Protein AF-A0A4Z1CRR5-F1 (afdb_monomer_lite)

Organism: NCBI:txid2560053

Radius of gyration: 26.97 Å; chains: 1; bounding box: 68×48×84 Å

pLDDT: mean 90.33, std 14.97, range [33.88, 98.75]

Foldseek 3Di:
DPPDLLVVLVVCVVVVVLVVSQVSLVPPVCLPDLDLSSLCSNLVSCVSVPNLVSNLSSLVSSLVNDDDPVNLVSLLSNLVSCVVVLVLVVNQVSLVVQCVVCVLDLSSLQSSLSSCVSNLVLVSSLVSLVSNCVNCPLPDDLVSLLSNLVSCVSVVNLVVSLVSLVVSCVSVVPDPSSVVSNLLSVLQVQWDKDWLDDDPWKTKMKTAGPVGGDLAEEEWEDDLAFGRPDDTDCRSLCSVVRHIYIYIGGHHLQLCQPPDLVNVCNSCVVPLPSHQYEYEYAASRLQVSFQNCQSSLHAYEYELYFRCQDPQQDDVVNVPHDRNRDALLPGGHRPHAYEYEYAPPQPRTSVSCCVVGPCNNRVQHHYDHQHPCHRPRLVVCVVLVNNSVQVVCVVVVHNRCPPSVSSVVVVVVVDVVVDDPDPPVVVVVVVVVVVVPSNDDDD

Sequence (443 aa):
MTTNLADLIRKARLAGQTSKAYNLASESNALESSDGRLLLECAEAAAGVSDLTGKIQYLTAALPLISGKPRRTALLKLLEAQRVTGNSGAAYQHAIRAERLYPDYVPVLREVAKAYGASKHYLKSVKAWEAVVLHLGSSTHEKDFAQLAQAYDDACLIKETIRVLRHGLLFHSSSSLLKMRLGEAQAKSKVKMEILAEGKNYNITSYQQKNGPSKVLFITFGSISSGLKSVPFGFKFLIDAGFDLVYVAQEKHTLYQELSIDAFFQAVQPLIEQRQIFTYGSSLGGYAALYFGGCIDAKTLVAGPVNYVDPAIRVPRWSRVAMQHIPPAQAMKSKYSPVIFYDPLDDTRDEIYLKERILPSYPDALVFPLPGAGHQCFRALLEHGILKHTVQSFVQGNIPNPTLQAFVRDRNKQSDALGSNAISWIQIFSKCFNYLFIGRKRV

Secondary structure (DSSP, 8-state):
----HHHHHHHHHHTT-HHHHHHHHHTTTGGG-S-HHHHHHHHHHHHHTT-HHHHHHHHHHHTTT--HHHHHHHHHHHHHHHHHTT-HHHHHHHHHHHHHH-TT-HHHHHHHHHHHHHTT-HHHHHHHHHHHHHHHGGG--HHHHHHHHHHHHHTT-HHHHHHHHHHHHHH-TT-HHHHHHHHHHHHHHTEEEEEEEE-SSEEEEEEEETTS--SEEEEEE--TT--TTSPPTTHHHHHHTT-EEEEEEE-TT-TTTT--HHHHHHHHHHHHTTSEEEEEEETHHHHHHHHHHGGGT-EEEEES---TTSTTT--GGGTTS---SPPGGGS---SSPPEEEE-TT-TTTHHHHIIIIIHHH-TT-EEEE-TT-TT-HHHHHHHTT-HHHHHHHHHTTPPP---HHHHHHHHHHHHTTT------HHHHHHHHHHHHHTT----

Structure (mmCIF, N/CA/C/O backbone):
data_AF-A0A4Z1CRR5-F1
#
_entry.id   AF-A0A4Z1CRR5-F1
#
loop_
_atom_site.group_PDB
_atom_site.id
_atom_site.type_symbol
_atom_site.label_atom_id
_atom_site.label_alt_id
_atom_site.label_comp_id
_atom_site.label_asym_id
_atom_site.label_entity_id
_atom_site.label_seq_id
_atom_site.pdbx_PDB_ins_code
_atom_site.Cartn_x
_atom_site.Cartn_y
_atom_site.Cartn_z
_atom_site.occupancy
_atom_site.B_iso_or_equiv
_atom_site.auth_seq_id
_atom_site.auth_comp_id
_atom_site.auth_asym_id
_atom_site.auth_atom_id
_atom_site.pdbx_PDB_model_num
ATOM 1 N N . MET A 1 1 ? 16.539 -16.042 -51.534 1.00 47.94 1 MET A N 1
ATOM 2 C CA . MET A 1 1 ? 16.479 -14.971 -50.515 1.00 47.94 1 MET A CA 1
ATOM 3 C C . MET A 1 1 ? 16.276 -15.630 -49.163 1.00 47.94 1 MET A C 1
ATOM 5 O O . MET A 1 1 ? 15.202 -16.163 -48.923 1.00 47.94 1 MET A O 1
ATOM 9 N N . THR A 1 2 ? 17.297 -15.682 -48.313 1.00 51.16 2 THR A N 1
ATOM 10 C CA . THR A 1 2 ? 17.147 -16.163 -46.933 1.00 51.16 2 THR A CA 1
ATOM 11 C C . THR A 1 2 ? 16.342 -15.122 -46.164 1.00 51.16 2 THR A C 1
ATOM 13 O O . THR A 1 2 ? 16.824 -14.009 -45.951 1.00 51.16 2 THR A O 1
ATOM 16 N N . THR A 1 3 ? 15.087 -15.420 -45.825 1.00 72.69 3 THR A N 1
ATOM 17 C CA . THR A 1 3 ? 14.286 -14.497 -45.017 1.00 72.69 3 THR A CA 1
ATOM 18 C C . THR A 1 3 ? 14.979 -14.316 -43.672 1.00 72.69 3 THR A C 1
ATOM 20 O O . THR A 1 3 ? 15.237 -15.297 -42.979 1.00 72.69 3 THR A O 1
ATOM 23 N N . ASN A 1 4 ? 15.318 -13.073 -43.324 1.00 91.94 4 ASN A N 1
ATOM 24 C CA . ASN A 1 4 ? 15.932 -12.767 -42.039 1.00 91.94 4 ASN A CA 1
ATOM 25 C C . ASN A 1 4 ? 14.976 -13.218 -40.921 1.00 91.94 4 ASN A C 1
ATOM 27 O O . ASN A 1 4 ? 13.807 -12.827 -40.891 1.00 91.94 4 ASN A O 1
ATOM 31 N N . LEU A 1 5 ? 15.470 -14.055 -40.013 1.00 94.50 5 LEU A N 1
ATOM 32 C CA . LEU A 1 5 ? 14.690 -14.614 -38.915 1.00 94.50 5 LEU A CA 1
ATOM 33 C C . LEU A 1 5 ? 14.055 -13.536 -38.023 1.00 94.50 5 LEU A C 1
ATOM 35 O O . LEU A 1 5 ? 12.911 -13.690 -37.597 1.00 94.50 5 LEU A O 1
ATOM 39 N N . ALA A 1 6 ? 14.739 -12.406 -37.814 1.00 94.19 6 ALA A N 1
ATOM 40 C CA . ALA A 1 6 ? 14.189 -11.274 -37.073 1.00 94.19 6 ALA A CA 1
ATOM 41 C C . ALA A 1 6 ? 12.909 -10.731 -37.735 1.00 94.19 6 ALA A C 1
ATOM 43 O O . ALA A 1 6 ? 11.945 -10.383 -37.051 1.00 94.19 6 ALA A O 1
ATOM 44 N N . ASP A 1 7 ? 12.859 -10.708 -39.071 1.00 95.88 7 ASP A N 1
ATOM 45 C CA . ASP A 1 7 ? 11.682 -10.258 -39.816 1.00 95.88 7 ASP A CA 1
ATOM 46 C C . ASP A 1 7 ? 10.535 -11.273 -39.750 1.00 95.88 7 ASP A C 1
ATOM 48 O O . ASP A 1 7 ? 9.371 -10.871 -39.689 1.00 95.88 7 ASP A O 1
ATOM 52 N N . LEU A 1 8 ? 10.839 -12.576 -39.692 1.00 96.25 8 LEU A N 1
ATOM 53 C CA . LEU A 1 8 ? 9.834 -13.624 -39.482 1.00 96.25 8 LEU A CA 1
ATOM 54 C C . LEU A 1 8 ? 9.170 -13.502 -38.107 1.00 96.25 8 LEU A C 1
ATOM 56 O O . LEU A 1 8 ? 7.937 -13.493 -38.025 1.00 96.25 8 LEU A O 1
ATOM 60 N N . ILE A 1 9 ? 9.970 -13.346 -37.046 1.00 95.75 9 ILE A N 1
ATOM 61 C CA . ILE A 1 9 ? 9.475 -13.156 -35.673 1.00 95.75 9 ILE A CA 1
ATOM 62 C C . ILE A 1 9 ? 8.623 -11.886 -35.599 1.00 95.75 9 ILE A C 1
ATOM 64 O O . ILE A 1 9 ? 7.480 -11.921 -35.133 1.00 95.75 9 ILE A O 1
ATOM 68 N N . ARG A 1 10 ? 9.131 -10.769 -36.138 1.00 96.56 10 ARG A N 1
ATOM 69 C CA . ARG A 1 10 ? 8.402 -9.498 -36.173 1.00 96.56 10 ARG A CA 1
ATOM 70 C C . ARG A 1 10 ? 7.073 -9.617 -36.918 1.00 96.56 10 ARG A C 1
ATOM 72 O O . ARG A 1 10 ? 6.057 -9.128 -36.424 1.00 96.56 10 ARG A O 1
ATOM 79 N N . LYS A 1 11 ? 7.056 -10.258 -38.093 1.00 97.12 11 LYS A N 1
ATOM 80 C CA . LYS A 1 11 ? 5.839 -10.448 -38.898 1.00 97.12 11 LYS A CA 1
ATOM 81 C C . LYS A 1 11 ? 4.801 -11.283 -38.148 1.00 97.12 11 LYS A C 1
ATOM 83 O O . LYS A 1 11 ? 3.635 -10.897 -38.122 1.00 97.12 11 LYS A O 1
ATOM 88 N N . ALA A 1 12 ? 5.215 -12.374 -37.501 1.00 96.75 12 ALA A N 1
ATOM 89 C CA . ALA A 1 12 ? 4.327 -13.191 -36.676 1.00 96.75 12 ALA A CA 1
ATOM 90 C C . ALA A 1 12 ? 3.732 -12.381 -35.508 1.00 96.75 12 ALA A C 1
ATOM 92 O O . ALA A 1 12 ? 2.518 -12.396 -35.304 1.00 96.75 12 ALA A O 1
ATOM 93 N N . ARG A 1 13 ? 4.557 -11.596 -34.799 1.00 96.75 13 ARG A N 1
ATOM 94 C CA . ARG A 1 13 ? 4.110 -10.735 -33.691 1.00 96.75 13 ARG A CA 1
ATOM 95 C C . ARG A 1 13 ? 3.099 -9.680 -34.140 1.00 96.75 13 ARG A C 1
ATOM 97 O O . ARG A 1 13 ? 2.070 -9.510 -33.494 1.00 96.75 13 ARG A O 1
ATOM 104 N N . LEU A 1 14 ? 3.374 -8.977 -35.240 1.00 96.31 14 LEU A N 1
ATOM 105 C CA . LEU A 1 14 ? 2.467 -7.954 -35.777 1.00 96.31 14 LEU A CA 1
ATOM 106 C C . LEU A 1 14 ? 1.146 -8.545 -36.294 1.00 96.31 14 LEU A C 1
ATOM 108 O O . LEU A 1 14 ? 0.140 -7.847 -36.298 1.00 96.31 14 LEU A O 1
ATOM 112 N N . ALA A 1 15 ? 1.133 -9.826 -36.667 1.00 97.19 15 ALA A N 1
ATOM 113 C CA . ALA A 1 15 ? -0.075 -10.565 -37.030 1.00 97.19 15 ALA A CA 1
ATOM 114 C C . ALA A 1 15 ? -0.844 -11.137 -35.818 1.00 97.19 15 ALA A C 1
ATOM 116 O O . ALA A 1 15 ? -1.779 -11.911 -36.006 1.00 97.19 15 ALA A O 1
ATOM 117 N N . GLY A 1 16 ? -0.440 -10.825 -34.578 1.00 96.06 16 GLY A N 1
ATOM 118 C CA . GLY A 1 16 ? -1.059 -11.367 -33.361 1.00 96.06 16 GLY A CA 1
ATOM 119 C C . GLY A 1 16 ? -0.735 -12.842 -33.087 1.00 96.06 16 GLY A C 1
ATOM 120 O O . GLY A 1 16 ? -1.304 -13.436 -32.176 1.00 96.06 16 GLY A O 1
ATOM 121 N N . GLN A 1 17 ? 0.194 -13.447 -33.837 1.00 97.38 17 GLN A N 1
ATOM 122 C CA . GLN A 1 17 ? 0.596 -14.850 -33.690 1.00 97.38 17 GLN A CA 1
ATOM 123 C C . GLN A 1 17 ? 1.673 -14.990 -32.599 1.00 97.38 17 GLN A C 1
ATOM 125 O O . GLN A 1 17 ? 2.811 -15.369 -32.883 1.00 97.38 17 GLN A O 1
ATOM 130 N N . THR A 1 18 ? 1.336 -14.650 -31.350 1.00 96.19 18 THR A N 1
ATOM 131 C CA . THR A 1 18 ? 2.294 -14.562 -30.228 1.00 96.19 18 THR A CA 1
ATOM 132 C C . THR A 1 18 ? 3.018 -15.880 -29.953 1.00 96.19 18 THR A C 1
ATOM 134 O O . THR A 1 18 ? 4.245 -15.882 -29.892 1.00 96.19 18 THR A O 1
ATOM 137 N N . SER A 1 19 ? 2.303 -17.009 -29.892 1.00 96.81 19 SER A N 1
ATOM 138 C CA . SER A 1 19 ? 2.913 -18.336 -29.698 1.00 96.81 19 SER A CA 1
ATOM 139 C C . SER A 1 19 ? 3.863 -18.714 -30.834 1.00 96.81 19 SER A C 1
ATOM 141 O O . SER A 1 19 ? 4.941 -19.240 -30.593 1.00 96.81 19 SER A O 1
ATOM 143 N N . LYS A 1 20 ? 3.507 -18.392 -32.084 1.00 97.25 20 LYS A N 1
ATOM 144 C CA . LYS A 1 20 ? 4.372 -18.663 -33.240 1.00 97.25 20 LYS A CA 1
ATOM 145 C C . LYS A 1 20 ? 5.650 -17.829 -33.190 1.00 97.25 20 LYS A C 1
ATOM 147 O O . LYS A 1 20 ? 6.726 -18.353 -33.447 1.00 97.25 20 LYS A O 1
ATOM 152 N N . ALA A 1 21 ? 5.532 -16.538 -32.876 1.00 96.44 21 ALA A N 1
ATOM 153 C CA . ALA A 1 21 ? 6.687 -15.658 -32.724 1.00 96.44 21 ALA A CA 1
ATOM 154 C C . ALA A 1 21 ? 7.619 -16.152 -31.607 1.00 96.44 21 ALA A C 1
ATOM 156 O O . ALA A 1 21 ? 8.834 -16.119 -31.776 1.00 96.44 21 ALA A O 1
ATOM 157 N N . TYR A 1 22 ? 7.048 -16.633 -30.498 1.00 96.88 22 TYR A N 1
ATOM 158 C CA . TYR A 1 22 ? 7.806 -17.199 -29.387 1.00 96.88 22 TYR A CA 1
ATOM 159 C C . TYR A 1 22 ? 8.547 -18.479 -29.782 1.00 96.88 22 TYR A C 1
ATOM 161 O O . TYR A 1 22 ? 9.754 -18.546 -29.582 1.00 96.88 22 TYR A O 1
ATOM 169 N N . ASN A 1 23 ? 7.870 -19.435 -30.426 1.00 96.31 23 ASN A N 1
ATOM 170 C CA . ASN A 1 23 ? 8.500 -20.687 -30.859 1.00 96.31 23 ASN A CA 1
ATOM 171 C C . ASN A 1 23 ? 9.665 -20.431 -31.831 1.00 96.31 23 ASN A C 1
ATOM 173 O O . ASN A 1 23 ? 10.751 -20.977 -31.663 1.00 96.31 23 ASN A O 1
ATOM 177 N N . LEU A 1 24 ? 9.475 -19.516 -32.792 1.00 95.69 24 LEU A N 1
ATOM 178 C CA . LEU A 1 24 ? 10.543 -19.094 -33.706 1.00 95.69 24 LEU A CA 1
ATOM 179 C C . LEU A 1 24 ? 11.752 -18.498 -32.967 1.00 95.69 24 LEU A C 1
ATOM 181 O O . LEU A 1 24 ? 12.880 -18.691 -33.407 1.00 95.69 24 LEU A O 1
ATOM 185 N N . ALA A 1 25 ? 11.529 -17.767 -31.872 1.00 93.31 25 ALA A N 1
ATOM 186 C CA . ALA A 1 25 ? 12.594 -17.184 -31.058 1.00 93.31 25 ALA A CA 1
ATOM 187 C C . ALA A 1 25 ? 13.313 -18.225 -30.181 1.00 93.31 25 ALA A C 1
ATOM 189 O O . ALA A 1 25 ? 14.526 -18.128 -29.979 1.00 93.31 25 ALA A O 1
ATOM 190 N N . SER A 1 26 ? 12.579 -19.208 -29.649 1.00 92.25 26 SER A N 1
ATOM 191 C CA . SER A 1 26 ? 13.133 -20.259 -28.790 1.00 92.25 26 SER A CA 1
ATOM 192 C C . SER A 1 26 ? 13.937 -21.299 -29.573 1.00 92.25 26 SER A C 1
ATOM 194 O O . SER A 1 26 ? 14.935 -21.798 -29.068 1.00 92.25 26 SER A O 1
ATOM 196 N N . GLU A 1 27 ? 13.539 -21.601 -30.811 1.00 92.62 27 GLU A N 1
ATOM 197 C CA . GLU A 1 27 ? 14.194 -22.609 -31.661 1.00 92.62 27 GLU A CA 1
ATOM 198 C C . GLU A 1 27 ? 15.464 -22.089 -32.354 1.00 92.62 27 GLU A C 1
ATOM 200 O O . GLU A 1 27 ? 16.248 -22.865 -32.894 1.00 92.62 27 GLU A O 1
ATOM 205 N N . SER A 1 28 ? 15.695 -20.775 -32.358 1.00 87.81 28 SER A N 1
ATOM 206 C CA . SER A 1 28 ? 16.714 -20.161 -33.210 1.00 87.81 28 SER A CA 1
ATOM 207 C C . SER A 1 28 ? 18.123 -20.063 -32.625 1.00 87.81 28 SER A C 1
ATOM 209 O O . SER A 1 28 ? 18.956 -19.376 -33.217 1.00 87.81 28 SER A O 1
ATOM 211 N N . ASN A 1 29 ? 18.384 -20.620 -31.436 1.00 90.69 29 ASN A N 1
ATOM 212 C CA . ASN A 1 29 ? 19.604 -20.351 -30.654 1.00 90.69 29 ASN A CA 1
ATOM 213 C C . ASN A 1 29 ? 19.939 -18.843 -30.572 1.00 90.69 29 ASN A C 1
ATOM 215 O O . ASN A 1 29 ? 21.101 -18.444 -30.549 1.00 90.69 29 ASN A O 1
ATOM 219 N N . ALA A 1 30 ? 18.917 -17.970 -30.540 1.00 90.12 30 ALA A N 1
ATOM 220 C CA . ALA A 1 30 ? 19.111 -16.524 -30.710 1.00 90.12 30 ALA A CA 1
ATOM 221 C C . ALA A 1 30 ? 20.041 -15.898 -29.662 1.00 90.12 30 ALA A C 1
ATOM 223 O O . ALA A 1 30 ? 20.665 -14.886 -29.959 1.00 90.12 30 ALA A O 1
ATOM 224 N N . LEU A 1 31 ? 20.157 -16.485 -28.465 1.00 93.94 31 LEU A N 1
ATOM 225 C CA . LEU A 1 31 ? 21.053 -16.002 -27.408 1.00 93.94 31 LEU A CA 1
ATOM 226 C C . LEU A 1 31 ? 22.541 -16.051 -27.792 1.00 93.94 31 LEU A C 1
ATOM 228 O O . LEU A 1 31 ? 23.319 -15.280 -27.239 1.00 93.94 31 LEU A O 1
ATOM 232 N N . GLU A 1 32 ? 22.923 -16.903 -28.744 1.00 93.44 32 GLU A N 1
ATOM 233 C CA . GLU A 1 32 ? 24.288 -16.986 -29.284 1.00 93.44 32 GLU A CA 1
ATOM 234 C C . GLU A 1 32 ? 24.501 -16.048 -30.485 1.00 93.44 32 GLU A C 1
ATOM 236 O O . GLU A 1 32 ? 25.613 -15.911 -30.996 1.00 93.44 32 GLU A O 1
ATOM 241 N N . SER A 1 33 ? 23.440 -15.386 -30.954 1.00 93.06 33 SER A N 1
ATOM 242 C CA . SER A 1 33 ? 23.506 -14.499 -32.109 1.00 93.06 33 SER A CA 1
ATOM 243 C C . SER A 1 33 ? 24.238 -13.196 -31.787 1.00 93.06 33 SER A C 1
ATOM 245 O O . SER A 1 33 ? 24.000 -12.555 -30.764 1.00 93.06 33 SER A O 1
ATOM 247 N N . SER A 1 34 ? 25.066 -12.739 -32.726 1.00 94.50 34 SER A N 1
ATOM 248 C CA . SER A 1 34 ? 25.636 -11.388 -32.730 1.00 94.50 34 SER A CA 1
ATOM 249 C C . SER A 1 34 ? 24.684 -10.333 -33.317 1.00 94.50 34 SER A C 1
ATOM 251 O O . SER A 1 34 ? 25.014 -9.144 -33.327 1.00 94.50 34 SER A O 1
ATOM 253 N N . ASP A 1 35 ? 23.491 -10.730 -33.781 1.00 95.31 35 ASP A N 1
ATOM 254 C CA . ASP A 1 35 ? 22.473 -9.813 -34.292 1.00 95.31 35 ASP A CA 1
ATOM 255 C C . ASP A 1 35 ? 21.614 -9.245 -33.148 1.00 95.31 35 ASP A C 1
ATOM 257 O O . ASP A 1 35 ? 20.627 -9.831 -32.693 1.00 95.31 35 ASP A O 1
ATOM 261 N N . GLY A 1 36 ? 21.961 -8.032 -32.713 1.00 95.00 36 GLY A N 1
ATOM 262 C CA . GLY A 1 36 ? 21.202 -7.303 -31.699 1.00 95.00 36 GLY A CA 1
ATOM 263 C C . GLY A 1 36 ? 19.733 -7.052 -32.072 1.00 95.00 36 GLY A C 1
ATOM 264 O O . GLY A 1 36 ? 18.894 -6.971 -31.176 1.00 95.00 36 GLY A O 1
ATOM 265 N N . ARG A 1 37 ? 19.379 -6.949 -33.363 1.00 95.31 37 ARG A N 1
ATOM 266 C CA . ARG A 1 37 ? 17.982 -6.765 -33.800 1.00 95.31 37 ARG A CA 1
ATOM 267 C C . ARG A 1 37 ? 17.176 -8.045 -33.610 1.00 95.31 37 ARG A C 1
ATOM 269 O O . ARG A 1 37 ? 16.036 -7.955 -33.155 1.00 95.31 37 ARG A O 1
ATOM 276 N N . LEU A 1 38 ? 17.758 -9.203 -33.924 1.00 95.38 38 LEU A N 1
ATOM 277 C CA . LEU A 1 38 ? 17.129 -10.502 -33.681 1.00 95.38 38 LEU A CA 1
ATOM 278 C C . LEU A 1 38 ? 16.787 -10.661 -32.197 1.00 95.38 38 LEU A C 1
ATOM 280 O O . LEU A 1 38 ? 15.634 -10.921 -31.860 1.00 95.38 38 LEU A O 1
ATOM 284 N N . LEU A 1 39 ? 17.752 -10.397 -31.312 1.00 97.44 39 LEU A N 1
ATOM 285 C CA . LEU A 1 39 ? 17.555 -10.477 -29.862 1.00 97.44 39 LEU A CA 1
ATOM 286 C C . LEU A 1 39 ? 16.429 -9.557 -29.361 1.00 97.44 39 LEU A C 1
ATOM 288 O O . LEU A 1 39 ? 15.661 -9.944 -28.480 1.00 97.44 39 LEU A O 1
ATOM 292 N N . LEU A 1 40 ? 16.282 -8.355 -29.930 1.00 96.94 40 LEU A N 1
ATOM 293 C CA . LEU A 1 40 ? 15.175 -7.462 -29.577 1.00 96.94 40 LEU A CA 1
ATOM 294 C C . LEU A 1 40 ? 13.809 -8.022 -29.992 1.00 96.94 40 LEU A C 1
ATOM 296 O O . LEU A 1 40 ? 12.865 -7.922 -29.211 1.00 96.94 40 LEU A O 1
ATOM 300 N N . GLU A 1 41 ? 13.680 -8.621 -31.177 1.00 97.06 41 GLU A N 1
ATOM 301 C CA . GLU A 1 41 ? 12.408 -9.236 -31.588 1.00 97.06 41 GLU A CA 1
ATOM 302 C C . GLU A 1 41 ? 12.098 -10.496 -30.764 1.00 97.06 41 GLU A C 1
ATOM 304 O O . GLU A 1 41 ? 10.943 -10.693 -30.383 1.00 97.06 41 GLU A O 1
ATOM 309 N N . CYS A 1 42 ? 13.112 -11.287 -30.389 1.00 97.00 42 CYS A N 1
ATOM 310 C CA . CYS A 1 42 ? 12.950 -12.411 -29.460 1.00 97.00 42 CYS A CA 1
ATOM 311 C C . CYS A 1 42 ? 12.447 -11.951 -28.081 1.00 97.00 42 CYS A C 1
ATOM 313 O O . CYS A 1 42 ? 11.534 -12.556 -27.518 1.00 97.00 42 CYS A O 1
ATOM 315 N N . ALA A 1 43 ? 12.972 -10.838 -27.557 1.00 97.44 43 ALA A N 1
ATOM 316 C CA . ALA A 1 43 ? 12.501 -10.264 -26.296 1.00 97.44 43 ALA A CA 1
ATOM 317 C C . ALA A 1 43 ? 11.020 -9.842 -26.348 1.00 97.44 43 ALA A C 1
ATOM 319 O O . ALA A 1 43 ? 10.279 -10.051 -25.385 1.00 97.44 43 ALA A O 1
ATOM 320 N N . GLU A 1 44 ? 10.570 -9.255 -27.461 1.00 97.50 44 GLU A N 1
ATOM 321 C CA . GLU A 1 44 ? 9.158 -8.893 -27.645 1.00 97.50 44 GLU A CA 1
ATOM 322 C C . GLU A 1 44 ? 8.261 -10.122 -27.823 1.00 97.50 44 GLU A C 1
ATOM 324 O O . GLU A 1 44 ? 7.128 -10.124 -27.340 1.00 97.50 44 GLU A O 1
ATOM 329 N N . ALA A 1 45 ? 8.754 -11.171 -28.485 1.00 96.69 45 ALA A N 1
ATOM 330 C CA . ALA A 1 45 ? 8.039 -12.435 -28.615 1.00 96.69 45 ALA A CA 1
ATOM 331 C C . ALA A 1 45 ? 7.829 -13.109 -27.248 1.00 96.69 45 ALA A C 1
ATOM 333 O O . ALA A 1 45 ? 6.701 -13.480 -26.925 1.00 96.69 45 ALA A O 1
ATOM 334 N N . ALA A 1 46 ? 8.872 -13.167 -26.410 1.00 96.94 46 ALA A N 1
ATOM 335 C CA . ALA A 1 46 ? 8.787 -13.659 -25.031 1.00 96.94 46 ALA A CA 1
ATOM 336 C C . ALA A 1 46 ? 7.779 -12.856 -24.191 1.00 96.94 46 ALA A C 1
ATOM 338 O O . ALA A 1 46 ? 6.925 -13.425 -23.507 1.00 96.94 46 ALA A O 1
ATOM 339 N N . ALA A 1 47 ? 7.787 -11.525 -24.320 1.00 95.62 47 ALA A N 1
ATOM 340 C CA . ALA A 1 47 ? 6.803 -10.670 -23.657 1.00 95.62 47 ALA A CA 1
ATOM 341 C C . ALA A 1 47 ? 5.352 -11.000 -24.065 1.00 95.62 47 ALA A C 1
ATOM 343 O O . ALA A 1 47 ? 4.457 -10.952 -23.222 1.00 95.62 47 ALA A O 1
ATOM 344 N N . GLY A 1 48 ? 5.117 -11.354 -25.335 1.00 95.31 48 GLY A N 1
ATOM 345 C CA . GLY A 1 48 ? 3.792 -11.675 -25.877 1.00 95.31 48 GLY A CA 1
ATOM 346 C C . GLY A 1 48 ? 3.140 -12.933 -25.291 1.00 95.31 48 GLY A C 1
ATOM 347 O O . GLY A 1 48 ? 1.922 -13.070 -25.372 1.00 95.31 48 GLY A O 1
ATOM 348 N N . VAL A 1 49 ? 3.926 -13.820 -24.674 1.00 96.31 49 VAL A N 1
ATOM 349 C CA . VAL A 1 49 ? 3.449 -15.020 -23.961 1.00 96.31 49 VAL A CA 1
ATOM 350 C C . VAL A 1 49 ? 3.664 -14.923 -22.445 1.00 96.31 49 VAL A C 1
ATOM 352 O O . VAL A 1 49 ? 3.556 -15.914 -21.733 1.00 96.31 49 VAL A O 1
ATOM 355 N N . SER A 1 50 ? 3.931 -13.716 -21.933 1.00 96.06 50 SER A N 1
ATOM 356 C CA . SER A 1 50 ? 4.230 -13.446 -20.516 1.00 96.06 50 SER A CA 1
ATOM 357 C C . SER A 1 50 ? 5.491 -14.137 -19.970 1.00 96.06 50 SER A C 1
ATOM 359 O O . SER A 1 50 ? 5.653 -14.237 -18.753 1.00 96.06 50 SER A O 1
ATOM 361 N N . ASP A 1 51 ? 6.420 -14.553 -20.835 1.00 96.44 51 ASP A N 1
ATOM 362 C CA . ASP A 1 51 ? 7.728 -15.079 -20.431 1.00 96.44 51 ASP A CA 1
ATOM 363 C C . ASP A 1 51 ? 8.696 -13.925 -20.117 1.00 96.44 51 ASP A C 1
ATOM 365 O O . ASP A 1 51 ? 9.479 -13.453 -20.949 1.00 96.44 51 ASP A O 1
ATOM 369 N N . LEU A 1 52 ? 8.616 -13.424 -18.882 1.00 96.62 52 LEU A N 1
ATOM 370 C CA . LEU A 1 52 ? 9.486 -12.344 -18.416 1.00 96.62 52 LEU A CA 1
ATOM 371 C C . LEU A 1 52 ? 10.944 -12.790 -18.246 1.00 96.62 52 LEU A C 1
ATOM 373 O O . LEU A 1 52 ? 11.842 -11.962 -18.406 1.00 96.62 52 LEU A O 1
ATOM 377 N N . THR A 1 53 ? 11.194 -14.069 -17.959 1.00 96.62 53 THR A N 1
ATOM 378 C CA . THR A 1 53 ? 12.552 -14.603 -17.796 1.00 96.62 53 THR A CA 1
ATOM 379 C C . THR A 1 53 ? 13.281 -14.609 -19.135 1.00 96.62 53 THR A C 1
ATOM 381 O O . THR A 1 53 ? 14.362 -14.021 -19.235 1.00 96.62 53 THR A O 1
ATOM 384 N N . GLY A 1 54 ? 12.660 -15.162 -20.182 1.00 96.50 54 GLY A N 1
ATOM 385 C CA . GLY A 1 54 ? 13.197 -15.131 -21.543 1.00 96.50 54 GLY A CA 1
ATOM 386 C C . GLY A 1 54 ? 13.384 -13.699 -22.045 1.00 96.50 54 GLY A C 1
ATOM 387 O O . GLY A 1 54 ? 14.447 -13.344 -22.560 1.00 96.50 54 GLY A O 1
ATOM 388 N N . LYS A 1 55 ? 12.411 -12.810 -21.789 1.00 97.31 55 LYS A N 1
ATOM 389 C CA . LYS A 1 55 ? 12.536 -11.377 -22.107 1.00 97.31 55 LYS A CA 1
ATOM 390 C C . LYS A 1 55 ? 13.786 -10.749 -21.477 1.00 97.31 55 LYS A C 1
ATOM 392 O O . LYS A 1 55 ? 14.511 -10.024 -22.158 1.00 97.31 55 LYS A O 1
ATOM 397 N N . ILE A 1 56 ? 14.045 -11.006 -20.192 1.00 97.50 56 ILE A N 1
ATOM 398 C CA . ILE A 1 56 ? 15.227 -10.486 -19.484 1.00 97.50 56 ILE A CA 1
ATOM 399 C C . ILE A 1 56 ? 16.519 -11.023 -20.112 1.00 97.50 56 ILE A C 1
ATOM 401 O O . ILE A 1 56 ? 17.451 -10.242 -20.320 1.00 97.50 56 ILE A O 1
ATOM 405 N N . GLN A 1 57 ? 16.575 -12.317 -20.439 1.00 97.12 57 GLN A N 1
ATOM 406 C CA . GLN A 1 57 ? 17.744 -12.945 -21.063 1.00 97.12 57 GLN A CA 1
ATOM 407 C C . GLN A 1 57 ? 18.072 -12.305 -22.419 1.00 97.12 57 GLN A C 1
ATOM 409 O O . GLN A 1 57 ? 19.183 -11.803 -22.604 1.00 97.12 57 GLN A O 1
ATOM 414 N N . TYR A 1 58 ? 17.093 -12.217 -23.327 1.00 98.06 58 TYR A N 1
ATOM 415 C CA . TYR A 1 58 ? 17.293 -11.627 -24.654 1.00 98.06 58 TYR A CA 1
ATOM 416 C C . TYR A 1 58 ? 17.676 -10.143 -24.598 1.00 98.06 58 TYR A C 1
ATOM 418 O O . TYR A 1 58 ? 18.589 -9.713 -25.302 1.00 98.06 58 TYR A O 1
ATOM 426 N N . LEU A 1 59 ? 17.034 -9.344 -23.735 1.00 97.81 59 LEU A N 1
ATOM 427 C CA . LEU A 1 59 ? 17.386 -7.927 -23.577 1.00 97.81 59 LEU A CA 1
ATOM 428 C C . LEU A 1 59 ? 18.807 -7.746 -23.036 1.00 97.81 59 LEU A C 1
ATOM 430 O O . LEU A 1 59 ? 19.530 -6.868 -23.504 1.00 97.81 59 LEU A O 1
ATOM 434 N N . THR A 1 60 ? 19.217 -8.577 -22.076 1.00 97.06 60 THR A N 1
ATOM 435 C CA . THR A 1 60 ? 20.571 -8.533 -21.506 1.00 97.06 60 THR A CA 1
ATOM 436 C C . THR A 1 60 ? 21.623 -8.842 -22.574 1.00 97.06 60 THR A C 1
ATOM 438 O O . THR A 1 60 ? 22.603 -8.102 -22.686 1.00 97.06 60 THR A O 1
ATOM 441 N N . ALA A 1 61 ? 21.382 -9.864 -23.403 1.00 96.81 61 ALA A N 1
ATOM 442 C CA . ALA A 1 61 ? 22.244 -10.225 -24.529 1.00 96.81 61 ALA A CA 1
ATOM 443 C C . ALA A 1 61 ? 22.276 -9.143 -25.626 1.00 96.81 61 ALA A C 1
ATOM 445 O O . ALA A 1 61 ? 23.326 -8.878 -26.205 1.00 96.81 61 ALA A O 1
ATOM 446 N N . ALA A 1 62 ? 21.153 -8.459 -25.879 1.00 97.00 62 ALA A N 1
ATOM 447 C CA . ALA A 1 62 ? 21.069 -7.417 -26.903 1.00 97.00 62 ALA A CA 1
ATOM 448 C C . ALA A 1 62 ? 21.852 -6.148 -26.533 1.00 97.00 62 ALA A C 1
ATOM 450 O O . ALA A 1 62 ? 22.438 -5.506 -27.403 1.00 97.00 62 ALA A O 1
ATOM 451 N N . LEU A 1 63 ? 21.864 -5.756 -25.252 1.00 96.50 63 LEU A N 1
ATOM 452 C CA . LEU A 1 63 ? 22.427 -4.482 -24.780 1.00 96.50 63 LEU A CA 1
ATOM 453 C C . LEU A 1 63 ? 23.866 -4.148 -25.227 1.00 96.50 63 LEU A C 1
ATOM 455 O O . LEU A 1 63 ? 24.117 -2.961 -25.464 1.00 96.50 63 LEU A O 1
ATOM 459 N N . PRO A 1 64 ? 24.834 -5.086 -25.276 1.00 96.69 64 PRO A N 1
ATOM 460 C CA . PRO A 1 64 ? 26.167 -4.808 -25.815 1.00 96.69 64 PRO A CA 1
ATOM 461 C C . PRO A 1 64 ? 26.213 -4.668 -27.347 1.00 96.69 64 PRO A C 1
ATOM 463 O O . PRO A 1 64 ? 27.141 -4.038 -27.842 1.00 96.69 64 PRO A O 1
ATOM 466 N N . LEU A 1 65 ? 25.231 -5.205 -28.080 1.00 96.38 65 LEU A N 1
ATOM 467 C CA . LEU A 1 65 ? 25.221 -5.288 -29.550 1.00 96.38 65 LEU A CA 1
ATOM 468 C C . LEU A 1 65 ? 24.474 -4.131 -30.231 1.00 96.38 65 LEU A C 1
ATOM 470 O O . LEU A 1 65 ? 24.562 -3.948 -31.442 1.00 96.38 65 LEU A O 1
ATOM 474 N N . ILE A 1 66 ? 23.721 -3.345 -29.462 1.00 95.81 66 ILE A N 1
ATOM 475 C CA . ILE A 1 66 ? 22.897 -2.245 -29.971 1.00 95.81 66 ILE A CA 1
ATOM 476 C C . ILE A 1 66 ? 23.368 -0.895 -29.424 1.00 95.81 66 ILE A C 1
ATOM 478 O O . ILE A 1 66 ? 23.864 -0.780 -28.303 1.00 95.81 66 ILE A O 1
ATOM 482 N N . SER A 1 67 ? 23.155 0.167 -30.197 1.00 94.75 67 SER A N 1
ATOM 483 C CA . SER A 1 67 ? 23.511 1.544 -29.835 1.00 94.75 67 SER A CA 1
ATOM 484 C C . SER A 1 67 ? 22.315 2.495 -29.993 1.00 94.75 67 SER A C 1
ATOM 486 O O . SER A 1 67 ? 21.218 2.084 -30.377 1.00 94.75 67 SER A O 1
ATOM 488 N N . GLY A 1 68 ? 22.486 3.767 -29.616 1.00 94.19 68 GLY A N 1
ATOM 489 C CA . GLY A 1 68 ? 21.488 4.821 -29.831 1.00 94.19 68 GLY A CA 1
ATOM 490 C C . GLY A 1 68 ? 20.108 4.550 -29.210 1.00 94.19 68 GLY A C 1
ATOM 491 O O . GLY A 1 68 ? 19.985 4.131 -28.055 1.00 94.19 68 GLY A O 1
ATOM 492 N N . LYS A 1 69 ? 19.048 4.828 -29.985 1.00 92.69 69 LYS A N 1
ATOM 493 C CA . LYS A 1 69 ? 17.641 4.700 -29.561 1.00 92.69 69 LYS A CA 1
ATOM 494 C C . LYS A 1 69 ? 17.238 3.253 -29.212 1.00 92.69 69 LYS A C 1
ATOM 496 O O . LYS A 1 69 ? 16.635 3.091 -28.151 1.00 92.69 69 LYS A O 1
ATOM 501 N N . PRO A 1 70 ? 17.572 2.214 -30.008 1.00 92.94 70 PRO A N 1
ATOM 502 C CA . PRO A 1 70 ? 17.296 0.821 -29.646 1.00 92.94 70 PRO A CA 1
ATOM 503 C C . PRO A 1 70 ? 17.849 0.425 -28.275 1.00 92.94 70 PRO A C 1
ATOM 505 O O . PRO A 1 70 ? 17.112 -0.124 -27.458 1.00 92.94 70 PRO A O 1
ATOM 508 N N . ARG A 1 71 ? 19.107 0.786 -27.979 1.00 95.12 71 ARG A N 1
ATOM 509 C CA . ARG A 1 71 ? 19.742 0.495 -26.682 1.00 95.12 71 ARG A CA 1
ATOM 510 C C . ARG A 1 71 ? 18.980 1.103 -25.513 1.00 95.12 71 ARG A C 1
ATOM 512 O O . ARG A 1 71 ? 18.736 0.436 -24.511 1.00 95.12 71 ARG A O 1
ATOM 519 N N . ARG A 1 72 ? 18.562 2.357 -25.665 1.00 95.25 72 ARG A N 1
ATOM 520 C CA . ARG A 1 72 ? 17.788 3.086 -24.659 1.00 95.25 72 ARG A CA 1
ATOM 521 C C . ARG A 1 72 ? 16.436 2.423 -24.389 1.00 95.25 72 ARG A C 1
ATOM 523 O O . ARG A 1 72 ? 16.064 2.239 -23.236 1.00 95.25 72 ARG A O 1
ATOM 530 N N . THR A 1 73 ? 15.716 2.030 -25.442 1.00 95.19 73 THR A N 1
ATOM 531 C CA . THR A 1 73 ? 14.433 1.320 -25.321 1.00 95.19 73 THR A CA 1
ATOM 532 C C . THR A 1 73 ? 14.599 -0.066 -24.696 1.00 95.19 73 THR A C 1
ATOM 534 O O . THR A 1 73 ? 13.793 -0.445 -23.849 1.00 95.19 73 THR A O 1
ATOM 537 N N . ALA A 1 74 ? 15.645 -0.805 -25.066 1.00 95.88 74 ALA A N 1
ATOM 538 C CA . ALA A 1 74 ? 15.942 -2.112 -24.487 1.00 95.88 74 ALA A CA 1
ATOM 539 C C . ALA A 1 74 ? 16.230 -2.015 -22.982 1.00 95.88 74 ALA A C 1
ATOM 541 O O . ALA A 1 74 ? 15.702 -2.798 -22.197 1.00 95.88 74 ALA A O 1
ATOM 542 N N . LEU A 1 75 ? 17.007 -1.008 -22.573 1.00 96.06 75 LEU A N 1
ATOM 543 C CA . LEU A 1 75 ? 17.369 -0.794 -21.175 1.00 96.06 75 LEU A CA 1
ATOM 544 C C . LEU A 1 75 ? 16.158 -0.455 -20.297 1.00 96.06 75 LEU A C 1
ATOM 546 O O . LEU A 1 75 ? 16.038 -0.991 -19.200 1.00 96.06 75 LEU A O 1
ATOM 550 N N . LEU A 1 76 ? 15.231 0.365 -20.802 1.00 95.88 76 LEU A N 1
ATOM 551 C CA . LEU A 1 76 ? 13.947 0.628 -20.140 1.00 95.88 76 LEU A CA 1
ATOM 552 C C . LEU A 1 76 ? 13.160 -0.658 -19.886 1.00 95.88 76 LEU A C 1
ATOM 554 O O . LEU A 1 76 ? 12.766 -0.938 -18.756 1.00 95.88 76 LEU A O 1
ATOM 558 N N . LYS A 1 77 ? 12.964 -1.451 -20.944 1.00 96.69 77 LYS A N 1
ATOM 559 C CA . LYS A 1 77 ? 12.204 -2.704 -20.878 1.00 96.69 77 LYS A CA 1
ATOM 560 C C . LYS A 1 77 ? 12.869 -3.728 -19.960 1.00 96.69 77 LYS A C 1
ATOM 562 O O . LYS A 1 77 ? 12.163 -4.511 -19.327 1.00 96.69 77 LYS A O 1
ATOM 567 N N . LEU A 1 78 ? 14.202 -3.724 -19.890 1.00 97.31 78 LEU A N 1
ATOM 568 C CA . LEU A 1 78 ? 14.969 -4.615 -19.025 1.00 97.31 78 LEU A CA 1
ATOM 569 C C . LEU A 1 78 ? 14.780 -4.259 -17.549 1.00 97.31 78 LEU A C 1
ATOM 571 O O . LEU A 1 78 ? 14.455 -5.143 -16.760 1.00 97.31 78 LEU A O 1
ATOM 575 N N . LEU A 1 79 ? 14.932 -2.979 -17.190 1.00 96.44 79 LEU A N 1
ATOM 576 C CA . LEU A 1 79 ? 14.728 -2.499 -15.819 1.00 96.44 79 LEU A CA 1
ATOM 577 C C . LEU A 1 79 ? 13.308 -2.787 -15.328 1.00 96.44 79 LEU A C 1
ATOM 579 O O . LEU A 1 79 ? 13.120 -3.292 -14.221 1.00 96.44 79 LEU A O 1
ATOM 583 N N . GLU A 1 80 ? 12.312 -2.515 -16.173 1.00 95.75 80 GLU A N 1
ATOM 584 C CA . GLU A 1 80 ? 10.917 -2.808 -15.867 1.00 95.75 80 GLU A CA 1
ATOM 585 C C . GLU A 1 80 ? 10.703 -4.308 -15.622 1.00 95.75 80 GLU A C 1
ATOM 587 O O . GLU A 1 80 ? 10.142 -4.682 -14.590 1.00 95.75 80 GLU A O 1
ATOM 592 N N . ALA A 1 81 ? 11.176 -5.167 -16.533 1.00 95.88 81 ALA A N 1
ATOM 593 C CA . ALA A 1 81 ? 11.011 -6.614 -16.420 1.00 95.88 81 ALA A CA 1
ATOM 594 C C . ALA A 1 81 ? 11.688 -7.167 -15.157 1.00 95.88 81 ALA A C 1
ATOM 596 O O . ALA A 1 81 ? 11.040 -7.873 -14.389 1.00 95.88 81 ALA A O 1
ATOM 597 N N . GLN A 1 82 ? 12.941 -6.783 -14.888 1.00 96.12 82 GLN A N 1
ATOM 598 C CA . GLN A 1 82 ? 13.681 -7.222 -13.697 1.00 96.12 82 GLN A CA 1
ATOM 599 C C . GLN A 1 82 ? 12.995 -6.790 -12.396 1.00 96.12 82 GLN A C 1
ATOM 601 O O . GLN A 1 82 ? 12.950 -7.558 -11.435 1.00 96.12 82 GLN A O 1
ATOM 606 N N . ARG A 1 83 ? 12.419 -5.583 -12.361 1.00 94.19 83 ARG A N 1
ATOM 607 C CA . ARG A 1 83 ? 11.647 -5.106 -11.208 1.00 94.19 83 ARG A CA 1
ATOM 608 C C . ARG A 1 83 ? 10.363 -5.913 -11.013 1.00 94.19 83 ARG A C 1
ATOM 610 O O . ARG A 1 83 ? 10.028 -6.241 -9.879 1.00 94.19 83 ARG A O 1
ATOM 617 N N . VAL A 1 84 ? 9.639 -6.220 -12.091 1.00 92.50 84 VAL A N 1
ATOM 618 C CA . VAL A 1 84 ? 8.393 -7.007 -12.030 1.00 92.50 84 VAL A CA 1
ATOM 619 C C . VAL A 1 84 ? 8.661 -8.440 -11.567 1.00 92.50 84 VAL A C 1
ATOM 621 O O . VAL A 1 84 ? 7.877 -8.970 -10.787 1.00 92.50 84 VAL A O 1
ATOM 624 N N . THR A 1 85 ? 9.782 -9.043 -11.968 1.00 93.81 85 THR A N 1
ATOM 625 C CA . THR A 1 85 ? 10.173 -10.393 -11.527 1.00 93.81 85 THR A CA 1
ATOM 626 C C . THR A 1 85 ? 10.844 -10.424 -10.149 1.00 93.81 85 THR A C 1
ATOM 628 O O . THR A 1 85 ? 11.294 -11.482 -9.724 1.00 93.81 85 THR A O 1
ATOM 631 N N . GLY A 1 86 ? 10.978 -9.285 -9.458 1.00 92.38 86 GLY A N 1
ATOM 632 C CA . GLY A 1 86 ? 11.638 -9.208 -8.148 1.00 92.38 86 GLY A CA 1
ATOM 633 C C . GLY A 1 86 ? 13.162 -9.393 -8.181 1.00 92.38 86 GLY A C 1
ATOM 634 O O . GLY A 1 86 ? 13.779 -9.574 -7.134 1.00 92.38 86 GLY A O 1
ATOM 635 N N . ASN A 1 87 ? 13.799 -9.318 -9.355 1.00 94.00 87 ASN A N 1
ATOM 636 C CA . ASN A 1 87 ? 15.254 -9.408 -9.494 1.00 94.00 87 ASN A CA 1
ATOM 637 C C . ASN A 1 87 ? 15.914 -8.045 -9.209 1.00 94.00 87 ASN A C 1
ATOM 639 O O . ASN A 1 87 ? 16.517 -7.417 -10.086 1.00 94.00 87 ASN A O 1
ATOM 643 N N . SER A 1 88 ? 15.768 -7.566 -7.969 1.00 92.75 88 SER A N 1
ATOM 644 C CA . SER A 1 88 ? 16.243 -6.243 -7.545 1.00 92.75 88 SER A CA 1
ATOM 645 C C . SER A 1 88 ? 17.757 -6.081 -7.721 1.00 92.75 88 SER A C 1
ATOM 647 O O . SER A 1 88 ? 18.212 -5.034 -8.171 1.00 92.75 88 SER A O 1
ATOM 649 N N . GLY A 1 89 ? 18.547 -7.131 -7.466 1.00 94.81 89 GLY A N 1
ATOM 650 C CA . GLY A 1 89 ? 20.004 -7.094 -7.638 1.00 94.81 89 GLY A CA 1
ATOM 651 C C . GLY A 1 89 ? 20.432 -6.808 -9.081 1.00 94.81 89 GLY A C 1
ATOM 652 O O . GLY A 1 89 ? 21.241 -5.910 -9.320 1.00 94.81 89 GLY A O 1
ATOM 653 N N . ALA A 1 90 ? 19.853 -7.511 -10.062 1.00 95.25 90 ALA A N 1
ATOM 654 C CA . ALA A 1 90 ? 20.154 -7.255 -11.470 1.00 95.25 90 ALA A CA 1
ATOM 655 C C . ALA A 1 90 ? 19.597 -5.904 -11.945 1.00 95.25 90 ALA A C 1
ATOM 657 O O . ALA A 1 90 ? 20.284 -5.198 -12.689 1.00 95.25 90 ALA A O 1
ATOM 658 N N . ALA A 1 91 ? 18.397 -5.523 -11.485 1.00 95.38 91 ALA A N 1
ATOM 659 C CA . ALA A 1 91 ? 17.805 -4.216 -11.777 1.00 95.38 91 ALA A CA 1
ATOM 660 C C . ALA A 1 91 ? 18.710 -3.073 -11.300 1.00 95.38 91 ALA A C 1
ATOM 662 O O . ALA A 1 91 ? 18.938 -2.117 -12.036 1.00 95.38 91 ALA A O 1
ATOM 663 N N . TYR A 1 92 ? 19.290 -3.196 -10.104 1.00 96.88 92 TYR A N 1
ATOM 664 C CA . TYR A 1 92 ? 20.234 -2.227 -9.555 1.00 96.88 92 TYR A CA 1
ATOM 665 C C . TYR A 1 92 ? 21.476 -2.042 -10.437 1.00 96.88 92 TYR A C 1
ATOM 667 O O . TYR A 1 92 ? 21.831 -0.913 -10.776 1.00 96.88 92 TYR A O 1
ATOM 675 N N . GLN A 1 93 ? 22.116 -3.137 -10.858 1.00 97.25 93 GLN A N 1
ATOM 676 C CA . GLN A 1 93 ? 23.319 -3.065 -11.697 1.00 97.25 93 GLN A CA 1
ATOM 677 C C . GLN A 1 93 ? 23.030 -2.424 -13.060 1.00 97.25 93 GLN A C 1
ATOM 679 O O . GLN A 1 93 ? 23.783 -1.568 -13.536 1.00 97.25 93 GLN A O 1
ATOM 684 N N . HIS A 1 94 ? 21.899 -2.779 -13.675 1.00 96.62 94 HIS A N 1
ATOM 685 C CA . HIS A 1 94 ? 21.471 -2.155 -14.925 1.00 96.62 94 HIS A CA 1
ATOM 686 C C . HIS A 1 94 ? 21.079 -0.687 -14.735 1.00 96.62 94 HIS A C 1
ATOM 688 O O . HIS A 1 94 ? 21.327 0.110 -15.639 1.00 96.62 94 HIS A O 1
ATOM 694 N N . ALA A 1 95 ? 20.545 -0.304 -13.571 1.00 97.12 95 ALA A N 1
ATOM 695 C CA . ALA A 1 95 ? 20.188 1.077 -13.264 1.00 97.12 95 ALA A CA 1
ATOM 696 C C . ALA A 1 95 ? 21.428 1.978 -13.190 1.00 97.12 95 ALA A C 1
ATOM 698 O O . ALA A 1 95 ? 21.435 3.033 -13.818 1.00 97.12 95 ALA A O 1
ATOM 699 N N . ILE A 1 96 ? 22.514 1.524 -12.549 1.00 97.50 96 ILE A N 1
ATOM 700 C CA . ILE A 1 96 ? 23.800 2.250 -12.521 1.00 97.50 96 ILE A CA 1
ATOM 701 C C . ILE A 1 96 ? 24.316 2.488 -13.945 1.00 97.50 96 ILE A C 1
ATOM 703 O O . ILE A 1 96 ? 24.738 3.589 -14.308 1.00 97.50 96 ILE A O 1
ATOM 707 N N . ARG A 1 97 ? 24.266 1.448 -14.789 1.00 95.88 97 ARG A N 1
ATOM 708 C CA . ARG A 1 97 ? 24.677 1.560 -16.194 1.00 95.88 97 ARG A CA 1
ATOM 709 C C . ARG A 1 97 ? 23.780 2.532 -16.965 1.00 95.88 97 ARG A C 1
ATOM 711 O O . ARG A 1 97 ? 24.292 3.281 -17.793 1.00 95.88 97 ARG A O 1
ATOM 718 N N . ALA A 1 98 ? 22.474 2.502 -16.716 1.00 96.06 98 ALA A N 1
ATOM 719 C CA . ALA A 1 98 ? 21.485 3.340 -17.382 1.00 96.06 98 ALA A CA 1
ATOM 720 C C . ALA A 1 98 ? 21.627 4.819 -17.026 1.00 96.06 98 ALA A C 1
ATOM 722 O O . ALA A 1 98 ? 21.645 5.648 -17.931 1.00 96.06 98 ALA A O 1
ATOM 723 N N . GLU A 1 99 ? 21.797 5.125 -15.741 1.00 96.44 99 GLU A N 1
ATOM 724 C CA . GLU A 1 99 ? 22.036 6.474 -15.228 1.00 96.44 99 GLU A CA 1
ATOM 725 C C . GLU A 1 99 ? 23.277 7.101 -15.872 1.00 96.44 99 GLU A C 1
ATOM 727 O O . GLU A 1 99 ? 23.216 8.221 -16.367 1.00 96.44 99 GLU A O 1
ATOM 732 N N . ARG A 1 100 ? 24.380 6.345 -15.978 1.00 96.31 100 ARG A N 1
ATOM 733 C CA . ARG A 1 100 ? 25.612 6.821 -16.629 1.00 96.31 100 ARG A CA 1
ATOM 734 C C . ARG A 1 100 ? 25.446 7.072 -18.130 1.00 96.31 100 ARG A C 1
ATOM 736 O O . ARG A 1 100 ? 26.060 7.985 -18.667 1.00 96.31 100 ARG A O 1
ATOM 743 N N . LEU A 1 101 ? 24.695 6.218 -18.826 1.00 95.06 101 LEU A N 1
ATOM 744 C CA . LEU A 1 101 ? 24.534 6.312 -20.283 1.00 95.06 101 LEU A CA 1
ATOM 745 C C . LEU A 1 101 ? 23.502 7.363 -20.703 1.00 95.06 101 LEU A C 1
ATOM 747 O O . LEU A 1 101 ? 23.601 7.897 -21.805 1.00 95.06 101 LEU A O 1
ATOM 751 N N . TYR A 1 102 ? 22.497 7.614 -19.865 1.00 96.31 102 TYR A N 1
ATOM 752 C CA . TYR A 1 102 ? 21.352 8.457 -20.195 1.00 96.31 102 TYR A CA 1
ATOM 753 C C . TYR A 1 102 ? 20.943 9.355 -19.011 1.00 96.31 102 TYR A C 1
ATOM 755 O O . TYR A 1 102 ? 19.790 9.278 -18.575 1.00 96.31 102 TYR A O 1
ATOM 763 N N . PRO A 1 103 ? 21.851 10.213 -18.503 1.00 96.44 103 PRO A N 1
ATOM 764 C CA . PRO A 1 103 ? 21.616 11.011 -17.294 1.00 96.44 103 PRO A CA 1
ATOM 765 C C . PRO A 1 103 ? 20.474 12.027 -17.432 1.00 96.44 103 PRO A C 1
ATOM 767 O O . PRO A 1 103 ? 19.920 12.450 -16.424 1.00 96.44 103 PRO A O 1
ATOM 770 N N . ASP A 1 104 ? 20.076 12.363 -18.665 1.00 95.81 104 ASP A N 1
ATOM 771 C CA . ASP A 1 104 ? 19.057 13.387 -18.942 1.00 95.81 104 ASP A CA 1
ATOM 772 C C . ASP A 1 104 ? 17.786 12.826 -19.594 1.00 95.81 104 ASP A C 1
ATOM 774 O O . ASP A 1 104 ? 16.862 13.555 -19.957 1.00 95.81 104 ASP A O 1
ATOM 778 N N . TYR A 1 105 ? 17.701 11.503 -19.771 1.00 96.62 105 TYR A N 1
ATOM 779 C CA . TYR A 1 105 ? 16.533 10.895 -20.400 1.00 96.62 105 TYR A CA 1
ATOM 780 C C . TYR A 1 105 ? 15.503 10.468 -19.355 1.00 96.62 105 TYR A C 1
ATOM 782 O O . TYR A 1 105 ? 15.551 9.358 -18.824 1.00 96.62 105 TYR A O 1
ATOM 790 N N . VAL A 1 106 ? 14.523 11.342 -19.114 1.00 96.94 106 VAL A N 1
ATOM 791 C CA . VAL A 1 106 ? 13.485 11.194 -18.078 1.00 96.94 106 VAL A CA 1
ATOM 792 C C . VAL A 1 106 ? 12.854 9.794 -17.989 1.00 96.94 106 VAL A C 1
ATOM 794 O O . VAL A 1 106 ? 12.764 9.272 -16.877 1.00 96.94 106 VAL A O 1
ATOM 797 N N . PRO A 1 107 ? 12.434 9.124 -19.085 1.00 96.88 107 PRO A N 1
ATOM 798 C CA . PRO A 1 107 ? 11.891 7.770 -18.975 1.00 96.88 107 PRO A CA 1
ATOM 799 C C . PRO A 1 107 ? 12.868 6.775 -18.337 1.00 96.88 107 PRO A C 1
ATOM 801 O O . PRO A 1 107 ? 12.439 5.934 -17.550 1.00 96.88 107 PRO A O 1
ATOM 804 N N . VAL A 1 108 ? 14.168 6.873 -18.649 1.00 95.69 108 VAL A N 1
ATOM 805 C CA . VAL A 1 108 ? 15.199 6.007 -18.051 1.00 95.69 108 VAL A CA 1
ATOM 806 C C . VAL A 1 108 ? 15.398 6.366 -16.591 1.00 95.69 108 VAL A C 1
ATOM 808 O O . VAL A 1 108 ? 15.388 5.463 -15.762 1.00 95.69 108 VAL A O 1
ATOM 811 N N . LEU A 1 109 ? 15.483 7.654 -16.257 1.00 97.88 109 LEU A N 1
ATOM 812 C CA . LEU A 1 109 ? 15.617 8.096 -14.868 1.00 97.88 109 LEU A CA 1
ATOM 813 C C . LEU A 1 109 ? 14.465 7.604 -13.979 1.00 97.88 109 LEU A C 1
ATOM 815 O O . LEU A 1 109 ? 14.709 7.157 -12.862 1.00 97.88 109 LEU A O 1
ATOM 819 N N . ARG A 1 110 ? 13.221 7.595 -14.482 1.00 97.81 110 ARG A N 1
ATOM 820 C CA . ARG A 1 110 ? 12.069 7.030 -13.755 1.00 97.81 110 ARG A CA 1
ATOM 821 C C . ARG A 1 110 ? 12.262 5.547 -13.426 1.00 97.81 110 ARG A C 1
ATOM 823 O O . ARG A 1 110 ? 11.976 5.133 -12.305 1.00 97.81 110 ARG A O 1
ATOM 830 N N . GLU A 1 111 ? 12.730 4.737 -14.377 1.00 97.00 111 GLU A N 1
ATOM 831 C CA . GLU A 1 111 ? 12.974 3.306 -14.131 1.00 97.00 111 GLU A CA 1
ATOM 832 C C . GLU A 1 111 ? 14.216 3.063 -13.263 1.00 97.00 111 GLU A C 1
ATOM 834 O O . GLU A 1 111 ? 14.186 2.194 -12.392 1.00 97.00 111 GLU A O 1
ATOM 839 N N . VAL A 1 112 ? 15.267 3.873 -13.421 1.00 97.44 112 VAL A N 1
ATOM 840 C CA . VAL A 1 112 ? 16.448 3.884 -12.541 1.00 97.44 112 VAL A CA 1
ATOM 841 C C . VAL A 1 112 ? 16.030 4.146 -11.095 1.00 97.44 112 VAL A C 1
ATOM 843 O O . VAL A 1 112 ? 16.375 3.371 -10.204 1.00 97.44 112 VAL A O 1
ATOM 846 N N . ALA A 1 113 ? 15.224 5.183 -10.858 1.00 97.94 113 ALA A N 1
ATOM 847 C CA . ALA A 1 113 ? 14.756 5.537 -9.526 1.00 97.94 113 ALA A CA 1
ATOM 848 C C . ALA A 1 113 ? 13.928 4.406 -8.891 1.00 97.94 113 ALA A C 1
ATOM 850 O O . ALA A 1 113 ? 14.167 4.008 -7.748 1.00 97.94 113 ALA A O 1
ATOM 851 N N . LYS A 1 114 ? 13.008 3.799 -9.655 1.00 97.12 114 LYS A N 1
ATOM 852 C CA . LYS A 1 114 ? 12.229 2.633 -9.200 1.00 97.12 114 LYS A CA 1
ATOM 853 C C . LYS A 1 114 ? 13.116 1.430 -8.871 1.00 97.12 114 LYS A C 1
ATOM 855 O O . LYS A 1 114 ? 12.871 0.767 -7.864 1.00 97.12 114 LYS A O 1
ATOM 860 N N . ALA A 1 115 ? 14.133 1.142 -9.684 1.00 96.19 115 ALA A N 1
ATOM 861 C CA . ALA A 1 115 ? 15.078 0.054 -9.437 1.00 96.19 115 ALA A CA 1
ATOM 862 C C . ALA A 1 115 ? 15.918 0.300 -8.170 1.00 96.19 115 ALA A C 1
ATOM 864 O O . ALA A 1 115 ? 16.096 -0.616 -7.361 1.00 96.19 115 ALA A O 1
ATOM 865 N N . TYR A 1 116 ? 16.363 1.542 -7.944 1.00 97.50 116 TYR A N 1
ATOM 866 C CA . TYR A 1 116 ? 17.027 1.947 -6.703 1.00 97.50 116 TYR A CA 1
ATOM 867 C C . TYR A 1 116 ? 16.126 1.767 -5.478 1.00 97.50 116 TYR A C 1
ATOM 869 O O . TYR A 1 116 ? 16.566 1.176 -4.491 1.00 97.50 116 TYR A O 1
ATOM 877 N N . GLY A 1 117 ? 14.858 2.183 -5.552 1.00 95.81 117 GLY A N 1
ATOM 878 C CA . GLY A 1 117 ? 13.886 1.978 -4.474 1.00 95.81 117 GLY A CA 1
ATOM 879 C C . GLY A 1 117 ? 13.614 0.498 -4.178 1.00 95.81 117 GLY A C 1
ATOM 880 O O . GLY A 1 117 ? 13.667 0.076 -3.024 1.00 95.81 117 GLY A O 1
ATOM 881 N N . ALA A 1 118 ? 13.402 -0.321 -5.215 1.00 93.12 118 ALA A N 1
ATOM 882 C CA . ALA A 1 118 ? 13.172 -1.766 -5.079 1.00 93.12 118 ALA A CA 1
ATOM 883 C C . ALA A 1 118 ? 14.368 -2.519 -4.465 1.00 93.12 118 ALA A C 1
ATOM 885 O O . ALA A 1 118 ? 14.193 -3.562 -3.837 1.00 93.12 118 ALA A O 1
ATOM 886 N N . SER A 1 119 ? 15.572 -1.965 -4.616 1.00 94.81 119 SER A N 1
ATOM 887 C CA . SER A 1 119 ? 16.826 -2.508 -4.080 1.00 94.81 119 SER A CA 1
ATOM 888 C C . SER A 1 119 ? 17.240 -1.865 -2.752 1.00 94.81 119 SER A C 1
ATOM 890 O O . SER A 1 119 ? 18.367 -2.049 -2.309 1.00 94.81 119 SER A O 1
ATOM 892 N N . LYS A 1 120 ? 16.346 -1.089 -2.120 1.00 95.19 120 LYS A N 1
ATOM 893 C CA . LYS A 1 120 ? 16.573 -0.382 -0.847 1.00 95.19 120 LYS A CA 1
ATOM 894 C C . LYS A 1 120 ? 17.722 0.646 -0.874 1.00 95.19 120 LYS A C 1
ATOM 896 O O . LYS A 1 120 ? 18.203 1.070 0.172 1.00 95.19 120 LYS A O 1
ATOM 901 N N . HIS A 1 121 ? 18.129 1.122 -2.053 1.00 96.94 121 HIS A N 1
ATOM 902 C CA . HIS A 1 121 ? 19.084 2.226 -2.208 1.00 96.94 121 HIS A CA 1
ATOM 903 C C . HIS A 1 121 ? 18.351 3.578 -2.229 1.00 96.94 121 HIS A C 1
ATOM 905 O O . HIS A 1 121 ? 18.396 4.317 -3.216 1.00 96.94 121 HIS A O 1
ATOM 911 N N . TYR A 1 122 ? 17.648 3.901 -1.140 1.00 97.19 122 TYR A N 1
ATOM 912 C CA . TYR A 1 122 ? 16.668 4.995 -1.107 1.00 97.19 122 TYR A CA 1
ATOM 913 C C . TYR A 1 122 ? 17.253 6.371 -1.445 1.00 97.19 122 TYR A C 1
ATOM 915 O O . TYR A 1 122 ? 16.666 7.096 -2.239 1.00 97.19 122 TYR A O 1
ATOM 923 N N . LEU A 1 123 ? 18.456 6.706 -0.966 1.00 97.81 123 LEU A N 1
ATOM 924 C CA . LEU A 1 123 ? 19.097 7.984 -1.312 1.00 97.81 123 LEU A CA 1
ATOM 925 C C . LEU A 1 123 ? 19.446 8.100 -2.805 1.00 97.81 123 LEU A C 1
ATOM 927 O O . LEU A 1 123 ? 19.398 9.193 -3.362 1.00 97.81 123 LEU A O 1
ATOM 931 N N . LYS A 1 124 ? 19.770 6.988 -3.479 1.00 97.94 124 LYS A N 1
ATOM 932 C CA . LYS A 1 124 ? 19.965 6.992 -4.938 1.00 97.94 124 LYS A CA 1
ATOM 933 C C . LYS A 1 124 ? 18.634 7.144 -5.675 1.00 97.94 124 LYS A C 1
ATOM 935 O O . LYS A 1 124 ? 18.567 7.869 -6.660 1.00 97.94 124 LYS A O 1
ATOM 940 N N . SER A 1 125 ? 17.574 6.508 -5.169 1.00 98.19 125 SER A N 1
ATOM 941 C CA . SER A 1 125 ? 16.208 6.689 -5.681 1.00 98.19 125 SER A CA 1
ATOM 942 C C . SER A 1 125 ? 15.773 8.155 -5.605 1.00 98.19 125 SER A C 1
ATOM 944 O O . SER A 1 125 ? 15.291 8.694 -6.598 1.00 98.19 125 SER A O 1
ATOM 946 N N . VAL A 1 126 ? 16.019 8.818 -4.467 1.00 98.38 126 VAL A N 1
ATOM 947 C CA . VAL A 1 126 ? 15.763 10.256 -4.279 1.00 98.38 126 VAL A CA 1
ATOM 948 C C . VAL A 1 126 ? 16.479 11.076 -5.348 1.00 98.38 126 VAL A C 1
ATOM 950 O O . VAL A 1 126 ? 15.809 11.786 -6.088 1.00 98.38 126 VAL A O 1
ATOM 953 N N . LYS A 1 127 ? 17.801 10.917 -5.505 1.00 98.12 127 LYS A N 1
ATOM 954 C CA . LYS A 1 127 ? 18.584 11.670 -6.504 1.00 98.12 127 LYS A CA 1
ATOM 955 C C . LYS A 1 127 ? 18.069 11.485 -7.933 1.00 98.12 127 LYS A C 1
ATOM 957 O O . LYS A 1 127 ? 17.957 12.449 -8.685 1.00 98.12 127 LYS A O 1
ATOM 962 N N . ALA A 1 128 ? 17.719 10.255 -8.309 1.00 98.06 128 ALA A N 1
ATOM 963 C CA . ALA A 1 128 ? 17.180 9.972 -9.635 1.00 98.06 128 ALA A CA 1
ATOM 964 C C . ALA A 1 128 ? 15.792 10.615 -9.847 1.00 98.06 128 ALA A C 1
ATOM 966 O O . ALA A 1 128 ? 15.526 11.161 -10.918 1.00 98.06 128 ALA A O 1
ATOM 967 N N . TRP A 1 129 ? 14.917 10.612 -8.834 1.00 98.44 129 TRP A N 1
ATOM 968 C CA . TRP A 1 129 ? 13.630 11.314 -8.895 1.00 98.44 129 TRP A CA 1
ATOM 969 C C . TRP A 1 129 ? 13.773 12.843 -8.869 1.00 98.44 129 TRP A C 1
ATOM 971 O O . TRP A 1 129 ? 13.018 13.526 -9.559 1.00 98.44 129 TRP A O 1
ATOM 981 N N . GLU A 1 130 ? 14.743 13.393 -8.135 1.00 98.31 130 GLU A N 1
ATOM 982 C CA . GLU A 1 130 ? 15.088 14.821 -8.184 1.00 98.31 130 GLU A CA 1
ATOM 983 C C . GLU A 1 130 ? 15.502 15.223 -9.604 1.00 98.31 130 GLU A C 1
ATOM 985 O O . GLU A 1 130 ? 15.000 16.219 -10.119 1.00 98.31 130 GLU A O 1
ATOM 990 N N . ALA A 1 131 ? 16.330 14.411 -10.274 1.00 97.75 131 ALA A N 1
ATOM 991 C CA . ALA A 1 131 ? 16.706 14.632 -11.670 1.00 97.75 131 ALA A CA 1
ATOM 992 C C . ALA A 1 131 ? 15.493 14.583 -12.619 1.00 97.75 131 ALA A C 1
ATOM 994 O O . ALA A 1 131 ? 15.390 15.415 -13.516 1.00 97.75 131 ALA A O 1
ATOM 995 N N . VAL A 1 132 ? 14.534 13.667 -12.405 1.00 98.06 132 VAL A N 1
ATOM 996 C CA . VAL A 1 132 ? 13.271 13.635 -13.173 1.00 98.06 132 VAL A CA 1
ATOM 997 C C . VAL A 1 132 ? 12.504 14.953 -13.041 1.00 98.06 132 VAL A C 1
ATOM 999 O O . VAL A 1 132 ? 12.100 15.521 -14.055 1.00 98.06 132 VAL A O 1
ATOM 1002 N N . VAL A 1 133 ? 12.299 15.435 -11.812 1.00 97.94 133 VAL A N 1
ATOM 1003 C CA . VAL A 1 133 ? 11.562 16.684 -11.552 1.00 97.94 133 VAL A CA 1
ATOM 1004 C C . VAL A 1 133 ? 12.320 17.895 -12.102 1.00 97.94 133 VAL A C 1
ATOM 1006 O O . VAL A 1 133 ? 11.709 18.786 -12.688 1.00 97.94 133 VAL A O 1
ATOM 1009 N N . LEU A 1 134 ? 13.650 17.914 -11.974 1.00 97.25 134 LEU A N 1
ATOM 1010 C CA . LEU A 1 134 ? 14.498 18.981 -12.502 1.00 97.25 134 LEU A CA 1
ATOM 1011 C C . LEU A 1 134 ? 14.411 19.076 -14.032 1.00 97.25 134 LEU A C 1
ATOM 1013 O O . LEU A 1 134 ? 14.171 20.160 -14.557 1.00 97.25 134 LEU A O 1
ATOM 1017 N N . HIS A 1 135 ? 14.552 17.950 -14.739 1.00 97.50 135 HIS A N 1
ATOM 1018 C CA . HIS A 1 135 ? 14.516 17.904 -16.208 1.00 97.50 135 HIS A CA 1
ATOM 1019 C C . HIS A 1 135 ? 13.143 18.245 -16.793 1.00 97.50 135 HIS A C 1
ATOM 1021 O O . HIS A 1 135 ? 13.059 18.784 -17.894 1.00 97.50 135 HIS A O 1
ATOM 1027 N N . LEU A 1 136 ? 12.058 17.933 -16.080 1.00 96.88 136 LEU A N 1
ATOM 1028 C CA . LEU A 1 136 ? 10.701 18.270 -16.518 1.00 96.88 136 LEU A CA 1
ATOM 1029 C C . LEU A 1 136 ? 10.301 19.710 -16.167 1.00 96.88 136 LEU A C 1
ATOM 1031 O O . LEU A 1 136 ? 9.460 20.287 -16.860 1.00 96.88 136 LEU A O 1
ATOM 1035 N N . GLY A 1 137 ? 10.857 20.293 -15.100 1.00 96.31 137 GLY A N 1
ATOM 1036 C CA . GLY A 1 137 ? 10.533 21.647 -14.652 1.00 96.31 137 GLY A CA 1
ATOM 1037 C C . GLY A 1 137 ? 9.026 21.835 -14.440 1.00 96.31 137 GLY A C 1
ATOM 1038 O O . GLY A 1 137 ? 8.381 21.054 -13.736 1.00 96.31 137 GLY A O 1
ATOM 1039 N N . SER A 1 138 ? 8.439 22.838 -15.098 1.00 95.81 138 SER A N 1
ATOM 1040 C CA . SER A 1 138 ? 6.992 23.110 -15.059 1.00 95.81 138 SER A CA 1
ATOM 1041 C C . SER A 1 138 ? 6.128 22.020 -15.709 1.00 95.81 138 SER A C 1
ATOM 1043 O O . SER A 1 138 ? 4.930 21.965 -15.448 1.00 95.81 138 SER A O 1
ATOM 1045 N N . SER A 1 139 ? 6.717 21.127 -16.512 1.00 97.25 139 SER A N 1
ATOM 1046 C CA . SER A 1 139 ? 6.025 19.986 -17.135 1.00 97.25 139 SER A CA 1
ATOM 1047 C C . SER A 1 139 ? 5.995 18.736 -16.243 1.00 97.25 139 SER A C 1
ATOM 1049 O O . SER A 1 139 ? 5.567 17.667 -16.683 1.00 97.25 139 SER A O 1
ATOM 1051 N N . THR A 1 140 ? 6.469 18.831 -14.996 1.00 97.94 140 THR A N 1
ATOM 1052 C CA . THR A 1 140 ? 6.467 17.712 -14.043 1.00 97.94 140 THR A CA 1
ATOM 1053 C C . THR A 1 140 ? 5.037 17.294 -13.719 1.00 97.94 140 THR A C 1
ATOM 1055 O O . THR A 1 140 ? 4.238 18.110 -13.264 1.00 97.94 140 THR A O 1
ATOM 1058 N N . HIS A 1 141 ? 4.704 16.013 -13.895 1.00 98.00 141 HIS A N 1
ATOM 1059 C CA . HIS A 1 141 ? 3.372 15.496 -13.575 1.00 98.00 141 HIS A CA 1
ATOM 1060 C C . HIS A 1 141 ? 3.211 15.325 -12.053 1.00 98.00 141 HIS A C 1
ATOM 1062 O O . HIS A 1 141 ? 4.158 14.950 -11.363 1.00 98.00 141 HIS A O 1
ATOM 1068 N N . GLU A 1 142 ? 2.000 15.482 -11.505 1.00 97.94 142 GLU A N 1
ATOM 1069 C CA . GLU A 1 142 ? 1.713 15.249 -10.070 1.00 97.94 142 GLU A CA 1
ATOM 1070 C C . GLU A 1 142 ? 2.197 13.874 -9.557 1.00 97.94 142 GLU A C 1
ATOM 1072 O O . GLU A 1 142 ? 2.606 13.718 -8.409 1.00 97.94 142 GLU A O 1
ATOM 1077 N N . LYS A 1 143 ? 2.209 12.869 -10.440 1.00 97.88 143 LYS A N 1
ATOM 1078 C CA . LYS A 1 143 ? 2.690 11.510 -10.154 1.00 97.88 143 LYS A CA 1
ATOM 1079 C C . LYS A 1 143 ? 4.198 11.477 -9.923 1.00 97.88 143 LYS A C 1
ATOM 1081 O O . LYS A 1 143 ? 4.633 10.705 -9.080 1.00 97.88 143 LYS A O 1
ATOM 1086 N N . ASP A 1 144 ? 4.980 12.299 -10.620 1.00 98.31 144 ASP A N 1
ATOM 1087 C CA . ASP A 1 144 ? 6.429 12.379 -10.405 1.00 98.31 144 ASP A CA 1
ATOM 1088 C C . ASP A 1 144 ? 6.733 13.012 -9.039 1.00 98.31 144 ASP A C 1
ATOM 1090 O O . ASP A 1 144 ? 7.534 12.472 -8.280 1.00 98.31 144 ASP A O 1
ATOM 1094 N N . PHE A 1 145 ? 6.007 14.075 -8.659 1.00 98.44 145 PHE A N 1
ATOM 1095 C CA . PHE A 1 145 ? 6.089 14.648 -7.308 1.00 98.44 145 PHE A CA 1
ATOM 1096 C C . PHE A 1 145 ? 5.706 13.634 -6.225 1.00 98.44 145 PHE A C 1
ATOM 1098 O O . PHE A 1 145 ? 6.393 13.528 -5.211 1.00 98.44 145 PHE A O 1
ATOM 1105 N N . ALA A 1 146 ? 4.636 12.862 -6.436 1.00 98.06 146 ALA A N 1
ATOM 1106 C CA . ALA A 1 146 ? 4.218 11.826 -5.495 1.00 98.06 146 ALA A CA 1
ATOM 1107 C C . ALA A 1 146 ? 5.261 10.700 -5.357 1.00 98.06 146 ALA A C 1
ATOM 1109 O O . ALA A 1 146 ? 5.464 10.192 -4.256 1.00 98.06 146 ALA A O 1
ATOM 1110 N N . GLN A 1 147 ? 5.935 10.318 -6.446 1.00 98.06 147 GLN A N 1
ATOM 1111 C CA . GLN A 1 147 ? 6.999 9.310 -6.411 1.00 98.06 147 GLN A CA 1
ATOM 1112 C C . GLN A 1 147 ? 8.275 9.836 -5.742 1.00 98.06 147 GLN A C 1
ATOM 1114 O O . GLN A 1 147 ? 8.856 9.126 -4.925 1.00 98.06 147 GLN A O 1
ATOM 1119 N N . LEU A 1 148 ? 8.670 11.088 -5.999 1.00 98.50 148 LEU A N 1
ATOM 1120 C CA . LEU A 1 148 ? 9.779 11.727 -5.284 1.00 98.50 148 LEU A CA 1
ATOM 1121 C C . LEU A 1 148 ? 9.475 11.848 -3.781 1.00 98.50 148 LEU A C 1
ATOM 1123 O O . LEU A 1 148 ? 10.320 11.532 -2.946 1.00 98.50 148 LEU A O 1
ATOM 1127 N N . ALA A 1 149 ? 8.247 12.227 -3.420 1.00 98.25 149 ALA A N 1
ATOM 1128 C CA . ALA A 1 149 ? 7.795 12.260 -2.031 1.00 98.25 149 ALA A CA 1
ATOM 1129 C C . ALA A 1 149 ? 7.885 10.883 -1.357 1.00 98.25 149 ALA A C 1
ATOM 1131 O O . ALA A 1 149 ? 8.363 10.793 -0.226 1.00 98.25 149 ALA A O 1
ATOM 1132 N N . GLN A 1 150 ? 7.467 9.821 -2.057 1.00 97.19 150 GLN A N 1
ATOM 1133 C CA . GLN A 1 150 ? 7.602 8.444 -1.578 1.00 97.19 150 GLN A CA 1
ATOM 1134 C C . GLN A 1 150 ? 9.074 8.048 -1.412 1.00 97.19 150 GLN A C 1
ATOM 1136 O O . GLN A 1 150 ? 9.413 7.422 -0.417 1.00 97.19 150 GLN A O 1
ATOM 1141 N N . ALA A 1 151 ? 9.959 8.444 -2.332 1.00 97.56 151 ALA A N 1
ATOM 1142 C CA . ALA A 1 151 ? 11.389 8.163 -2.218 1.00 97.56 151 ALA A CA 1
ATOM 1143 C C . ALA A 1 151 ? 12.026 8.849 -0.995 1.00 97.56 151 ALA A C 1
ATOM 1145 O O . ALA A 1 151 ? 12.816 8.218 -0.293 1.00 97.56 151 ALA A O 1
ATOM 1146 N N . TYR A 1 152 ? 11.658 10.103 -0.701 1.00 98.31 152 TYR A N 1
ATOM 1147 C CA . TYR A 1 152 ? 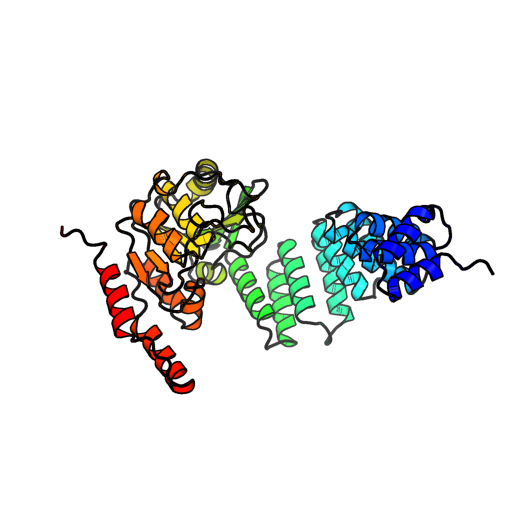12.064 10.762 0.546 1.00 98.31 152 TYR A CA 1
ATOM 1148 C C . TYR A 1 152 ? 11.481 10.064 1.780 1.00 98.31 152 TYR A C 1
ATOM 1150 O O . TYR A 1 152 ? 12.189 9.901 2.771 1.00 98.31 152 TYR A O 1
ATOM 1158 N N . ASP A 1 153 ? 10.221 9.621 1.722 1.00 95.81 153 ASP A N 1
ATOM 1159 C CA . ASP A 1 153 ? 9.577 8.938 2.848 1.00 95.81 153 ASP A CA 1
ATOM 1160 C C . ASP A 1 153 ? 10.244 7.588 3.155 1.00 95.81 153 ASP A C 1
ATOM 1162 O O . ASP A 1 153 ? 10.525 7.286 4.315 1.00 95.81 153 ASP A O 1
ATOM 1166 N N . ASP A 1 154 ? 10.579 6.818 2.115 1.00 94.88 154 ASP A N 1
ATOM 1167 C CA . ASP A 1 154 ? 11.333 5.564 2.213 1.00 94.88 154 ASP A CA 1
ATOM 1168 C C . ASP A 1 154 ? 12.755 5.792 2.765 1.00 94.88 154 ASP A C 1
ATOM 1170 O O . ASP A 1 154 ? 13.304 4.932 3.451 1.00 94.88 154 ASP A O 1
ATOM 1174 N N . ALA A 1 155 ? 13.345 6.964 2.500 1.00 96.06 155 ALA A N 1
ATOM 1175 C CA . ALA A 1 155 ? 14.622 7.402 3.066 1.00 96.06 155 ALA A CA 1
ATOM 1176 C C . ALA A 1 155 ? 14.496 8.013 4.480 1.00 96.06 155 ALA A C 1
ATOM 1178 O O . ALA A 1 155 ? 15.482 8.526 5.007 1.00 96.06 155 ALA A O 1
ATOM 1179 N N . CYS A 1 156 ? 13.306 7.980 5.092 1.00 94.88 156 CYS A N 1
ATOM 1180 C CA . CYS A 1 156 ? 13.000 8.587 6.393 1.00 94.88 156 CYS A CA 1
ATOM 1181 C C . CYS A 1 156 ? 13.198 10.121 6.451 1.00 94.88 156 CYS A C 1
ATOM 1183 O O . CYS A 1 156 ? 13.363 10.691 7.531 1.00 94.88 156 CYS A O 1
ATOM 1185 N N . LEU A 1 157 ? 13.128 10.812 5.309 1.00 96.75 157 LEU A N 1
ATOM 1186 C CA . LEU A 1 157 ? 13.307 12.263 5.162 1.00 96.75 157 LEU A CA 1
ATOM 1187 C C . LEU A 1 157 ? 11.953 12.993 5.126 1.00 96.75 157 LEU A C 1
ATOM 1189 O O . LEU A 1 157 ? 11.538 13.573 4.123 1.00 96.75 157 LEU A O 1
ATOM 1193 N N . ILE A 1 158 ? 11.219 12.944 6.244 1.00 97.06 158 ILE A N 1
ATOM 1194 C CA . ILE A 1 158 ? 9.813 13.387 6.282 1.00 97.06 158 ILE A CA 1
ATOM 1195 C C . ILE A 1 158 ? 9.622 14.891 6.019 1.00 97.06 158 ILE A C 1
ATOM 1197 O O . ILE A 1 158 ? 8.585 15.310 5.498 1.00 97.06 158 ILE A O 1
ATOM 1201 N N . LYS A 1 159 ? 10.605 15.730 6.376 1.00 97.38 159 LYS A N 1
ATOM 1202 C CA . LYS A 1 159 ? 10.530 17.183 6.147 1.00 97.38 159 LYS A CA 1
ATOM 1203 C C . LYS A 1 159 ? 10.601 17.485 4.650 1.00 97.38 159 LYS A C 1
ATOM 1205 O O . LYS A 1 159 ? 9.853 18.322 4.145 1.00 97.38 159 LYS A O 1
ATOM 1210 N N . GLU A 1 160 ? 11.455 16.760 3.946 1.00 98.44 160 GLU A N 1
ATOM 1211 C CA . GLU A 1 160 ? 11.692 16.827 2.513 1.00 98.44 160 GLU A CA 1
ATOM 1212 C C . GLU A 1 160 ? 10.478 16.284 1.753 1.00 98.44 160 GLU A C 1
ATOM 1214 O O . GLU A 1 160 ? 10.004 16.952 0.834 1.00 98.44 160 GLU A O 1
ATOM 1219 N N . THR A 1 161 ? 9.875 15.179 2.217 1.00 98.31 161 THR A N 1
ATOM 1220 C CA 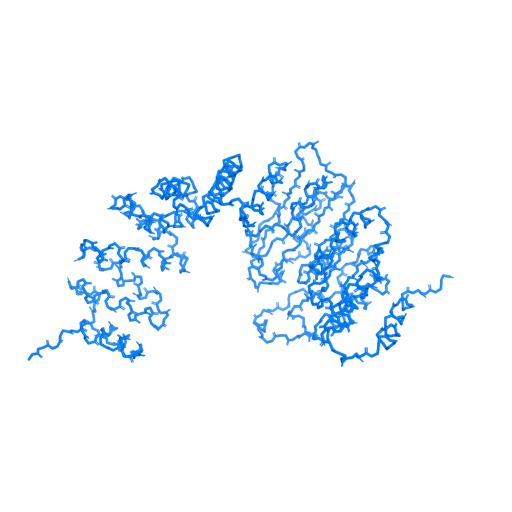. THR A 1 161 ? 8.572 14.683 1.734 1.00 98.31 161 THR A CA 1
ATOM 1221 C C . THR A 1 161 ? 7.502 15.782 1.776 1.00 98.31 161 THR A C 1
ATOM 1223 O O . THR A 1 161 ? 6.832 16.048 0.779 1.00 98.31 161 THR A O 1
ATOM 1226 N N . ILE A 1 162 ? 7.350 16.480 2.907 1.00 98.50 162 ILE A N 1
ATOM 1227 C CA . ILE A 1 162 ? 6.375 17.577 3.044 1.00 98.50 162 ILE A CA 1
ATOM 1228 C C . ILE A 1 162 ? 6.712 18.739 2.099 1.00 98.50 162 ILE A C 1
ATOM 1230 O O . ILE A 1 162 ? 5.815 19.294 1.457 1.00 98.50 162 ILE A O 1
ATOM 1234 N N . ARG A 1 163 ? 7.994 19.117 2.004 1.00 98.44 163 ARG A N 1
ATOM 1235 C CA . ARG A 1 163 ? 8.459 20.210 1.138 1.00 98.44 163 ARG A CA 1
ATOM 1236 C C . ARG A 1 163 ? 8.154 19.924 -0.331 1.00 98.44 163 ARG A C 1
ATOM 1238 O O . ARG A 1 163 ? 7.603 20.795 -1.001 1.00 98.44 163 ARG A O 1
ATOM 1245 N N . VAL A 1 164 ? 8.468 18.724 -0.822 1.00 98.50 164 VAL A N 1
ATOM 1246 C CA . VAL A 1 164 ? 8.248 18.371 -2.230 1.00 98.50 164 VAL A CA 1
ATOM 1247 C C . VAL A 1 164 ? 6.762 18.280 -2.575 1.00 98.50 164 VAL A C 1
ATOM 1249 O O . VAL A 1 164 ? 6.358 18.733 -3.642 1.00 98.50 164 VAL A O 1
ATOM 1252 N N . LEU A 1 165 ? 5.922 17.791 -1.658 1.00 98.50 165 LEU A N 1
ATOM 1253 C CA . LEU A 1 165 ? 4.471 17.740 -1.866 1.00 98.50 165 LEU A CA 1
ATOM 1254 C C . LEU A 1 165 ? 3.854 19.143 -1.918 1.00 98.50 165 LEU A C 1
ATOM 1256 O O . LEU A 1 165 ? 3.024 19.416 -2.782 1.00 98.50 165 LEU A O 1
ATOM 1260 N N . ARG A 1 166 ? 4.294 20.057 -1.041 1.00 98.44 166 ARG A N 1
ATOM 1261 C CA . ARG A 1 166 ? 3.901 21.476 -1.105 1.00 98.44 166 ARG A CA 1
ATOM 1262 C C . ARG A 1 166 ? 4.337 22.122 -2.414 1.00 98.44 166 ARG A C 1
ATOM 1264 O O . ARG A 1 166 ? 3.541 22.829 -3.018 1.00 98.44 166 ARG A O 1
ATOM 1271 N N . HIS A 1 167 ? 5.563 21.852 -2.860 1.00 98.06 167 HIS A N 1
ATOM 1272 C CA . HIS A 1 167 ? 6.065 22.355 -4.135 1.00 98.06 167 HIS A CA 1
ATOM 1273 C C . HIS A 1 167 ? 5.228 21.835 -5.312 1.00 98.06 167 HIS A C 1
ATOM 1275 O O . HIS A 1 167 ? 4.784 22.625 -6.137 1.00 98.06 167 HIS A O 1
ATOM 1281 N N . GLY A 1 168 ? 4.920 20.535 -5.343 1.00 98.00 168 GLY A N 1
ATOM 1282 C CA . GLY A 1 168 ? 4.051 19.951 -6.365 1.00 98.00 168 GLY A CA 1
ATOM 1283 C C . GLY A 1 168 ? 2.656 20.581 -6.402 1.00 98.00 168 GLY A C 1
ATOM 1284 O O . GLY A 1 168 ? 2.119 20.805 -7.482 1.00 98.00 168 GLY A O 1
ATOM 1285 N N . LEU A 1 169 ? 2.091 20.946 -5.246 1.00 98.19 169 LEU A N 1
ATOM 1286 C CA . LEU A 1 169 ? 0.800 21.641 -5.160 1.00 98.19 169 LEU A CA 1
ATOM 1287 C C . LEU A 1 169 ? 0.826 23.085 -5.685 1.00 98.19 169 LEU A C 1
ATOM 1289 O O . LEU A 1 169 ? -0.241 23.611 -5.991 1.00 98.19 169 LEU A O 1
ATOM 1293 N N . LEU A 1 170 ? 1.998 23.716 -5.831 1.00 97.62 170 LEU A N 1
ATOM 1294 C CA . LEU A 1 170 ? 2.102 25.005 -6.528 1.00 97.62 170 LEU A CA 1
ATOM 1295 C C . LEU A 1 170 ? 1.825 24.851 -8.031 1.00 97.62 170 LEU A C 1
ATOM 1297 O O . LEU A 1 170 ? 1.234 25.742 -8.630 1.00 97.62 170 LEU A O 1
ATOM 1301 N N . PHE A 1 171 ? 2.194 23.708 -8.622 1.00 97.25 171 PHE A N 1
ATOM 1302 C CA . PHE A 1 171 ? 1.914 23.385 -10.028 1.00 97.25 171 PHE A CA 1
ATOM 1303 C C . PHE A 1 171 ? 0.567 22.676 -10.222 1.00 97.25 171 PHE A C 1
ATOM 1305 O O . PHE A 1 171 ? -0.069 22.831 -11.258 1.00 97.25 171 PHE A O 1
ATOM 1312 N N . HIS A 1 172 ? 0.123 21.905 -9.223 1.00 97.38 172 HIS A N 1
ATOM 1313 C CA . HIS A 1 172 ? -1.046 21.020 -9.297 1.00 97.38 172 HIS A CA 1
ATOM 1314 C C . HIS A 1 172 ? -2.007 21.255 -8.124 1.00 97.38 172 HIS A C 1
ATOM 1316 O O . HIS A 1 172 ? -2.309 20.344 -7.351 1.00 97.38 172 HIS A O 1
ATOM 1322 N N . SER A 1 173 ? -2.489 22.487 -7.958 1.00 97.38 173 SER A N 1
ATOM 1323 C CA . SER A 1 173 ? -3.266 22.922 -6.780 1.00 97.38 173 SER A CA 1
ATOM 1324 C C . SER A 1 173 ? -4.572 22.146 -6.544 1.00 97.38 173 SER A C 1
ATOM 1326 O O . SER A 1 173 ? -5.048 22.041 -5.408 1.00 97.38 173 SER A O 1
ATOM 1328 N N . SER A 1 174 ? -5.155 21.559 -7.591 1.00 97.56 174 SER A N 1
ATOM 1329 C CA . SER A 1 174 ? -6.360 20.726 -7.522 1.00 97.56 174 SER A CA 1
ATOM 1330 C C . SER A 1 174 ? -6.076 19.244 -7.246 1.00 97.56 174 SER A C 1
ATOM 1332 O O . SER A 1 174 ? -7.017 18.511 -6.948 1.00 97.56 174 SER A O 1
ATOM 1334 N N . SER A 1 175 ? -4.810 18.808 -7.259 1.00 97.81 175 SER A N 1
ATOM 1335 C CA . SER A 1 175 ? -4.430 17.400 -7.099 1.00 97.81 175 SER A CA 1
ATOM 1336 C C . SER A 1 175 ? -4.894 16.820 -5.762 1.00 97.81 175 SER A C 1
ATOM 1338 O O . SER A 1 175 ? -4.392 17.173 -4.689 1.00 97.81 175 SER A O 1
ATOM 1340 N N . SER A 1 176 ? -5.841 15.883 -5.817 1.00 96.75 176 SER A N 1
ATOM 1341 C CA . SER A 1 176 ? -6.292 15.125 -4.646 1.00 96.75 176 SER A CA 1
ATOM 1342 C C . SER A 1 176 ? -5.199 14.185 -4.131 1.00 96.75 176 SER A C 1
ATOM 1344 O O . SER A 1 176 ? -5.025 14.061 -2.918 1.00 96.75 176 SER A O 1
ATOM 1346 N N . LEU A 1 177 ? -4.411 13.591 -5.036 1.00 96.38 177 LEU A N 1
ATOM 1347 C CA . LEU A 1 177 ? -3.290 12.712 -4.708 1.00 96.38 177 LEU A CA 1
ATOM 1348 C C . LEU A 1 177 ? -2.242 13.434 -3.853 1.00 96.38 177 LEU A C 1
ATOM 1350 O O . LEU A 1 177 ? -1.875 12.938 -2.788 1.00 96.38 177 LEU A O 1
ATOM 1354 N N . LEU A 1 178 ? -1.776 14.610 -4.289 1.00 97.88 178 LEU A N 1
ATOM 1355 C CA . LEU A 1 178 ? -0.754 15.360 -3.556 1.00 97.88 178 LEU A CA 1
ATOM 1356 C C . LEU A 1 178 ? -1.277 15.881 -2.212 1.00 97.88 178 LEU A C 1
ATOM 1358 O O . LEU A 1 178 ? -0.558 15.805 -1.216 1.00 97.88 178 LEU A O 1
ATOM 1362 N N . LYS A 1 179 ? -2.535 16.344 -2.146 1.00 97.75 179 LYS A N 1
ATOM 1363 C CA . LYS A 1 179 ? -3.179 16.760 -0.883 1.00 97.75 179 LYS A CA 1
ATOM 1364 C C . LYS A 1 179 ? -3.269 15.612 0.118 1.00 97.75 179 LYS A C 1
ATOM 1366 O O . LYS A 1 179 ? -2.936 15.794 1.289 1.00 97.75 179 LYS A O 1
ATOM 1371 N N . MET A 1 180 ? -3.690 14.435 -0.344 1.00 95.44 180 MET A N 1
ATOM 1372 C CA . MET A 1 180 ? -3.777 13.229 0.477 1.00 95.44 180 MET A CA 1
ATOM 1373 C C . MET A 1 180 ? -2.399 12.851 1.034 1.00 95.44 180 MET A C 1
ATOM 1375 O O . MET A 1 180 ? -2.239 12.768 2.251 1.00 95.44 180 MET A O 1
ATOM 1379 N N . ARG A 1 181 ? -1.384 12.730 0.165 1.00 96.81 181 ARG A N 1
ATOM 1380 C CA . ARG A 1 181 ? -0.006 12.409 0.574 1.00 96.81 181 ARG A CA 1
ATOM 1381 C C . ARG A 1 181 ? 0.591 13.457 1.514 1.00 96.81 181 ARG A C 1
ATOM 1383 O O . ARG A 1 181 ? 1.298 13.101 2.452 1.00 96.81 181 ARG A O 1
ATOM 1390 N N . LEU A 1 182 ? 0.295 14.743 1.304 1.00 97.94 182 LEU A N 1
ATOM 1391 C CA . LEU A 1 182 ? 0.758 15.815 2.189 1.00 97.94 182 LEU A CA 1
ATOM 1392 C C . LEU A 1 182 ? 0.162 15.653 3.587 1.00 97.94 182 LEU A C 1
ATOM 1394 O O . LEU A 1 182 ? 0.888 15.749 4.574 1.00 97.94 182 LEU A O 1
ATOM 1398 N N . GLY A 1 183 ? -1.138 15.364 3.669 1.00 97.00 183 GLY A N 1
ATOM 1399 C CA . GLY A 1 183 ? -1.812 15.097 4.934 1.00 97.00 183 GLY A CA 1
ATOM 1400 C C . GLY A 1 183 ? -1.233 13.887 5.675 1.00 97.00 183 GLY A C 1
ATOM 1401 O O . GLY A 1 183 ? -1.039 13.958 6.887 1.00 97.00 183 GLY A O 1
ATOM 1402 N N . GLU A 1 184 ? -0.916 12.805 4.960 1.00 96.38 184 GLU A N 1
ATOM 1403 C CA . GLU A 1 184 ? -0.249 11.619 5.519 1.00 96.38 184 GLU A CA 1
ATOM 1404 C C . GLU A 1 184 ? 1.146 11.949 6.061 1.00 96.38 184 GLU A C 1
ATOM 1406 O O . GLU A 1 184 ? 1.456 11.620 7.207 1.00 96.38 184 GLU A O 1
ATOM 1411 N N . ALA A 1 185 ? 1.975 12.645 5.278 1.00 97.44 185 ALA A N 1
ATOM 1412 C CA . ALA A 1 185 ? 3.326 13.020 5.688 1.00 97.44 185 ALA A CA 1
ATOM 1413 C C . ALA A 1 185 ? 3.317 13.981 6.889 1.00 97.44 185 ALA A C 1
ATOM 1415 O O . ALA A 1 185 ? 4.116 13.843 7.818 1.00 97.44 185 ALA A O 1
ATOM 1416 N N . GLN A 1 186 ? 2.369 14.923 6.916 1.00 98.06 186 GLN A N 1
ATOM 1417 C CA . GLN A 1 186 ? 2.161 15.817 8.053 1.00 98.06 186 GLN A CA 1
ATOM 1418 C C . GLN A 1 186 ? 1.777 15.042 9.315 1.00 98.06 186 GLN A C 1
ATOM 1420 O O . GLN A 1 186 ? 2.366 15.288 10.367 1.00 98.06 186 GLN A O 1
ATOM 1425 N N . ALA A 1 187 ? 0.856 14.080 9.221 1.00 97.31 187 ALA A N 1
ATOM 1426 C CA . ALA A 1 187 ? 0.514 13.207 10.341 1.00 97.31 187 ALA A CA 1
ATOM 1427 C C . ALA A 1 187 ? 1.736 12.400 10.807 1.00 97.31 187 ALA A C 1
ATOM 1429 O O . ALA A 1 187 ? 2.089 12.441 11.984 1.00 97.31 187 ALA A O 1
ATOM 1430 N N . LYS A 1 188 ? 2.466 11.767 9.881 1.00 97.06 188 LYS A N 1
ATOM 1431 C CA . LYS A 1 188 ? 3.683 10.997 10.186 1.00 97.06 188 LYS A CA 1
ATOM 1432 C C . LYS A 1 188 ? 4.750 11.844 10.886 1.00 97.06 188 LYS A C 1
ATOM 1434 O O . LYS A 1 188 ? 5.428 11.363 11.786 1.00 97.06 188 LYS A O 1
ATOM 1439 N N . SER A 1 189 ? 4.866 13.132 10.554 1.00 97.44 189 SER A N 1
ATOM 1440 C CA . SER A 1 189 ? 5.830 14.023 11.212 1.00 97.44 189 SER A CA 1
ATOM 1441 C C . SER A 1 189 ? 5.531 14.297 12.697 1.00 97.44 189 SER A C 1
ATOM 1443 O O . SER A 1 189 ? 6.450 14.686 13.425 1.00 97.44 189 SER A O 1
ATOM 1445 N N . LYS A 1 190 ? 4.295 14.049 13.160 1.00 97.88 190 LYS A N 1
ATOM 1446 C CA . LYS A 1 190 ? 3.850 14.215 14.557 1.00 97.88 190 LYS A CA 1
ATOM 1447 C C . LYS A 1 190 ? 4.125 12.998 15.440 1.00 97.88 190 LYS A C 1
ATOM 1449 O O . LYS A 1 190 ? 4.003 13.105 16.656 1.00 97.88 190 LYS A O 1
ATOM 1454 N N . VAL A 1 191 ? 4.518 11.867 14.856 1.00 98.00 191 VAL A N 1
ATOM 1455 C CA . VAL A 1 191 ? 4.659 10.594 15.574 1.00 98.00 191 VAL A CA 1
ATOM 1456 C C . VAL A 1 191 ? 6.073 10.027 15.503 1.00 98.00 191 VAL A C 1
ATOM 1458 O O . VAL A 1 191 ? 6.846 10.335 14.594 1.00 98.00 191 VAL A O 1
ATOM 1461 N N . LYS A 1 192 ? 6.421 9.208 16.493 1.00 97.12 192 LYS A N 1
ATOM 1462 C CA . LYS A 1 192 ? 7.547 8.274 16.456 1.00 97.12 192 LYS A CA 1
ATOM 1463 C C . LYS A 1 192 ? 7.020 6.931 15.964 1.00 97.12 192 LYS A C 1
ATOM 1465 O O . LYS A 1 192 ? 5.948 6.517 16.392 1.00 97.12 192 LYS A O 1
ATOM 1470 N N . MET A 1 193 ? 7.751 6.302 15.052 1.00 96.44 193 MET A N 1
ATOM 1471 C CA . MET A 1 193 ? 7.395 5.006 14.483 1.00 96.44 193 MET A CA 1
ATOM 1472 C C . MET A 1 193 ? 8.360 3.944 14.999 1.00 96.44 193 MET A C 1
ATOM 1474 O O . MET A 1 193 ? 9.567 4.183 15.012 1.00 96.44 193 MET A O 1
ATOM 1478 N N . GLU A 1 194 ? 7.823 2.798 15.401 1.00 97.00 194 GLU A N 1
ATOM 1479 C CA . GLU A 1 194 ? 8.590 1.641 15.856 1.00 97.00 194 GLU A CA 1
ATOM 1480 C C . GLU A 1 194 ? 7.959 0.360 15.312 1.00 97.00 194 GLU A C 1
ATOM 1482 O O . GLU A 1 194 ? 6.738 0.206 15.296 1.00 97.00 194 GLU A O 1
ATOM 1487 N N . ILE A 1 195 ? 8.791 -0.567 14.852 1.00 97.44 195 ILE A N 1
ATOM 1488 C CA . ILE A 1 195 ? 8.337 -1.875 14.390 1.00 97.44 195 ILE A CA 1
ATOM 1489 C C . ILE A 1 195 ? 8.347 -2.817 15.594 1.00 97.44 195 ILE A C 1
ATOM 1491 O O . ILE A 1 195 ? 9.405 -3.087 16.150 1.00 97.44 195 ILE A O 1
ATOM 1495 N N . LEU A 1 196 ? 7.167 -3.288 15.996 1.00 98.25 196 LEU A N 1
ATOM 1496 C CA . LEU A 1 196 ? 6.983 -4.154 17.166 1.00 98.25 196 LEU A CA 1
ATOM 1497 C C . LEU A 1 196 ? 7.231 -5.626 16.831 1.00 98.25 196 LEU A C 1
ATOM 1499 O O . LEU A 1 196 ? 7.746 -6.374 17.654 1.00 98.25 196 LEU A O 1
ATOM 1503 N N . ALA A 1 197 ? 6.841 -6.045 15.625 1.00 98.00 197 ALA A N 1
ATOM 1504 C CA . ALA A 1 197 ? 7.066 -7.394 15.123 1.00 98.00 197 ALA A CA 1
ATOM 1505 C C . ALA A 1 197 ? 7.057 -7.414 13.590 1.00 98.00 197 ALA A C 1
ATOM 1507 O O . ALA A 1 197 ? 6.245 -6.733 12.958 1.00 98.00 197 ALA A O 1
ATOM 1508 N N . GLU A 1 198 ? 7.914 -8.249 13.004 1.00 96.94 198 GLU A N 1
ATOM 1509 C CA . GLU A 1 198 ? 7.919 -8.567 11.574 1.00 96.94 198 GLU A CA 1
ATOM 1510 C C . GLU A 1 198 ? 7.825 -10.080 11.398 1.00 96.94 198 GLU A C 1
ATOM 1512 O O . GLU A 1 198 ? 8.611 -10.841 11.961 1.00 96.94 198 GLU A O 1
ATOM 1517 N N . GLY A 1 199 ? 6.844 -10.512 10.615 1.00 95.50 199 GLY A N 1
ATOM 1518 C CA . GLY A 1 199 ? 6.739 -11.870 10.112 1.00 95.50 199 GLY A CA 1
ATOM 1519 C C . GLY A 1 199 ? 6.989 -11.899 8.609 1.00 95.50 199 GLY A C 1
ATOM 1520 O O . GLY A 1 199 ? 7.154 -10.870 7.956 1.00 95.50 199 GLY A O 1
ATOM 1521 N N . LYS A 1 200 ? 6.951 -13.095 8.018 1.00 93.94 200 LYS A N 1
ATOM 1522 C CA . LYS A 1 200 ? 7.068 -13.249 6.559 1.00 93.94 200 LYS A CA 1
ATOM 1523 C C . LYS A 1 200 ? 6.001 -12.445 5.806 1.00 93.94 200 LYS A C 1
ATOM 1525 O O . LYS A 1 200 ? 6.292 -11.862 4.768 1.00 93.94 200 LYS A O 1
ATOM 1530 N N . ASN A 1 201 ? 4.777 -12.446 6.335 1.00 96.12 201 ASN A N 1
ATOM 1531 C CA . ASN A 1 201 ? 3.584 -11.932 5.668 1.00 96.12 201 ASN A CA 1
ATOM 1532 C C . ASN A 1 201 ? 2.774 -10.956 6.531 1.00 96.12 201 ASN A C 1
ATOM 1534 O O . ASN A 1 201 ? 1.603 -10.709 6.240 1.00 96.12 201 ASN A O 1
ATOM 1538 N N . TYR A 1 202 ? 3.369 -10.395 7.582 1.00 97.12 202 TYR A N 1
ATOM 1539 C CA . TYR A 1 202 ? 2.745 -9.350 8.388 1.00 97.12 202 TYR A CA 1
ATOM 1540 C C . TYR A 1 202 ? 3.797 -8.443 9.020 1.00 97.12 202 TYR A C 1
ATOM 1542 O O . TYR A 1 202 ? 4.896 -8.896 9.319 1.00 97.12 202 TYR A O 1
ATOM 1550 N N . ASN A 1 203 ? 3.415 -7.195 9.289 1.00 97.62 203 ASN A N 1
ATOM 1551 C CA . ASN A 1 203 ? 4.192 -6.248 10.088 1.00 97.62 203 ASN A CA 1
ATOM 1552 C C . ASN A 1 203 ? 3.275 -5.605 11.131 1.00 97.62 203 ASN A C 1
ATOM 1554 O O . ASN A 1 203 ? 2.149 -5.217 10.809 1.00 97.62 203 ASN A O 1
ATOM 1558 N N . ILE A 1 204 ? 3.766 -5.455 12.359 1.00 98.56 204 ILE A N 1
ATOM 1559 C CA . ILE A 1 204 ? 3.087 -4.724 13.430 1.00 98.56 204 ILE A CA 1
ATOM 1560 C C . ILE A 1 204 ? 3.921 -3.487 13.744 1.00 98.56 204 ILE A C 1
ATOM 1562 O O . ILE A 1 204 ? 5.080 -3.590 14.141 1.00 98.56 204 ILE A O 1
ATOM 1566 N N . THR A 1 205 ? 3.343 -2.307 13.549 1.00 98.44 205 THR A N 1
ATOM 1567 C CA . THR A 1 205 ? 4.052 -1.028 13.680 1.00 98.44 205 THR A CA 1
ATOM 1568 C C . THR A 1 205 ? 3.306 -0.103 14.628 1.00 98.44 205 THR A C 1
ATOM 1570 O O . THR A 1 205 ? 2.110 0.122 14.451 1.00 98.44 205 THR A O 1
ATOM 1573 N N . SER A 1 206 ? 4.004 0.452 15.615 1.00 98.38 206 SER A N 1
ATOM 1574 C CA . SER A 1 206 ? 3.488 1.484 16.508 1.00 98.38 206 SER A CA 1
ATOM 1575 C C . SER A 1 206 ? 3.778 2.883 15.957 1.00 98.38 206 SER A C 1
ATOM 1577 O O . SER A 1 206 ? 4.798 3.135 15.313 1.00 98.38 206 SER A O 1
ATOM 1579 N N . TYR A 1 207 ? 2.853 3.800 16.214 1.00 98.19 207 TYR A N 1
ATOM 1580 C CA . TYR A 1 207 ? 2.933 5.222 15.925 1.00 98.19 207 TYR A CA 1
ATOM 1581 C C . TYR A 1 207 ? 2.504 5.971 17.184 1.00 98.19 207 TYR A C 1
ATOM 1583 O O . TYR A 1 207 ? 1.312 6.087 17.477 1.00 98.19 207 TYR A O 1
ATOM 1591 N N . GLN A 1 208 ? 3.483 6.461 17.936 1.00 98.00 208 GLN A N 1
ATOM 1592 C CA . GLN A 1 208 ? 3.256 7.178 19.189 1.00 98.00 208 GLN A CA 1
ATOM 1593 C C . GLN A 1 208 ? 3.394 8.680 18.984 1.00 98.00 208 GLN A C 1
ATOM 1595 O O . GLN A 1 208 ? 4.313 9.134 18.298 1.00 98.00 208 GLN A O 1
ATOM 1600 N N . GLN A 1 209 ? 2.520 9.472 19.596 1.00 97.75 209 GLN A N 1
ATOM 1601 C CA . GLN A 1 209 ? 2.606 10.930 19.548 1.00 97.75 209 GLN A CA 1
ATOM 1602 C C . GLN A 1 209 ? 3.963 11.417 20.093 1.00 97.75 209 GLN A C 1
ATOM 1604 O O . GLN A 1 209 ? 4.423 11.010 21.160 1.00 97.75 209 GLN A O 1
ATOM 1609 N N . LYS A 1 210 ? 4.634 12.328 19.373 1.00 96.81 210 LYS A N 1
ATOM 1610 C CA . LYS A 1 210 ? 5.946 12.865 19.796 1.00 96.81 210 LYS A CA 1
ATOM 1611 C C . LYS A 1 210 ? 5.891 13.642 21.110 1.00 96.81 210 LYS A C 1
ATOM 1613 O O . LYS A 1 210 ? 6.910 13.726 21.788 1.00 96.81 210 LYS A O 1
ATOM 1618 N N . ASN A 1 211 ? 4.719 14.170 21.456 1.00 94.44 211 ASN A N 1
ATOM 1619 C CA . ASN A 1 211 ? 4.481 14.930 22.683 1.00 94.44 211 ASN A CA 1
ATOM 1620 C C . ASN A 1 211 ? 4.200 14.032 23.904 1.00 94.44 211 ASN A C 1
ATOM 1622 O O . ASN A 1 211 ? 3.819 14.541 24.953 1.00 94.44 211 ASN A O 1
ATOM 1626 N N . GLY A 1 212 ? 4.392 12.718 23.772 1.00 92.00 212 GLY A N 1
ATOM 1627 C CA . GLY A 1 212 ? 4.170 11.728 24.822 1.00 92.00 212 GLY A CA 1
ATOM 1628 C C . GLY A 1 212 ? 3.045 10.756 24.456 1.00 92.00 212 GLY A C 1
ATOM 1629 O O . GLY A 1 212 ? 2.184 11.113 23.650 1.00 92.00 212 GLY A O 1
ATOM 1630 N N . PRO A 1 213 ? 3.041 9.534 25.019 1.00 91.88 213 PRO A N 1
ATOM 1631 C CA . PRO A 1 213 ? 2.040 8.532 24.680 1.00 91.88 213 PRO A CA 1
ATOM 1632 C C . PRO A 1 213 ? 0.615 8.975 25.019 1.00 91.88 213 PRO A C 1
ATOM 1634 O O . PRO A 1 213 ? 0.352 9.545 26.081 1.00 91.88 213 PRO A O 1
ATOM 1637 N N . SER A 1 214 ? -0.318 8.674 24.122 1.00 96.25 214 SER A N 1
ATOM 1638 C CA . SER A 1 214 ? -1.737 8.953 24.329 1.00 96.25 214 SER A CA 1
ATOM 1639 C C . SER A 1 214 ? -2.366 7.944 25.291 1.00 96.25 214 SER A C 1
ATOM 1641 O O . SER A 1 214 ? -2.032 6.757 25.283 1.00 96.25 214 SER A O 1
ATOM 1643 N N . LYS A 1 215 ? -3.357 8.391 26.076 1.00 96.88 215 LYS A N 1
ATOM 1644 C CA . LYS A 1 215 ? -4.205 7.496 26.890 1.00 96.88 215 LYS A CA 1
ATOM 1645 C C . LYS A 1 215 ? -5.107 6.601 26.033 1.00 96.88 215 LYS A C 1
ATOM 1647 O O . LYS A 1 215 ? -5.653 5.625 26.541 1.00 96.88 215 LYS A O 1
ATOM 1652 N N . VAL A 1 216 ? -5.284 6.949 24.759 1.00 98.19 216 VAL A N 1
ATOM 1653 C CA . VAL A 1 216 ? -6.103 6.220 23.791 1.00 98.19 216 VAL A CA 1
ATOM 1654 C C . VAL A 1 216 ? -5.184 5.596 22.748 1.00 98.19 216 VAL A C 1
ATOM 1656 O O . VAL A 1 216 ? -4.453 6.307 22.054 1.00 98.19 216 VAL A O 1
ATOM 1659 N N . LEU A 1 217 ? -5.250 4.271 22.629 1.00 98.62 217 LEU A N 1
ATOM 1660 C CA . LEU A 1 217 ? -4.529 3.500 21.625 1.00 98.62 217 LEU A CA 1
ATOM 1661 C C . LEU A 1 217 ? -5.525 2.845 20.671 1.00 98.62 217 LEU A C 1
ATOM 1663 O O . LEU A 1 217 ? -6.349 2.026 21.078 1.00 98.62 217 LEU A O 1
ATOM 1667 N N . PHE A 1 218 ? -5.416 3.181 19.390 1.00 98.75 218 PHE A N 1
ATOM 1668 C CA . PHE A 1 218 ? -6.103 2.457 18.330 1.00 98.75 218 PHE A CA 1
ATOM 1669 C C . PHE A 1 218 ? -5.219 1.347 17.776 1.00 98.75 218 PHE A C 1
ATOM 1671 O O . PHE A 1 218 ? -4.033 1.549 17.551 1.00 98.75 218 PHE A O 1
ATOM 1678 N N . ILE A 1 219 ? -5.812 0.200 17.473 1.00 98.75 219 ILE A N 1
ATOM 1679 C CA . ILE A 1 219 ? -5.200 -0.865 16.688 1.00 98.75 219 ILE A CA 1
ATOM 1680 C C . ILE A 1 219 ? -6.035 -1.052 15.428 1.00 98.75 219 ILE A C 1
ATOM 1682 O O . ILE A 1 219 ? -7.244 -1.285 15.486 1.00 98.75 219 ILE A O 1
ATOM 1686 N N . THR A 1 220 ? -5.396 -0.908 14.273 1.00 98.62 220 THR A N 1
ATOM 1687 C CA . THR A 1 220 ? -6.076 -0.974 12.979 1.00 98.62 220 THR A CA 1
ATOM 1688 C C . THR A 1 220 ? -5.458 -2.023 12.081 1.00 98.62 220 THR A C 1
ATOM 1690 O O . THR A 1 220 ? -4.271 -2.337 12.174 1.00 98.62 220 THR A O 1
ATOM 1693 N N . PHE A 1 221 ? -6.281 -2.538 11.178 1.00 97.88 221 PHE A N 1
ATOM 1694 C CA . PHE A 1 221 ? -5.923 -3.604 10.259 1.00 97.88 221 PHE A CA 1
ATOM 1695 C C . PHE A 1 221 ? -6.149 -3.117 8.827 1.00 97.88 221 PHE A C 1
ATOM 1697 O O . PHE A 1 221 ? -7.104 -2.396 8.528 1.00 97.88 221 PHE A O 1
ATOM 1704 N N . GLY A 1 222 ? -5.227 -3.472 7.941 1.00 91.25 222 GLY A N 1
ATOM 1705 C CA . GLY A 1 222 ? -5.317 -3.231 6.511 1.00 91.25 222 GLY A CA 1
ATOM 1706 C C . GLY A 1 222 ? -6.503 -3.933 5.848 1.00 91.25 222 GLY A C 1
ATOM 1707 O O . GLY A 1 222 ? -7.075 -4.904 6.340 1.00 91.25 222 GLY A O 1
ATOM 1708 N N . SER A 1 223 ? -6.858 -3.420 4.676 1.00 91.50 223 SER A N 1
ATOM 1709 C CA . SER A 1 223 ? -7.847 -4.044 3.802 1.00 91.50 223 SER A CA 1
ATOM 1710 C C . SER A 1 223 ? -7.242 -5.229 3.039 1.00 91.50 223 SER A C 1
ATOM 1712 O O . SER A 1 223 ? -6.035 -5.468 3.067 1.00 91.50 223 SER A O 1
ATOM 1714 N N . ILE A 1 224 ? -8.069 -5.937 2.270 1.00 91.06 224 ILE A N 1
ATOM 1715 C CA . ILE A 1 224 ? -7.612 -7.043 1.415 1.00 91.06 224 ILE A CA 1
ATOM 1716 C C . ILE A 1 224 ? -6.627 -6.621 0.313 1.00 91.06 224 ILE A C 1
ATOM 1718 O O . ILE A 1 224 ? -5.860 -7.445 -0.180 1.00 91.06 224 ILE A O 1
ATOM 1722 N N . SER A 1 225 ? -6.649 -5.345 -0.085 1.00 90.12 225 SER A N 1
ATOM 1723 C CA . SER A 1 225 ? -5.738 -4.779 -1.085 1.00 90.12 225 SER A CA 1
ATOM 1724 C C . SER A 1 225 ? -4.517 -4.093 -0.466 1.00 90.12 225 SER A C 1
ATOM 1726 O O . SER A 1 225 ? -3.607 -3.692 -1.200 1.00 90.12 225 SER A O 1
ATOM 1728 N N . SER A 1 226 ? -4.487 -3.961 0.864 1.00 92.38 226 SER A N 1
ATOM 1729 C CA . SER A 1 226 ? -3.349 -3.421 1.601 1.00 92.38 226 SER A CA 1
ATOM 1730 C C . SER A 1 226 ? -2.200 -4.434 1.619 1.00 92.38 226 SER A C 1
ATOM 1732 O O . SER A 1 226 ? -2.430 -5.638 1.653 1.00 92.38 226 SER A O 1
ATOM 1734 N N . GLY A 1 227 ? -0.969 -3.930 1.561 1.00 94.38 227 GLY A N 1
ATOM 1735 C CA . GLY A 1 227 ? 0.260 -4.709 1.722 1.00 94.38 227 GLY A CA 1
ATOM 1736 C C . GLY A 1 227 ? 1.083 -4.202 2.909 1.00 94.38 227 GLY A C 1
ATOM 1737 O O . GLY A 1 227 ? 0.695 -3.236 3.568 1.00 94.38 227 GLY A O 1
ATOM 1738 N N . LEU A 1 228 ? 2.275 -4.770 3.111 1.00 94.69 228 LEU A N 1
ATOM 1739 C CA . LEU A 1 228 ? 3.164 -4.439 4.239 1.00 94.69 228 LEU A CA 1
ATOM 1740 C C . LEU A 1 228 ? 3.576 -2.958 4.319 1.00 94.69 228 LEU A C 1
ATOM 1742 O O . LEU A 1 228 ? 3.896 -2.458 5.391 1.00 94.69 228 LEU A O 1
ATOM 1746 N N . LYS A 1 229 ? 3.555 -2.243 3.187 1.00 91.25 229 LYS A N 1
ATOM 1747 C CA . LYS A 1 229 ? 3.906 -0.813 3.083 1.00 91.25 229 LYS A CA 1
ATOM 1748 C C . LYS A 1 229 ? 2.696 0.113 2.930 1.00 91.25 229 LYS A C 1
ATOM 1750 O O . LYS A 1 229 ? 2.850 1.278 2.567 1.00 91.25 229 LYS A O 1
ATOM 1755 N N . SER A 1 230 ? 1.480 -0.403 3.095 1.00 93.06 230 SER A N 1
ATOM 1756 C CA . SER A 1 230 ? 0.281 0.425 2.990 1.00 93.06 230 SER A CA 1
ATOM 1757 C C . SER A 1 230 ? 0.190 1.421 4.141 1.00 93.06 230 SER A C 1
ATOM 1759 O O . SER A 1 230 ? 0.617 1.149 5.258 1.00 93.06 230 SER A O 1
ATOM 1761 N N . VAL A 1 231 ? -0.405 2.578 3.855 1.00 93.50 231 VAL A N 1
ATOM 1762 C CA . VAL A 1 231 ? -0.749 3.559 4.886 1.00 93.50 231 VAL A CA 1
ATOM 1763 C C . VAL A 1 231 ? -1.735 2.913 5.867 1.00 93.50 231 VAL A C 1
ATOM 1765 O O . VAL A 1 231 ? -2.682 2.261 5.409 1.00 93.50 231 VAL A O 1
ATOM 1768 N N . PRO A 1 232 ? -1.550 3.094 7.189 1.00 96.69 232 PRO A N 1
ATOM 1769 C CA . PRO A 1 232 ? -2.474 2.553 8.170 1.00 96.69 232 PRO A CA 1
ATOM 1770 C C . PRO A 1 232 ? -3.917 3.004 7.948 1.00 96.69 232 PRO A C 1
ATOM 1772 O O . PRO A 1 232 ? -4.192 4.138 7.539 1.00 96.69 232 PRO A O 1
ATOM 1775 N N . PHE A 1 233 ? -4.867 2.125 8.255 1.00 95.75 233 PHE A N 1
ATOM 1776 C CA . PHE A 1 233 ? -6.280 2.456 8.128 1.00 95.75 233 PHE A CA 1
ATOM 1777 C C . PHE A 1 233 ? -6.644 3.602 9.088 1.00 95.75 233 PHE A C 1
ATOM 1779 O O . PHE A 1 233 ? -6.356 3.550 10.279 1.00 95.75 233 PHE A O 1
ATOM 1786 N N . GLY A 1 234 ? -7.240 4.677 8.565 1.00 95.50 234 GLY A N 1
ATOM 1787 C CA . GLY A 1 234 ? -7.584 5.860 9.362 1.00 95.50 234 GLY A CA 1
ATOM 1788 C C . GLY A 1 234 ? -6.393 6.701 9.849 1.00 95.50 234 GLY A C 1
ATOM 1789 O O . GLY A 1 234 ? -6.616 7.615 10.640 1.00 95.50 234 GLY A O 1
ATOM 1790 N N . PHE A 1 235 ? -5.164 6.450 9.366 1.00 97.19 235 PHE A N 1
ATOM 1791 C CA . PHE A 1 235 ? -3.915 7.031 9.887 1.00 97.19 235 PHE A CA 1
ATOM 1792 C C . PHE A 1 235 ? -4.001 8.528 10.202 1.00 97.19 235 PHE A C 1
ATOM 1794 O O . PHE A 1 235 ? -3.921 8.933 11.359 1.00 97.19 235 PHE A O 1
ATOM 1801 N N . LYS A 1 236 ? -4.214 9.360 9.174 1.00 96.44 236 LYS A N 1
ATOM 1802 C CA . LYS A 1 236 ? -4.225 10.820 9.326 1.00 96.44 236 LYS A CA 1
ATOM 1803 C C . LYS A 1 236 ? -5.253 11.278 10.361 1.00 96.44 236 LYS A C 1
ATOM 1805 O O . LYS A 1 236 ? -4.941 12.127 11.184 1.00 96.44 236 LYS A O 1
ATOM 1810 N N . PHE A 1 237 ? -6.464 10.726 10.314 1.00 96.88 237 PHE A N 1
ATOM 1811 C CA . PHE A 1 237 ? -7.537 11.099 11.234 1.00 96.88 237 PHE A CA 1
ATOM 1812 C C . PHE A 1 237 ? -7.174 10.775 12.688 1.00 96.88 237 PHE A C 1
ATOM 1814 O O . PHE A 1 237 ? -7.299 11.650 13.541 1.00 96.88 237 PHE A O 1
ATOM 1821 N N . LEU A 1 238 ? -6.702 9.554 12.957 1.00 97.94 238 LEU A N 1
ATOM 1822 C CA . LEU A 1 238 ? -6.373 9.108 14.313 1.00 97.94 238 LEU A CA 1
ATOM 1823 C C . LEU A 1 238 ? -5.195 9.897 14.892 1.00 97.94 238 LEU A C 1
ATOM 1825 O O . LEU A 1 238 ? -5.263 10.372 16.024 1.00 97.94 238 LEU A O 1
ATOM 1829 N N . ILE A 1 239 ? -4.152 10.113 14.087 1.00 98.25 239 ILE A N 1
ATOM 1830 C CA . ILE A 1 239 ? -2.984 10.882 14.517 1.00 98.25 239 ILE A CA 1
ATOM 1831 C C . ILE A 1 239 ? -3.329 12.359 14.733 1.00 98.25 239 ILE A C 1
ATOM 1833 O O . ILE A 1 239 ? -2.900 12.940 15.728 1.00 98.25 239 ILE A O 1
ATOM 1837 N N . ASP A 1 240 ? -4.126 12.973 13.853 1.00 96.81 240 ASP A N 1
ATOM 1838 C CA . ASP A 1 240 ? -4.576 14.361 14.028 1.00 96.81 240 ASP A CA 1
ATOM 1839 C C . ASP A 1 240 ? -5.515 14.535 15.230 1.00 96.81 240 ASP A C 1
ATOM 1841 O O . ASP A 1 240 ? -5.581 15.628 15.790 1.00 96.81 240 ASP A O 1
ATOM 1845 N N . ALA A 1 241 ? -6.220 13.477 15.637 1.00 96.75 241 ALA A N 1
ATOM 1846 C CA . ALA A 1 241 ? -7.035 13.456 16.848 1.00 96.75 241 ALA A CA 1
ATOM 1847 C C . ALA A 1 241 ? -6.211 13.270 18.139 1.00 96.75 241 ALA A C 1
ATOM 1849 O O . ALA A 1 241 ? -6.784 13.297 19.225 1.00 96.75 241 ALA A O 1
ATOM 1850 N N . GLY A 1 242 ? -4.885 13.110 18.041 1.00 97.31 242 GLY A N 1
ATOM 1851 C CA . GLY A 1 242 ? -3.996 12.951 19.197 1.00 97.31 242 GLY A CA 1
ATOM 1852 C C . GLY A 1 242 ? -3.982 11.538 19.788 1.00 97.31 242 GLY A C 1
ATOM 1853 O O . GLY A 1 242 ? -3.597 11.357 20.944 1.00 97.31 242 GLY A O 1
ATOM 1854 N N . PHE A 1 243 ? -4.414 10.533 19.024 1.00 98.00 243 PHE A N 1
ATOM 1855 C CA . PHE A 1 243 ? -4.376 9.136 19.452 1.00 98.00 243 PHE A CA 1
ATOM 1856 C C . PHE A 1 243 ? -3.059 8.471 19.060 1.00 98.00 243 PHE A C 1
ATOM 1858 O O . PHE A 1 243 ? -2.455 8.829 18.043 1.00 98.00 243 PHE A O 1
ATOM 1865 N N . ASP A 1 244 ? -2.635 7.494 19.858 1.00 98.44 244 ASP A N 1
ATOM 1866 C CA . ASP A 1 244 ? -1.594 6.558 19.443 1.00 98.44 244 ASP A CA 1
ATOM 1867 C C . ASP A 1 244 ? -2.218 5.477 18.555 1.00 98.44 244 ASP A C 1
ATOM 1869 O O . ASP A 1 244 ? -3.418 5.187 18.636 1.00 98.44 244 ASP A O 1
ATOM 1873 N N . LEU A 1 245 ? -1.398 4.872 17.700 1.00 98.69 245 LEU A N 1
ATOM 1874 C CA . LEU A 1 245 ? -1.850 3.880 16.737 1.0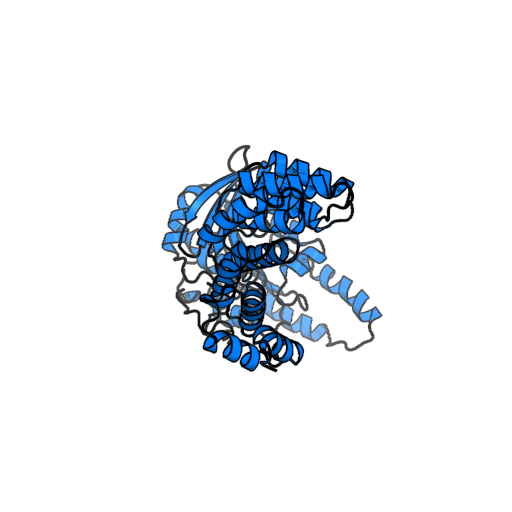0 98.69 245 LEU A CA 1
ATOM 1875 C C . LEU A 1 245 ? -0.882 2.701 16.656 1.00 98.69 245 LEU A C 1
ATOM 1877 O O . LEU A 1 245 ? 0.312 2.893 16.471 1.00 98.69 245 LEU A O 1
ATOM 1881 N N . VAL A 1 246 ? -1.408 1.483 16.681 1.00 98.75 246 VAL A N 1
ATOM 1882 C CA . VAL A 1 246 ? -0.747 0.293 16.148 1.00 98.75 246 VAL A CA 1
ATOM 1883 C C . VAL A 1 246 ? -1.409 -0.078 14.826 1.00 98.75 246 VAL A C 1
ATOM 1885 O O . VAL A 1 246 ? -2.635 -0.145 14.712 1.00 98.75 246 VAL A O 1
ATOM 1888 N N . TYR A 1 247 ? -0.598 -0.317 13.805 1.00 98.62 247 TYR A N 1
ATOM 1889 C CA . TYR A 1 247 ? -1.049 -0.840 12.526 1.00 98.62 247 TYR A CA 1
ATOM 1890 C C . TYR A 1 247 ? -0.573 -2.271 12.346 1.00 98.62 247 TYR A C 1
ATOM 1892 O O . TYR A 1 247 ? 0.619 -2.549 12.466 1.00 98.62 247 TYR A O 1
ATOM 1900 N N . VAL A 1 248 ? -1.510 -3.154 12.018 1.00 98.50 248 VAL A N 1
ATOM 1901 C CA . VAL A 1 248 ? -1.236 -4.542 11.656 1.00 98.50 248 VAL A CA 1
ATOM 1902 C C . VAL A 1 248 ? -1.397 -4.677 10.145 1.00 98.50 248 VAL A C 1
ATOM 1904 O O . VAL A 1 248 ? -2.508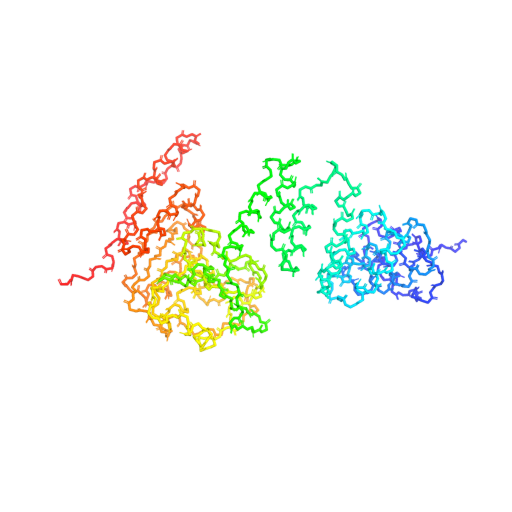 -4.774 9.602 1.00 98.50 248 VAL A O 1
ATOM 1907 N N . ALA A 1 249 ? -0.268 -4.657 9.449 1.00 97.62 249 ALA A N 1
ATOM 1908 C CA . ALA A 1 249 ? -0.196 -4.883 8.016 1.00 97.62 249 ALA A CA 1
ATOM 1909 C C . ALA A 1 249 ? -0.105 -6.382 7.716 1.00 97.62 249 ALA A C 1
ATOM 1911 O O . ALA A 1 249 ? 0.461 -7.145 8.494 1.00 97.62 249 ALA A O 1
ATOM 1912 N N . GLN A 1 250 ? -0.611 -6.784 6.556 1.00 96.31 250 GLN A N 1
ATOM 1913 C CA . GLN A 1 250 ? -0.394 -8.110 5.983 1.00 96.31 250 GLN A CA 1
ATOM 1914 C C . GLN A 1 250 ? 0.256 -7.972 4.607 1.00 96.31 250 GLN A C 1
ATOM 1916 O O . GLN A 1 250 ? 0.125 -6.930 3.958 1.00 96.31 250 GLN A O 1
ATOM 1921 N N . GLU A 1 251 ? 0.908 -9.025 4.135 1.00 95.12 251 GLU A N 1
ATOM 1922 C CA . GLU A 1 251 ? 1.172 -9.177 2.711 1.00 95.12 251 GLU A CA 1
ATOM 1923 C C . GLU A 1 251 ? -0.155 -9.345 1.963 1.00 95.12 251 GLU A C 1
ATOM 1925 O O . GLU A 1 251 ? -1.154 -9.823 2.511 1.00 95.12 251 GLU A O 1
ATOM 1930 N N . LYS A 1 252 ? -0.205 -8.909 0.703 1.00 92.50 252 LYS A N 1
ATOM 1931 C CA . LYS A 1 252 ? -1.451 -8.991 -0.056 1.00 92.50 252 LYS A CA 1
ATOM 1932 C C . LYS A 1 252 ? -1.899 -10.442 -0.146 1.00 92.50 252 LYS A C 1
ATOM 1934 O O . LYS A 1 252 ? -1.095 -11.335 -0.386 1.00 92.50 252 LYS A O 1
ATOM 1939 N N . HIS A 1 253 ? -3.212 -10.642 -0.050 1.00 89.62 253 HIS A N 1
ATOM 1940 C CA . HIS A 1 253 ? -3.855 -11.937 -0.282 1.00 89.62 253 HIS A CA 1
ATOM 1941 C C . HIS A 1 253 ? -3.577 -13.023 0.773 1.00 89.62 253 HIS A C 1
ATOM 1943 O O . HIS A 1 253 ? -3.956 -14.165 0.534 1.00 89.62 253 HIS A O 1
ATOM 1949 N N . THR A 1 254 ? -2.987 -12.703 1.930 1.00 94.06 254 THR A N 1
ATOM 1950 C CA . THR A 1 254 ? -2.770 -13.694 3.007 1.00 94.06 254 THR A CA 1
ATOM 1951 C C . THR A 1 254 ? -3.911 -13.740 4.027 1.00 94.06 254 THR A C 1
ATOM 1953 O O . THR A 1 254 ? -4.017 -14.684 4.802 1.00 94.06 254 THR A O 1
ATOM 1956 N N . LEU A 1 255 ? -4.806 -12.749 4.002 1.00 95.56 255 LEU A N 1
ATOM 1957 C CA . LEU A 1 255 ? -5.989 -12.599 4.858 1.00 95.56 255 LEU A CA 1
ATOM 1958 C C . LEU A 1 255 ? -5.693 -12.768 6.354 1.00 95.56 255 LEU A C 1
ATOM 1960 O O . LEU A 1 255 ? -6.500 -13.342 7.087 1.00 95.56 255 LEU A O 1
ATOM 1964 N N . TYR A 1 256 ? -4.529 -12.277 6.786 1.00 96.81 256 TYR A N 1
ATOM 1965 C CA . TYR A 1 256 ? -3.995 -12.417 8.146 1.00 96.81 256 TYR A CA 1
ATOM 1966 C C . TYR A 1 256 ? -3.739 -13.851 8.623 1.00 96.81 256 TYR A C 1
ATOM 1968 O O . TYR A 1 256 ? -3.320 -14.004 9.760 1.00 96.81 256 TYR A O 1
ATOM 1976 N N . GLN A 1 257 ? -3.914 -14.881 7.785 1.00 96.12 257 GLN A N 1
ATOM 1977 C CA . GLN A 1 257 ? -3.906 -16.288 8.218 1.00 96.12 257 GLN A CA 1
ATOM 1978 C C . GLN A 1 257 ? -2.567 -16.767 8.805 1.00 96.12 257 GLN A C 1
ATOM 1980 O O . GLN A 1 257 ? -2.513 -17.817 9.433 1.00 96.12 257 GLN A O 1
ATOM 1985 N N . GLU A 1 258 ? -1.482 -16.018 8.617 1.00 95.31 258 GLU A N 1
ATOM 1986 C CA . GLU A 1 258 ? -0.166 -16.342 9.184 1.00 95.31 258 GLU A CA 1
ATOM 1987 C C . GLU A 1 258 ? 0.142 -15.613 10.502 1.00 95.31 258 GLU A C 1
ATOM 1989 O O . GLU A 1 258 ? 1.179 -15.869 11.110 1.00 95.31 258 GLU A O 1
ATOM 1994 N N . LEU A 1 259 ? -0.728 -14.703 10.954 1.00 97.38 259 LEU A N 1
ATOM 1995 C CA . LEU A 1 259 ? -0.567 -14.008 12.229 1.00 97.38 259 LEU A CA 1
ATOM 1996 C C . LEU A 1 259 ? -1.337 -14.752 13.325 1.00 97.38 259 LEU A C 1
ATOM 1998 O O . LEU A 1 259 ? -2.564 -14.720 13.363 1.00 97.38 259 LEU A O 1
ATOM 2002 N N . SER A 1 260 ? -0.625 -15.390 14.254 1.00 97.06 260 SER A N 1
ATOM 2003 C CA . SER A 1 260 ? -1.263 -16.025 15.411 1.00 97.06 260 SER A CA 1
ATOM 2004 C C . SER A 1 260 ? -1.713 -14.997 16.457 1.00 97.06 260 SER A C 1
ATOM 2006 O O . SER A 1 260 ? -1.180 -13.887 16.539 1.00 97.06 260 SER A O 1
ATOM 2008 N N . ILE A 1 261 ? -2.689 -15.383 17.290 1.00 97.62 261 ILE A N 1
ATOM 2009 C CA . ILE A 1 261 ? -3.142 -14.571 18.431 1.00 97.62 261 ILE A CA 1
ATOM 2010 C C . ILE A 1 261 ? -1.978 -14.301 19.393 1.00 97.62 261 ILE A C 1
ATOM 2012 O O . ILE A 1 261 ? -1.805 -13.162 19.812 1.00 97.62 261 ILE A O 1
ATOM 2016 N N . ASP A 1 262 ? -1.153 -15.310 19.684 1.00 97.31 262 ASP A N 1
ATOM 2017 C CA . ASP A 1 262 ? -0.020 -15.174 20.607 1.00 97.31 262 ASP A CA 1
ATOM 2018 C C . ASP A 1 262 ? 1.037 -14.203 20.079 1.00 97.31 262 ASP A C 1
ATOM 2020 O O . ASP A 1 262 ? 1.481 -13.323 20.814 1.00 97.31 262 ASP A O 1
ATOM 2024 N N . ALA A 1 263 ? 1.400 -14.307 18.794 1.00 98.00 263 ALA A N 1
ATOM 2025 C CA . ALA A 1 263 ? 2.365 -13.400 18.177 1.00 98.00 263 ALA A CA 1
ATOM 2026 C C . ALA A 1 263 ? 1.842 -11.957 18.158 1.00 98.00 263 ALA A C 1
ATOM 2028 O O . ALA A 1 263 ? 2.588 -11.019 18.439 1.00 98.00 263 ALA A O 1
ATOM 2029 N N . PHE A 1 264 ? 0.550 -11.773 17.865 1.00 98.56 264 PHE A N 1
ATOM 2030 C CA . PHE A 1 264 ? -0.090 -10.466 17.955 1.00 98.56 264 PHE A CA 1
ATOM 2031 C C . PHE A 1 264 ? -0.066 -9.925 19.390 1.00 98.56 264 PHE A C 1
ATOM 2033 O O . PHE A 1 264 ? 0.380 -8.799 19.604 1.00 98.56 264 PHE A O 1
ATOM 2040 N N . PHE A 1 265 ? -0.511 -10.720 20.368 1.00 98.19 265 PHE A N 1
ATOM 2041 C CA . PHE A 1 265 ? -0.586 -10.318 21.769 1.00 98.19 265 PHE A CA 1
ATOM 2042 C C . PHE A 1 265 ? 0.788 -9.930 22.317 1.00 98.19 265 PHE A C 1
ATOM 2044 O O . PHE A 1 265 ? 0.935 -8.827 22.836 1.00 98.19 265 PHE A O 1
ATOM 2051 N N . GLN A 1 266 ? 1.803 -10.778 22.130 1.00 97.94 266 GLN A N 1
ATOM 2052 C CA . GLN A 1 266 ? 3.172 -10.515 22.581 1.00 97.94 266 GLN A CA 1
ATOM 2053 C C . GLN A 1 266 ? 3.725 -9.201 22.018 1.00 97.94 266 GLN A C 1
ATOM 2055 O O . GLN A 1 266 ? 4.381 -8.452 22.738 1.00 97.94 266 GLN A O 1
ATOM 2060 N N . ALA A 1 267 ? 3.428 -8.889 20.753 1.00 98.25 267 ALA A N 1
ATOM 2061 C CA . ALA A 1 267 ? 3.896 -7.660 20.122 1.00 98.25 267 ALA A CA 1
ATOM 2062 C C . ALA A 1 267 ? 3.242 -6.397 20.706 1.00 98.25 267 ALA A C 1
ATOM 2064 O O . ALA A 1 267 ? 3.892 -5.358 20.809 1.00 98.25 267 ALA A O 1
ATOM 2065 N N . VAL A 1 268 ? 1.955 -6.453 21.066 1.00 98.12 268 VAL A N 1
ATOM 2066 C CA . VAL A 1 268 ? 1.195 -5.261 21.486 1.00 98.12 268 VAL A CA 1
ATOM 2067 C C . VAL A 1 268 ? 1.064 -5.111 23.000 1.00 98.12 268 VAL A C 1
ATOM 2069 O O . VAL A 1 268 ? 0.825 -3.997 23.465 1.00 98.12 268 VAL A O 1
ATOM 2072 N N . GLN A 1 269 ? 1.247 -6.185 23.774 1.00 97.19 269 GLN A N 1
ATOM 2073 C CA . GLN A 1 269 ? 1.116 -6.196 25.234 1.00 97.19 269 GLN A CA 1
ATOM 2074 C C . GLN A 1 269 ? 1.882 -5.050 25.931 1.00 97.19 269 GLN A C 1
ATOM 2076 O O . GLN A 1 269 ? 1.292 -4.410 26.805 1.00 97.19 269 GLN A O 1
ATOM 2081 N N . PRO A 1 270 ? 3.126 -4.695 25.543 1.00 96.06 270 PRO A N 1
ATOM 2082 C CA . PRO A 1 270 ? 3.854 -3.602 26.196 1.00 96.06 270 PRO A CA 1
ATOM 2083 C C . PRO A 1 270 ? 3.202 -2.220 26.032 1.00 96.06 270 PRO A C 1
ATOM 2085 O O . PRO A 1 270 ? 3.535 -1.284 26.754 1.00 96.06 270 PRO A O 1
ATOM 2088 N N . LEU A 1 271 ? 2.295 -2.060 25.063 1.00 96.50 271 LEU A N 1
ATOM 2089 C CA . LEU A 1 271 ? 1.668 -0.780 24.738 1.00 96.50 271 LEU A CA 1
ATOM 2090 C C . LEU A 1 271 ? 0.263 -0.616 25.315 1.00 96.50 271 LEU A C 1
ATOM 2092 O O . LEU A 1 271 ? -0.243 0.505 25.325 1.00 96.50 271 LEU A O 1
ATOM 2096 N N . ILE A 1 272 ? -0.385 -1.700 25.747 1.00 95.25 272 ILE A N 1
ATOM 2097 C CA . ILE A 1 272 ? -1.804 -1.663 26.130 1.00 95.25 272 ILE A CA 1
ATOM 2098 C C . ILE A 1 272 ? -2.036 -1.361 27.618 1.00 95.25 272 ILE A C 1
ATOM 2100 O O . ILE A 1 272 ? -3.155 -1.030 28.011 1.00 95.25 272 ILE A O 1
ATOM 2104 N N . GLU A 1 273 ? -1.003 -1.441 28.454 1.00 89.75 273 GLU A N 1
ATOM 2105 C CA . GLU A 1 273 ? -1.133 -1.212 29.893 1.00 89.75 273 GLU A CA 1
ATOM 2106 C C . GLU A 1 273 ? -1.586 0.228 30.209 1.00 89.75 273 GLU A C 1
ATOM 2108 O O . GLU A 1 273 ? -1.056 1.198 29.670 1.00 89.75 273 GLU A O 1
ATOM 2113 N N . GLN A 1 274 ? -2.589 0.362 31.089 1.00 89.62 274 GLN A N 1
ATOM 2114 C CA . GLN A 1 274 ? -3.166 1.641 31.545 1.00 89.62 274 GLN A CA 1
ATOM 2115 C C . GLN A 1 274 ? -3.728 2.550 30.432 1.00 89.62 274 GLN A C 1
ATOM 2117 O O . GLN A 1 274 ? -3.923 3.752 30.640 1.00 89.62 274 GLN A O 1
ATOM 2122 N N . ARG A 1 275 ? -4.042 1.994 29.257 1.00 96.56 275 ARG A N 1
ATOM 2123 C CA . ARG A 1 275 ? -4.641 2.734 28.139 1.00 96.56 275 ARG A CA 1
ATOM 2124 C C . ARG A 1 275 ? -6.041 2.240 27.810 1.00 96.56 275 ARG A C 1
ATOM 2126 O O . ARG A 1 275 ? -6.425 1.111 28.098 1.00 96.56 275 ARG A O 1
ATOM 2133 N N . GLN A 1 276 ? -6.814 3.103 27.165 1.00 97.94 276 GLN A N 1
ATOM 2134 C CA . GLN A 1 276 ? -8.063 2.712 26.526 1.00 97.94 276 GLN A CA 1
ATOM 2135 C C . GLN A 1 276 ? -7.752 2.155 25.141 1.00 97.94 276 GLN A C 1
ATOM 2137 O O . GLN A 1 276 ? -7.246 2.878 24.279 1.00 97.94 276 GLN A O 1
ATOM 2142 N N . ILE A 1 277 ? -8.047 0.871 24.948 1.00 98.44 277 ILE A N 1
ATOM 2143 C CA . ILE A 1 277 ? -7.697 0.145 23.729 1.00 98.44 277 ILE A CA 1
ATOM 2144 C C . ILE A 1 277 ? -8.912 0.038 22.827 1.00 98.44 277 ILE A C 1
ATOM 2146 O O . ILE A 1 277 ? -9.983 -0.403 23.251 1.00 98.44 277 ILE A O 1
ATOM 2150 N N . PHE A 1 278 ? -8.722 0.426 21.573 1.00 98.69 278 PHE A N 1
ATOM 2151 C CA . PHE A 1 278 ? -9.747 0.374 20.549 1.00 98.69 278 PHE A CA 1
ATOM 2152 C C . PHE A 1 278 ? -9.248 -0.417 19.351 1.00 98.69 278 PHE A C 1
ATOM 2154 O O . PHE A 1 278 ? -8.152 -0.158 18.863 1.00 98.69 278 PHE A O 1
ATOM 2161 N N . THR A 1 279 ? -10.056 -1.331 18.823 1.00 98.69 279 THR A N 1
ATOM 2162 C CA . THR A 1 279 ? -9.822 -1.893 17.488 1.00 98.69 279 THR A CA 1
ATOM 2163 C C . THR A 1 279 ? -10.772 -1.247 16.488 1.00 98.69 279 THR A C 1
ATOM 2165 O O . THR A 1 279 ? -11.952 -1.022 16.769 1.00 98.69 279 THR A O 1
ATOM 2168 N N . TYR A 1 280 ? -10.244 -0.899 15.315 1.00 97.62 280 TYR A N 1
ATOM 2169 C CA . TYR A 1 280 ? -10.985 -0.164 14.292 1.00 97.62 280 TYR A CA 1
ATOM 2170 C C . TYR A 1 280 ? -10.641 -0.675 12.894 1.00 97.62 280 TYR A C 1
ATOM 2172 O O . TYR A 1 280 ? -9.473 -0.710 12.497 1.00 97.62 280 TYR A O 1
ATOM 2180 N N . GLY A 1 281 ? -11.657 -1.075 12.129 1.00 96.94 281 GLY A N 1
ATOM 2181 C CA . GLY A 1 281 ? -11.438 -1.663 10.810 1.00 96.94 281 GLY A CA 1
ATOM 2182 C C . GLY A 1 281 ? -12.712 -1.884 10.004 1.00 96.94 281 GLY A C 1
ATOM 2183 O O . GLY A 1 281 ? -13.819 -1.875 10.529 1.00 96.94 281 GLY A O 1
ATOM 2184 N N . SER A 1 282 ? -12.554 -2.097 8.701 1.00 96.25 282 SER A N 1
ATOM 2185 C CA . SER A 1 282 ? -13.655 -2.438 7.792 1.00 96.25 282 SER A CA 1
ATOM 2186 C C . SER A 1 282 ? -13.323 -3.680 6.975 1.00 96.25 282 SER A C 1
ATOM 2188 O O . SER A 1 282 ? -12.140 -3.977 6.778 1.00 96.25 282 SER A O 1
ATOM 2190 N N . SER A 1 283 ? -14.334 -4.404 6.485 1.00 95.69 283 SER A N 1
ATOM 2191 C CA . SER A 1 283 ? -14.127 -5.589 5.643 1.00 95.69 283 SER A CA 1
ATOM 2192 C C . SER A 1 283 ? -13.254 -6.637 6.353 1.00 95.69 283 SER A C 1
ATOM 2194 O O . SER A 1 283 ? -13.464 -6.952 7.527 1.00 95.69 283 SER A O 1
ATOM 2196 N N . LEU A 1 284 ? -12.211 -7.119 5.677 1.00 96.56 284 LEU A N 1
ATOM 2197 C CA . LEU A 1 284 ? -11.167 -7.967 6.246 1.00 96.56 284 LEU A CA 1
ATOM 2198 C C . LEU A 1 284 ? -10.517 -7.362 7.503 1.00 96.56 284 LEU A C 1
ATOM 2200 O O . LEU A 1 284 ? -10.257 -8.077 8.468 1.00 96.56 284 LEU A O 1
ATOM 2204 N N . GLY A 1 285 ? -10.288 -6.047 7.521 1.00 97.56 285 GLY A N 1
ATOM 2205 C CA . GLY A 1 285 ? -9.749 -5.365 8.695 1.00 97.56 285 GLY A CA 1
ATOM 2206 C C . GLY A 1 285 ? -10.749 -5.310 9.855 1.00 97.56 285 GLY A C 1
ATOM 2207 O O . GLY A 1 285 ? -10.346 -5.323 11.012 1.00 97.56 285 GLY A O 1
ATOM 2208 N N . GLY A 1 286 ? -12.053 -5.301 9.561 1.00 97.44 286 GLY A N 1
ATOM 2209 C CA . GLY A 1 286 ? -13.115 -5.414 10.563 1.00 97.44 286 GLY A CA 1
ATOM 2210 C C . GLY A 1 286 ? -13.182 -6.815 11.172 1.00 97.44 286 GLY A C 1
ATOM 2211 O O . GLY A 1 286 ? -13.311 -6.961 12.384 1.00 97.44 286 GLY A O 1
ATOM 2212 N N . TYR A 1 287 ? -13.007 -7.851 10.348 1.00 97.25 287 TYR A N 1
ATOM 2213 C CA . TYR A 1 287 ? -12.822 -9.216 10.840 1.00 97.25 287 TYR A CA 1
ATOM 2214 C C . TYR A 1 287 ? -11.610 -9.321 11.776 1.00 97.25 287 TYR A C 1
ATOM 2216 O O . TYR A 1 287 ? -11.747 -9.816 12.892 1.00 97.25 287 TYR A O 1
ATOM 2224 N N . ALA A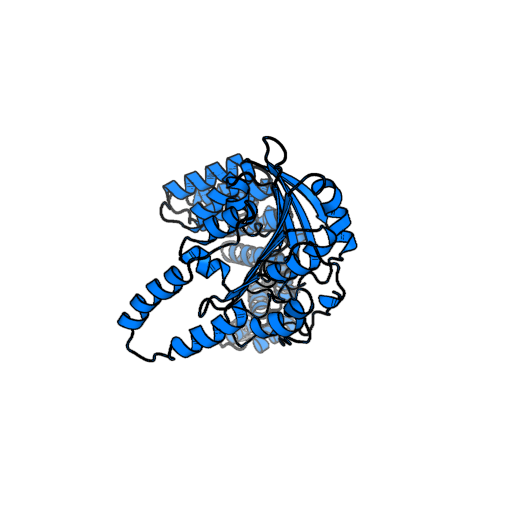 1 288 ? -10.442 -8.835 11.346 1.00 98.06 288 ALA A N 1
ATOM 2225 C CA . ALA A 1 288 ? -9.222 -8.914 12.143 1.00 98.06 288 ALA A CA 1
ATOM 2226 C C . ALA A 1 288 ? -9.345 -8.116 13.457 1.00 98.06 288 ALA A C 1
ATOM 2228 O O . ALA A 1 288 ? -8.945 -8.606 14.510 1.00 98.06 288 ALA A O 1
ATOM 2229 N N . ALA A 1 289 ? -9.993 -6.946 13.423 1.00 98.38 289 ALA A N 1
ATOM 2230 C CA . ALA A 1 289 ? -10.306 -6.155 14.613 1.00 98.38 289 ALA A CA 1
ATOM 2231 C C . ALA A 1 289 ? -11.144 -6.923 15.648 1.00 98.38 289 ALA A C 1
ATOM 2233 O O . ALA A 1 289 ? -10.861 -6.823 16.840 1.00 98.38 289 ALA A O 1
ATOM 2234 N N . LEU A 1 290 ? -12.136 -7.705 15.206 1.00 97.69 290 LEU A N 1
ATOM 2235 C CA . LEU A 1 290 ? -12.931 -8.572 16.083 1.00 97.69 290 LEU A CA 1
ATOM 2236 C C . LEU A 1 290 ? -12.126 -9.780 16.580 1.00 97.69 290 LEU A C 1
ATOM 2238 O O . LEU A 1 290 ? -12.178 -10.111 17.760 1.00 97.69 290 LEU A O 1
ATOM 2242 N N . TYR A 1 291 ? -11.384 -10.435 15.684 1.00 97.88 291 TYR A N 1
ATOM 2243 C CA . TYR A 1 291 ? -10.653 -11.667 15.982 1.00 97.88 291 TYR A CA 1
ATOM 2244 C C . TYR A 1 291 ? -9.513 -11.443 16.985 1.00 97.88 291 TYR A C 1
ATOM 2246 O O . TYR A 1 291 ? -9.419 -12.155 17.981 1.00 97.88 291 TYR A O 1
ATOM 2254 N N . PHE A 1 292 ? -8.686 -10.422 16.756 1.00 98.38 292 PHE A N 1
ATOM 2255 C CA . PHE A 1 292 ? -7.550 -10.093 17.620 1.00 98.38 292 PHE A CA 1
ATOM 2256 C C . PHE A 1 292 ? -7.928 -9.170 18.786 1.00 98.38 292 PHE A C 1
ATOM 2258 O O . PHE A 1 292 ? -7.247 -9.163 19.805 1.00 98.38 292 PHE A O 1
ATOM 2265 N N . GLY A 1 293 ? -9.022 -8.405 18.685 1.00 97.88 293 GLY A N 1
ATOM 2266 C CA . GLY A 1 293 ? -9.438 -7.476 19.743 1.00 97.88 293 GLY A CA 1
ATOM 2267 C C . GLY A 1 293 ? -9.766 -8.155 21.074 1.00 97.88 293 GLY A C 1
ATOM 2268 O O . GLY A 1 293 ? -9.626 -7.540 22.130 1.00 97.88 293 GLY A O 1
ATOM 2269 N N . GLY A 1 294 ? -10.151 -9.434 21.040 1.00 97.19 294 GLY A N 1
ATOM 2270 C CA . GLY A 1 294 ? -10.474 -10.195 22.241 1.00 97.19 294 GLY A CA 1
ATOM 2271 C C . GLY A 1 294 ? -9.287 -10.430 23.173 1.00 97.19 294 GLY A C 1
ATOM 2272 O O . GLY A 1 294 ? -9.441 -10.261 24.378 1.00 97.19 294 GLY A O 1
ATOM 2273 N N . CYS A 1 295 ? -8.099 -10.745 22.643 1.00 97.44 295 CYS A N 1
ATOM 2274 C CA . CYS A 1 295 ? -6.928 -11.059 23.475 1.00 97.44 295 CYS A CA 1
ATOM 2275 C C . CYS A 1 295 ? -6.300 -9.843 24.169 1.00 97.44 295 CYS A C 1
ATOM 2277 O O . CYS A 1 295 ? -5.423 -9.995 25.009 1.00 97.44 295 CYS A O 1
ATOM 2279 N N . ILE A 1 296 ? -6.753 -8.639 23.826 1.00 97.81 296 ILE A N 1
ATOM 2280 C CA . ILE A 1 296 ? -6.288 -7.362 24.384 1.00 97.81 296 ILE A CA 1
ATOM 2281 C C . ILE A 1 296 ? -7.423 -6.570 25.047 1.00 97.81 296 ILE A C 1
ATOM 2283 O O . ILE A 1 296 ? -7.265 -5.382 25.317 1.00 97.81 296 ILE A O 1
ATOM 2287 N N . ASP A 1 297 ? -8.578 -7.213 25.257 1.00 97.31 297 ASP A N 1
ATOM 2288 C CA . ASP A 1 297 ? -9.787 -6.624 25.841 1.00 97.31 297 ASP A CA 1
ATOM 2289 C C . ASP A 1 297 ? -10.191 -5.263 25.221 1.00 97.31 297 ASP A C 1
ATOM 2291 O O . ASP A 1 297 ? -10.520 -4.301 25.920 1.00 97.31 297 ASP A O 1
ATOM 2295 N N . ALA A 1 298 ? -10.132 -5.159 23.888 1.00 98.25 298 ALA A N 1
ATOM 2296 C CA . ALA A 1 298 ? -10.345 -3.902 23.173 1.00 98.25 298 ALA A CA 1
ATOM 2297 C C . ALA A 1 298 ? -11.821 -3.583 22.887 1.00 98.25 298 ALA A C 1
ATOM 2299 O O . ALA A 1 298 ? -12.610 -4.433 22.467 1.00 98.25 298 ALA A O 1
ATOM 2300 N N . LYS A 1 299 ? -12.166 -2.292 22.963 1.00 98.31 299 LYS A N 1
ATOM 2301 C CA . LYS A 1 299 ? -13.434 -1.757 22.448 1.00 98.31 299 LYS A CA 1
ATOM 2302 C C . LYS A 1 299 ? -13.409 -1.757 20.920 1.00 98.31 299 LYS A C 1
ATOM 2304 O O . LYS A 1 299 ? -12.604 -1.062 20.306 1.00 98.31 299 LYS A O 1
ATOM 2309 N N . THR A 1 300 ? -14.307 -2.509 20.295 1.00 98.31 300 THR A N 1
ATOM 2310 C CA . THR A 1 300 ? -14.243 -2.765 18.848 1.00 98.31 300 THR A CA 1
ATOM 2311 C C . THR A 1 300 ? -15.288 -1.958 18.069 1.00 98.31 300 THR A C 1
ATOM 2313 O O . THR A 1 300 ? -16.474 -2.030 18.384 1.00 98.31 300 THR A O 1
ATOM 2316 N N . LEU A 1 301 ? -14.858 -1.223 17.033 1.00 97.69 301 LEU A N 1
ATOM 2317 C CA . LEU A 1 301 ? -15.713 -0.480 16.093 1.00 97.69 301 LEU A CA 1
ATOM 2318 C C . LEU A 1 301 ? -15.440 -0.932 14.659 1.00 97.69 301 LEU A C 1
ATOM 2320 O O . LEU A 1 301 ? -14.363 -0.667 14.118 1.00 97.69 301 LEU A O 1
ATOM 2324 N N . VAL A 1 302 ? -16.404 -1.589 14.017 1.00 97.69 302 VAL A N 1
ATOM 2325 C CA . VAL A 1 302 ? -16.180 -2.202 12.700 1.00 97.69 302 VAL A CA 1
ATOM 2326 C C . VAL A 1 302 ? -17.312 -1.976 11.710 1.00 97.69 302 VAL A C 1
ATOM 2328 O O . VAL A 1 302 ? -18.452 -1.726 12.090 1.00 97.69 302 VAL A O 1
ATOM 2331 N N . ALA A 1 303 ? -16.989 -2.085 10.423 1.00 96.00 303 ALA A N 1
ATOM 2332 C CA . ALA A 1 303 ? -17.937 -1.977 9.317 1.00 96.00 303 ALA A CA 1
ATOM 2333 C C . ALA A 1 303 ? -17.800 -3.150 8.341 1.00 96.00 303 ALA A C 1
ATOM 2335 O O . ALA A 1 303 ? -16.693 -3.410 7.864 1.00 96.00 303 ALA A O 1
ATOM 2336 N N . GLY A 1 304 ? -18.911 -3.825 8.035 1.00 95.19 304 GLY A N 1
ATOM 2337 C CA . GLY A 1 304 ? -18.968 -4.966 7.114 1.00 95.19 304 GLY A CA 1
ATOM 2338 C C . GLY A 1 304 ? -17.877 -6.011 7.379 1.00 95.19 304 GLY A C 1
ATOM 2339 O O . GLY A 1 304 ? -17.102 -6.299 6.469 1.00 95.19 304 GLY A O 1
ATOM 2340 N N . PRO A 1 305 ? -17.691 -6.497 8.626 1.00 96.06 305 PRO A N 1
ATOM 2341 C CA . PRO A 1 305 ? -16.613 -7.432 8.923 1.00 96.06 305 PRO A CA 1
ATOM 2342 C C . PRO A 1 305 ? -16.817 -8.732 8.140 1.00 96.06 305 PRO A C 1
ATOM 2344 O O . PRO A 1 305 ? -17.885 -9.330 8.211 1.00 96.06 305 PRO A O 1
ATOM 2347 N N . VAL A 1 306 ? -15.788 -9.193 7.425 1.00 95.12 306 VAL A N 1
ATOM 2348 C CA . VAL A 1 306 ? -15.858 -10.446 6.658 1.00 95.12 306 VAL A CA 1
ATOM 2349 C C . VAL A 1 306 ? -14.485 -11.097 6.537 1.00 95.12 306 VAL A C 1
ATOM 2351 O O . VAL A 1 306 ? -13.487 -10.420 6.283 1.00 95.12 306 VAL A O 1
ATOM 2354 N N . ASN A 1 307 ? -14.436 -12.422 6.685 1.00 94.50 307 ASN A N 1
ATOM 2355 C CA . ASN A 1 307 ? -13.283 -13.218 6.284 1.00 94.50 307 ASN A CA 1
ATOM 2356 C C . ASN A 1 307 ? -13.628 -14.042 5.037 1.00 94.50 307 ASN A C 1
ATOM 2358 O O . ASN A 1 307 ? -14.475 -14.930 5.077 1.00 94.50 307 ASN A O 1
ATOM 2362 N N . TYR A 1 308 ? -12.954 -13.762 3.923 1.00 93.19 308 TYR A N 1
ATOM 2363 C CA . TYR A 1 308 ? -13.264 -14.384 2.637 1.00 93.19 308 TYR A CA 1
ATOM 2364 C C . TYR A 1 308 ? -12.806 -15.842 2.501 1.00 93.19 308 TYR A C 1
ATOM 2366 O O . TYR A 1 308 ? -13.222 -16.503 1.548 1.00 93.19 308 TYR A O 1
ATOM 2374 N N . VAL A 1 309 ? -11.966 -16.333 3.420 1.00 93.25 309 VAL A N 1
ATOM 2375 C CA . VAL A 1 309 ? -11.595 -17.758 3.488 1.00 93.25 309 VAL A CA 1
ATOM 2376 C C . VAL A 1 309 ? -12.510 -18.564 4.410 1.00 93.25 309 VAL A C 1
ATOM 2378 O O . VAL A 1 309 ? -12.389 -19.786 4.461 1.00 93.25 309 VAL A O 1
ATOM 2381 N N . ASP A 1 310 ? -13.441 -17.916 5.124 1.00 93.62 310 ASP A N 1
ATOM 2382 C CA . ASP A 1 310 ? -14.365 -18.634 6.001 1.00 93.62 310 ASP A CA 1
ATOM 2383 C C . ASP A 1 310 ? -15.299 -19.550 5.182 1.00 93.62 310 ASP A C 1
ATOM 2385 O O . ASP A 1 310 ? -15.877 -19.112 4.174 1.00 93.62 310 ASP A O 1
ATOM 2389 N N . PRO A 1 311 ? -15.507 -20.807 5.620 1.00 90.69 311 PRO A N 1
ATOM 2390 C CA . PRO A 1 311 ? -16.409 -21.748 4.963 1.00 90.69 311 PRO A CA 1
ATOM 2391 C C . PRO A 1 311 ? -17.876 -21.312 4.832 1.00 90.69 311 PRO A C 1
ATOM 2393 O O . PRO A 1 311 ? -18.586 -21.950 4.056 1.00 90.69 311 PRO A O 1
ATOM 2396 N N . ALA A 1 312 ? -18.341 -20.293 5.564 1.00 89.62 312 ALA A N 1
ATOM 2397 C CA . ALA A 1 312 ? -19.673 -19.694 5.395 1.00 89.62 312 ALA A CA 1
ATOM 2398 C C . ALA A 1 312 ? -19.763 -18.768 4.169 1.00 89.62 312 ALA A C 1
ATOM 2400 O O . ALA A 1 312 ? -20.841 -18.557 3.632 1.00 89.62 312 ALA A O 1
ATOM 2401 N N . ILE A 1 313 ? -18.632 -18.223 3.707 1.00 90.19 313 ILE A N 1
ATOM 2402 C CA . ILE A 1 313 ? -18.591 -17.193 2.656 1.00 90.19 313 ILE A CA 1
ATOM 2403 C C . ILE A 1 313 ? -18.192 -17.763 1.292 1.00 90.19 313 ILE A C 1
ATOM 2405 O O . ILE A 1 313 ? -18.702 -17.315 0.269 1.00 90.19 313 ILE A O 1
ATOM 2409 N N . ARG A 1 314 ? -17.289 -18.755 1.267 1.00 72.50 314 ARG A N 1
ATOM 2410 C CA . ARG A 1 314 ? -16.885 -19.549 0.081 1.00 72.50 314 ARG A CA 1
ATOM 2411 C C . ARG A 1 314 ? -16.709 -18.750 -1.217 1.00 72.50 314 ARG A C 1
ATOM 2413 O O . ARG A 1 314 ? -17.375 -19.002 -2.219 1.00 72.50 314 ARG A O 1
ATOM 2420 N N . VAL A 1 315 ? -15.746 -17.832 -1.251 1.00 84.75 315 VAL A N 1
ATOM 2421 C CA . VAL A 1 315 ? -15.416 -17.100 -2.485 1.00 84.75 315 VAL A CA 1
ATOM 2422 C C . VAL A 1 315 ? -14.334 -17.857 -3.278 1.00 84.75 315 VAL A C 1
ATOM 2424 O O . VAL A 1 315 ? -13.205 -17.960 -2.791 1.00 84.75 315 VAL A O 1
ATOM 2427 N N . PRO A 1 316 ? -14.601 -18.326 -4.522 1.00 87.50 316 PRO A N 1
ATOM 2428 C CA . PRO A 1 316 ? -13.668 -19.168 -5.287 1.00 87.50 316 PRO A CA 1
ATOM 2429 C C . PRO A 1 316 ? -12.275 -18.567 -5.483 1.00 87.50 316 PRO A C 1
ATOM 2431 O O . PRO A 1 316 ? -11.285 -19.291 -5.527 1.00 87.50 316 PRO A O 1
ATOM 2434 N N . ARG A 1 317 ? -12.184 -17.234 -5.551 1.00 88.81 317 ARG A N 1
ATOM 2435 C CA . ARG A 1 317 ? -10.915 -16.501 -5.663 1.00 88.81 317 ARG A CA 1
ATOM 2436 C C . ARG A 1 317 ? -9.937 -16.811 -4.521 1.00 88.81 317 ARG A C 1
ATOM 2438 O O . ARG A 1 317 ? -8.732 -16.718 -4.734 1.00 88.81 317 ARG A O 1
ATOM 2445 N N . TRP A 1 318 ? -10.437 -17.159 -3.338 1.00 89.44 318 TRP A N 1
ATOM 2446 C CA . TRP A 1 318 ? -9.633 -17.374 -2.132 1.00 89.44 318 TRP A CA 1
ATOM 2447 C C . TRP A 1 318 ? -9.500 -18.851 -1.752 1.00 89.44 318 TRP A C 1
ATOM 2449 O O . TRP A 1 318 ? -8.944 -19.155 -0.705 1.00 89.44 318 TRP A O 1
ATOM 2459 N N . SER A 1 319 ? -9.931 -19.776 -2.617 1.00 86.62 319 SER A N 1
ATOM 2460 C CA . SER A 1 319 ? -9.914 -21.225 -2.351 1.00 86.62 319 SER A CA 1
ATOM 2461 C C . SER A 1 319 ? -8.522 -21.818 -2.112 1.00 86.62 319 SER A C 1
ATOM 2463 O O . SER A 1 319 ? -8.404 -22.902 -1.551 1.00 86.62 319 SER A O 1
ATOM 2465 N N . ARG A 1 320 ? -7.463 -21.118 -2.538 1.00 88.81 320 ARG A N 1
ATOM 2466 C CA . ARG A 1 320 ? -6.064 -21.533 -2.346 1.00 88.81 320 ARG A CA 1
ATOM 2467 C C . ARG A 1 320 ? -5.470 -21.096 -1.008 1.00 88.81 320 ARG A C 1
ATOM 2469 O O . ARG A 1 320 ? -4.363 -21.515 -0.687 1.00 88.81 320 ARG A O 1
ATOM 2476 N N . VAL A 1 321 ? -6.156 -20.233 -0.260 1.00 91.44 321 VAL A N 1
ATOM 2477 C CA . VAL A 1 321 ? -5.695 -19.773 1.051 1.00 91.44 321 VAL A CA 1
ATOM 2478 C C . VAL A 1 321 ? -6.363 -20.640 2.113 1.00 91.44 321 VAL A C 1
ATOM 2480 O O . VAL A 1 321 ? -7.586 -20.654 2.228 1.00 91.44 321 VAL A O 1
ATOM 2483 N N . ALA A 1 322 ? -5.560 -21.383 2.872 1.00 91.94 322 ALA A N 1
ATOM 2484 C CA . ALA A 1 322 ? -6.061 -22.220 3.955 1.00 91.94 322 ALA A CA 1
ATOM 2485 C C . ALA A 1 322 ? -6.515 -21.358 5.146 1.00 91.94 322 ALA A C 1
ATOM 2487 O O . ALA A 1 322 ? -5.811 -20.429 5.542 1.00 91.94 322 ALA A O 1
ATOM 2488 N N . MET A 1 323 ? -7.668 -21.693 5.730 1.00 93.44 323 MET A N 1
ATOM 2489 C CA . MET A 1 323 ? -8.127 -21.107 6.990 1.00 93.44 323 MET A CA 1
ATOM 2490 C C . MET A 1 323 ? -7.281 -21.676 8.136 1.00 93.44 323 MET A C 1
ATOM 2492 O O . MET A 1 323 ? -7.386 -22.857 8.453 1.00 93.44 323 MET A O 1
ATOM 2496 N N . GLN A 1 324 ? -6.430 -20.838 8.722 1.00 95.06 324 GLN A N 1
ATOM 2497 C CA . GLN A 1 324 ? -5.568 -21.168 9.864 1.00 95.06 324 GLN A CA 1
ATOM 2498 C C . GLN A 1 324 ? -6.156 -20.666 11.182 1.00 95.06 324 GLN A C 1
ATOM 2500 O O . GLN A 1 324 ? -5.898 -21.218 12.248 1.00 95.06 324 GLN A O 1
ATOM 2505 N N . HIS A 1 325 ? -6.942 -19.592 11.121 1.00 95.50 325 HIS A N 1
ATOM 2506 C CA . HIS A 1 325 ? -7.590 -19.036 12.297 1.00 95.50 325 HIS A CA 1
ATOM 2507 C C . HIS A 1 325 ? -8.673 -19.979 12.822 1.00 95.50 325 HIS A C 1
ATOM 2509 O O . HIS A 1 325 ? -9.431 -20.573 12.052 1.00 95.50 325 HIS A O 1
ATOM 2515 N N . ILE A 1 326 ? -8.784 -20.072 14.146 1.00 94.38 326 ILE A N 1
ATOM 2516 C CA . ILE A 1 326 ? -9.886 -20.800 14.774 1.00 94.38 326 ILE A CA 1
ATOM 2517 C C . ILE A 1 326 ? -11.213 -20.059 14.533 1.00 94.38 326 ILE A C 1
ATOM 2519 O O . ILE A 1 326 ? -11.215 -18.840 14.311 1.00 94.38 326 ILE A O 1
ATOM 2523 N N . PRO A 1 327 ? -12.364 -20.752 14.574 1.00 90.38 327 PRO A N 1
ATOM 2524 C CA . PRO A 1 327 ? -13.662 -20.100 14.456 1.00 90.38 327 PRO A CA 1
ATOM 2525 C C . PRO A 1 327 ? -13.825 -18.967 15.482 1.00 90.38 327 PRO A C 1
ATOM 2527 O O . PRO A 1 327 ? -13.456 -19.154 16.645 1.00 90.38 327 PRO A O 1
ATOM 2530 N N . PRO A 1 328 ? -14.439 -17.822 15.115 1.00 88.56 328 PRO A N 1
ATOM 2531 C CA . PRO A 1 328 ? -14.640 -16.711 16.039 1.00 88.56 328 PRO A CA 1
ATOM 2532 C C . PRO A 1 328 ? -15.283 -17.129 17.362 1.00 88.56 328 PRO A C 1
ATOM 2534 O O . PRO A 1 328 ? -14.849 -16.641 18.394 1.00 88.56 328 PRO A O 1
ATOM 2537 N N . ALA A 1 329 ? -16.221 -18.077 17.373 1.00 90.12 329 ALA A N 1
ATOM 2538 C CA . ALA A 1 329 ? -16.872 -18.546 18.600 1.00 90.12 329 ALA A CA 1
ATOM 2539 C C . ALA A 1 329 ? -15.904 -19.166 19.632 1.00 90.12 329 ALA A C 1
ATOM 2541 O O . ALA A 1 329 ? -16.227 -19.209 20.813 1.00 90.12 329 ALA A O 1
ATOM 2542 N N . GLN A 1 330 ? -14.729 -19.633 19.197 1.00 92.56 330 GLN A N 1
ATOM 2543 C CA . GLN A 1 330 ? -13.695 -20.240 20.044 1.00 92.56 330 GLN A CA 1
ATOM 2544 C C . GLN A 1 330 ? -12.565 -19.262 20.400 1.00 92.56 330 GLN A C 1
ATOM 2546 O O . GLN A 1 330 ? -11.771 -19.535 21.295 1.00 92.56 330 GLN A O 1
ATOM 2551 N N . ALA A 1 331 ? -12.470 -18.127 19.701 1.00 92.31 331 ALA A N 1
ATOM 2552 C CA . ALA A 1 331 ? -11.473 -17.102 19.988 1.00 92.31 331 ALA A CA 1
ATOM 2553 C C . ALA A 1 331 ? -11.825 -16.319 21.262 1.00 92.31 331 ALA A C 1
ATOM 2555 O O . ALA A 1 331 ? -13.002 -16.139 21.581 1.00 92.31 331 ALA A O 1
ATOM 2556 N N . MET A 1 332 ? -10.808 -15.786 21.947 1.00 93.75 332 MET A N 1
ATOM 2557 C CA . MET A 1 332 ? -10.997 -14.943 23.132 1.00 93.75 332 MET A CA 1
ATOM 2558 C C . MET A 1 332 ? -11.934 -13.761 22.833 1.00 93.75 332 MET A C 1
ATOM 2560 O O . MET A 1 332 ? -11.980 -13.246 21.711 1.00 93.75 332 MET A O 1
ATOM 2564 N N . LYS A 1 333 ? -12.706 -13.340 23.837 1.00 94.75 333 LYS A N 1
ATOM 2565 C CA . LYS A 1 333 ? -13.670 -12.241 23.737 1.00 94.75 333 LYS A CA 1
ATOM 2566 C C . LYS A 1 333 ? -13.263 -11.110 24.659 1.00 94.75 333 LYS A C 1
ATOM 2568 O O . LYS A 1 333 ? -12.865 -11.353 25.792 1.00 94.75 333 LYS A O 1
ATOM 2573 N N . SER A 1 334 ? -13.393 -9.882 24.165 1.00 95.75 334 SER A N 1
ATOM 2574 C CA . SER A 1 334 ? -13.355 -8.719 25.042 1.00 95.75 334 SER A CA 1
ATOM 2575 C C . SER A 1 334 ? -14.622 -8.705 25.891 1.00 95.75 334 SER A C 1
ATOM 2577 O O . SER A 1 334 ? -15.671 -9.180 25.453 1.00 95.75 334 SER A O 1
ATOM 2579 N N . LYS A 1 335 ? -14.536 -8.112 27.082 1.00 95.31 335 LYS A N 1
ATOM 2580 C CA . LYS A 1 335 ? -15.708 -7.819 27.912 1.00 95.31 335 LYS A CA 1
ATOM 2581 C C . LYS A 1 335 ? -16.614 -6.738 27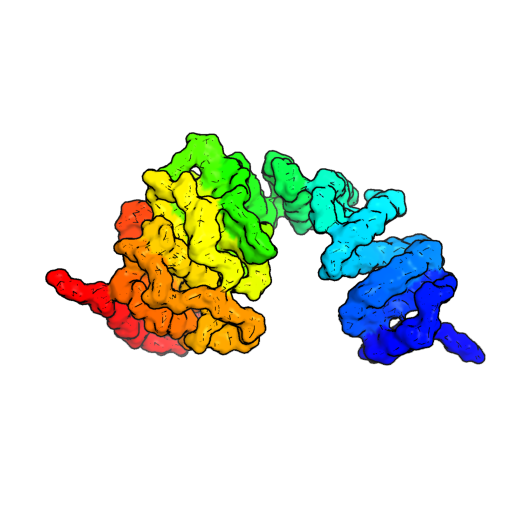.313 1.00 95.31 335 LYS A C 1
ATOM 2583 O O . LYS A 1 335 ? -17.716 -6.535 27.809 1.00 95.31 335 LYS A O 1
ATOM 2588 N N . TYR A 1 336 ? -16.137 -5.999 26.309 1.00 95.94 336 TYR A N 1
ATOM 2589 C CA . TYR A 1 336 ? -16.912 -4.970 25.628 1.00 95.94 336 TYR A CA 1
ATOM 2590 C C . TYR A 1 336 ? -17.611 -5.545 24.399 1.00 95.94 336 TYR A C 1
ATOM 2592 O O . TYR A 1 336 ? -16.974 -6.121 23.515 1.00 95.94 336 TYR A O 1
ATOM 2600 N N . SER A 1 337 ? -18.912 -5.296 24.299 1.00 95.62 337 SER A N 1
ATOM 2601 C CA . SER A 1 337 ? -19.693 -5.635 23.115 1.00 95.62 337 SER A CA 1
ATOM 2602 C C . SER A 1 337 ? -19.227 -4.790 21.916 1.00 95.62 337 SER A C 1
ATOM 2604 O O . SER A 1 337 ? -19.067 -3.569 22.044 1.00 95.62 337 SER A O 1
ATOM 2606 N N . PRO A 1 338 ? -18.989 -5.394 20.738 1.00 97.31 338 PRO A N 1
ATOM 2607 C CA . PRO A 1 338 ? -18.540 -4.655 19.566 1.00 97.31 338 PRO A CA 1
ATOM 2608 C C . PRO A 1 338 ? -19.660 -3.782 18.988 1.00 97.31 338 PRO A C 1
ATOM 2610 O O . PRO A 1 338 ? -20.836 -4.146 19.024 1.00 97.31 338 PRO A O 1
ATOM 2613 N N . VAL A 1 339 ? -19.279 -2.654 18.387 1.00 97.38 339 VAL A N 1
ATOM 2614 C CA . VAL A 1 339 ? -20.163 -1.816 17.569 1.00 97.38 339 VAL A CA 1
ATOM 2615 C C . VAL A 1 339 ? -19.938 -2.143 16.096 1.00 97.38 339 VAL A C 1
ATOM 2617 O O . VAL A 1 339 ? -18.816 -2.033 15.595 1.00 97.38 339 VAL A O 1
ATOM 2620 N N . ILE A 1 340 ? -21.004 -2.532 15.398 1.00 97.00 340 ILE A N 1
ATOM 2621 C CA . ILE A 1 340 ? -20.934 -3.076 14.040 1.00 97.00 340 ILE A CA 1
ATOM 2622 C C . ILE A 1 340 ? -21.867 -2.303 13.116 1.00 97.00 340 ILE A C 1
ATOM 2624 O O . ILE A 1 340 ? -23.073 -2.274 13.333 1.00 97.00 340 ILE A O 1
ATOM 2628 N N . PHE A 1 341 ? -21.323 -1.739 12.043 1.00 95.38 341 PHE A N 1
ATOM 2629 C CA . PHE A 1 341 ? -22.103 -1.195 10.931 1.00 95.38 341 PHE A CA 1
ATOM 2630 C C . PHE A 1 341 ? -22.156 -2.210 9.796 1.00 95.38 341 PHE A C 1
ATOM 2632 O O . PHE A 1 341 ? -21.132 -2.801 9.452 1.00 95.38 341 PHE A O 1
ATOM 2639 N N . TYR A 1 342 ? -23.321 -2.400 9.190 1.00 94.44 342 TYR A N 1
ATOM 2640 C CA . TYR A 1 342 ? -23.473 -3.288 8.036 1.00 94.44 342 TYR A CA 1
ATOM 2641 C C . TYR A 1 342 ? -24.645 -2.844 7.164 1.00 94.44 342 TYR A C 1
ATOM 2643 O O . TYR A 1 342 ? -25.550 -2.169 7.655 1.00 94.44 342 TYR A O 1
ATOM 2651 N N . ASP A 1 343 ? -24.651 -3.229 5.891 1.00 92.50 343 ASP A N 1
ATOM 2652 C CA . ASP A 1 343 ? -25.809 -3.033 5.023 1.00 92.50 343 ASP A CA 1
ATOM 2653 C C . ASP A 1 343 ? -26.698 -4.289 5.043 1.00 92.50 343 ASP A C 1
ATOM 2655 O O . ASP A 1 343 ? -26.271 -5.330 4.547 1.00 92.50 343 ASP A O 1
ATOM 2659 N N . PRO A 1 344 ? -27.932 -4.227 5.579 1.00 89.94 344 PRO A N 1
ATOM 2660 C CA . PRO A 1 344 ? -28.855 -5.363 5.561 1.00 89.94 344 PRO A CA 1
ATOM 2661 C C . PRO A 1 344 ? -29.418 -5.688 4.168 1.00 89.94 344 PRO A C 1
ATOM 2663 O O . PRO A 1 344 ? -30.156 -6.660 4.033 1.00 89.94 344 PRO A O 1
ATOM 2666 N N . LEU A 1 345 ? -29.156 -4.856 3.155 1.00 86.56 345 LEU A N 1
ATOM 2667 C CA . LEU A 1 345 ? -29.530 -5.113 1.763 1.00 86.56 345 LEU A CA 1
ATOM 2668 C C . LEU A 1 345 ? -28.397 -5.774 0.961 1.00 86.56 345 LEU A C 1
ATOM 2670 O O . LEU A 1 345 ? -28.626 -6.151 -0.185 1.00 86.56 345 LEU A O 1
ATOM 2674 N N . ASP A 1 346 ? -27.198 -5.916 1.539 1.00 79.94 346 ASP A N 1
ATOM 2675 C CA . ASP A 1 346 ? -26.113 -6.704 0.947 1.00 79.94 346 ASP A CA 1
ATOM 2676 C C . ASP A 1 346 ? -26.279 -8.175 1.354 1.00 79.94 346 ASP A C 1
ATOM 2678 O O . ASP A 1 346 ? -25.812 -8.619 2.407 1.00 79.94 346 ASP A O 1
ATOM 2682 N N . ASP A 1 347 ? -26.972 -8.931 0.507 1.00 64.94 347 ASP A N 1
ATOM 2683 C CA . ASP A 1 347 ? -27.293 -10.346 0.714 1.00 64.94 347 ASP A CA 1
ATOM 2684 C C . ASP A 1 347 ? -26.129 -11.296 0.392 1.00 64.94 347 ASP A C 1
ATOM 2686 O O . ASP A 1 347 ? -26.260 -12.514 0.516 1.00 64.94 347 ASP A O 1
ATOM 2690 N N . THR A 1 348 ? -24.970 -10.768 -0.015 1.00 74.81 348 THR A N 1
ATOM 2691 C CA . THR A 1 348 ? -23.934 -11.618 -0.603 1.00 74.81 348 THR A CA 1
ATOM 2692 C C . THR A 1 348 ? -23.021 -12.256 0.434 1.00 74.81 348 THR A C 1
ATOM 2694 O O . THR A 1 348 ? -22.671 -13.429 0.305 1.00 74.81 348 THR A O 1
ATOM 2697 N N . ARG A 1 349 ? -22.538 -11.483 1.417 1.00 86.75 349 ARG A N 1
ATOM 2698 C CA . ARG A 1 349 ? -21.409 -11.896 2.276 1.00 86.75 349 ARG A CA 1
ATOM 2699 C C . ARG A 1 349 ? -21.459 -11.306 3.678 1.00 86.75 349 ARG A C 1
ATOM 2701 O O . ARG A 1 349 ? -21.264 -12.037 4.644 1.00 86.75 349 ARG A O 1
ATOM 2708 N N . ASP A 1 350 ? -21.716 -10.009 3.797 1.00 88.44 350 ASP A N 1
ATOM 2709 C CA . ASP A 1 350 ? -21.636 -9.315 5.085 1.00 88.44 350 ASP A CA 1
ATOM 2710 C C . ASP A 1 350 ? -22.737 -9.774 6.041 1.00 88.44 350 ASP A C 1
ATOM 2712 O O . ASP A 1 350 ? -22.453 -10.082 7.198 1.00 88.44 350 ASP A O 1
ATOM 2716 N N . GLU A 1 351 ? -23.979 -9.885 5.556 1.00 90.50 351 GLU A N 1
ATOM 2717 C CA . GLU A 1 351 ? -25.093 -10.367 6.374 1.00 90.50 351 GLU A CA 1
ATOM 2718 C C . GLU A 1 351 ? -24.895 -11.835 6.790 1.00 90.50 351 GLU A C 1
ATOM 2720 O O . GLU A 1 351 ? -25.106 -12.177 7.956 1.00 90.50 351 GLU A O 1
ATOM 2725 N N . ILE A 1 352 ? -24.429 -12.686 5.867 1.00 92.31 352 ILE A N 1
ATOM 2726 C CA . ILE A 1 352 ? -24.123 -14.099 6.140 1.00 92.31 352 ILE A CA 1
ATOM 2727 C C . ILE A 1 352 ? -23.046 -14.199 7.223 1.00 92.31 352 ILE A C 1
ATOM 2729 O O . ILE A 1 352 ? -23.251 -14.859 8.241 1.00 92.31 352 ILE A O 1
ATOM 2733 N N . TYR A 1 353 ? -21.920 -13.496 7.060 1.00 94.44 353 TYR A N 1
ATOM 2734 C CA . TYR A 1 353 ? -20.830 -13.536 8.036 1.00 94.44 353 TYR A CA 1
ATOM 2735 C C . TYR A 1 353 ? -21.270 -13.009 9.405 1.00 94.44 353 TYR A C 1
ATOM 2737 O O . TYR A 1 353 ? -20.958 -13.600 10.444 1.00 94.44 353 TYR A O 1
ATOM 2745 N N . LEU A 1 354 ? -22.027 -11.910 9.419 1.00 94.56 354 LEU A N 1
ATOM 2746 C CA . LEU A 1 354 ? -22.562 -11.322 10.639 1.00 94.56 354 LEU A CA 1
ATOM 2747 C C . LEU A 1 354 ? -23.440 -12.326 11.395 1.00 94.56 354 LEU A C 1
ATOM 2749 O O . LEU A 1 354 ? -23.208 -12.555 12.582 1.00 94.56 354 LEU A O 1
ATOM 2753 N N . LYS A 1 355 ? -24.407 -12.953 10.715 1.00 93.75 355 LYS A N 1
ATOM 2754 C CA . LYS A 1 355 ? -25.361 -13.891 11.328 1.00 93.75 355 LYS A CA 1
ATOM 2755 C C . LYS A 1 355 ? -24.735 -15.221 11.723 1.00 93.75 355 LYS A C 1
ATOM 2757 O O . LYS A 1 355 ? -25.054 -15.738 12.786 1.00 93.75 355 LYS A O 1
ATOM 2762 N N . GLU A 1 356 ? -23.864 -15.783 10.890 1.00 93.81 356 GLU A N 1
ATOM 2763 C CA . GLU A 1 356 ? -23.340 -17.138 11.097 1.00 93.81 356 GLU A CA 1
ATOM 2764 C C . GLU A 1 356 ? -22.063 -17.193 11.937 1.00 93.81 356 GLU A C 1
ATOM 2766 O O . GLU A 1 356 ? -21.710 -18.259 12.452 1.00 93.81 356 GLU A O 1
ATOM 2771 N N . ARG A 1 357 ? -21.328 -16.079 12.054 1.00 94.31 357 ARG A N 1
ATOM 2772 C CA . ARG A 1 357 ? -20.042 -16.042 12.769 1.00 94.31 357 ARG A CA 1
ATOM 2773 C C . ARG A 1 357 ? -20.008 -15.024 13.890 1.00 94.31 357 ARG A C 1
ATOM 2775 O O . ARG A 1 357 ? -19.580 -15.361 14.994 1.00 94.31 357 ARG A O 1
ATOM 2782 N N . ILE A 1 358 ? -20.432 -13.791 13.628 1.00 95.12 358 ILE A N 1
ATOM 2783 C CA . ILE A 1 358 ? -20.222 -12.700 14.584 1.00 95.12 358 ILE A CA 1
ATOM 2784 C C . ILE A 1 358 ? -21.277 -12.688 15.688 1.00 95.12 358 ILE A C 1
ATOM 2786 O O . ILE A 1 358 ? -20.900 -12.764 16.851 1.00 95.12 358 ILE A O 1
ATOM 2790 N N . LEU A 1 359 ? -22.569 -12.653 15.361 1.00 95.31 359 LEU A N 1
ATOM 2791 C CA . LEU A 1 359 ? -23.644 -12.606 16.362 1.00 95.31 359 LEU A CA 1
ATOM 2792 C C . LEU A 1 359 ? -23.677 -13.825 17.300 1.00 95.31 359 LEU A C 1
ATOM 2794 O O . LEU A 1 359 ? -23.880 -13.623 18.494 1.00 95.31 359 LEU A O 1
ATOM 2798 N N . PRO A 1 360 ? -23.398 -15.064 16.846 1.00 94.38 360 PRO A N 1
ATOM 2799 C CA . PRO A 1 360 ? -23.256 -16.197 17.760 1.00 94.38 360 PRO A CA 1
ATOM 2800 C C . PRO A 1 360 ? -22.089 -16.028 18.744 1.00 94.38 360 PRO A C 1
ATOM 2802 O O . PRO A 1 360 ? -22.139 -16.556 19.850 1.00 94.38 360 PRO A O 1
ATOM 2805 N N . SER A 1 361 ? -21.046 -15.288 18.350 1.00 92.81 361 SER A N 1
ATOM 2806 C CA . SER A 1 361 ? -19.865 -15.016 19.181 1.00 92.81 361 SER A CA 1
ATOM 2807 C C . SER A 1 361 ? -20.026 -13.785 20.084 1.00 92.81 361 SER A C 1
ATOM 2809 O O . SER A 1 361 ? -19.350 -13.696 21.105 1.00 92.81 361 SER A O 1
ATOM 2811 N N . TYR A 1 362 ? -20.873 -12.832 19.688 1.00 95.00 362 TYR A N 1
ATOM 2812 C CA . TYR A 1 362 ? -21.138 -11.559 20.365 1.00 95.00 362 TYR A CA 1
ATOM 2813 C C . TYR A 1 362 ? -22.652 -11.276 20.345 1.00 95.00 362 TYR A C 1
ATOM 2815 O O . TYR A 1 362 ? -23.116 -10.438 19.565 1.00 95.00 362 TYR A O 1
ATOM 2823 N N . PRO A 1 363 ? -23.448 -11.995 21.156 1.00 93.75 363 PRO A N 1
ATOM 2824 C CA . PRO A 1 363 ? -24.911 -11.884 21.136 1.00 93.75 363 PRO A CA 1
ATOM 2825 C C . PRO A 1 363 ? -25.428 -10.515 21.605 1.00 93.75 363 PRO A C 1
ATOM 2827 O O . PRO A 1 363 ? -26.570 -10.154 21.336 1.00 93.75 363 PRO A O 1
ATOM 2830 N N . ASP A 1 364 ? -24.589 -9.754 22.299 1.00 94.25 364 ASP A N 1
ATOM 2831 C CA . ASP A 1 364 ? -24.828 -8.411 22.818 1.00 94.25 364 ASP A CA 1
ATOM 2832 C C . ASP A 1 364 ? -24.217 -7.304 21.935 1.00 94.25 364 ASP A C 1
ATOM 2834 O O . ASP A 1 364 ? -24.208 -6.135 22.325 1.00 94.25 364 ASP A O 1
ATOM 2838 N N . ALA A 1 365 ? -23.707 -7.646 20.744 1.00 95.81 365 ALA A N 1
ATOM 2839 C CA . ALA A 1 365 ? -23.159 -6.675 19.803 1.00 95.81 365 ALA A CA 1
ATOM 2840 C C . ALA A 1 365 ? -24.171 -5.564 19.469 1.00 95.81 365 ALA A C 1
ATOM 2842 O O . ALA A 1 365 ? -25.347 -5.812 19.192 1.00 95.81 365 ALA A O 1
ATOM 2843 N N . LEU A 1 366 ? -23.687 -4.322 19.418 1.00 95.38 366 LEU A N 1
ATOM 2844 C CA . LEU A 1 366 ? -24.481 -3.172 19.001 1.00 95.38 366 LEU A CA 1
ATOM 2845 C C . LEU A 1 366 ? -24.420 -3.052 17.481 1.00 95.38 366 LEU A C 1
ATOM 2847 O O . LEU A 1 366 ? -23.428 -2.581 16.919 1.00 95.38 366 LEU A O 1
ATOM 2851 N N . VAL A 1 367 ? -25.486 -3.485 16.813 1.00 94.44 367 VAL A N 1
ATOM 2852 C CA . VAL A 1 367 ? -25.534 -3.540 15.351 1.00 94.44 367 VAL A CA 1
ATOM 2853 C C . VAL A 1 367 ? -26.341 -2.379 14.770 1.00 94.44 367 VAL A C 1
ATOM 2855 O O . VAL A 1 367 ? -27.517 -2.196 15.078 1.00 94.44 367 VAL A O 1
ATOM 2858 N N . PHE A 1 368 ? -25.708 -1.626 13.873 1.00 92.88 368 PHE A N 1
ATOM 2859 C CA . PHE A 1 368 ? -26.257 -0.469 13.175 1.00 92.88 368 PHE A CA 1
ATOM 2860 C C . PHE A 1 368 ? -26.461 -0.792 11.689 1.00 92.88 368 PHE A C 1
ATOM 2862 O O . PHE A 1 368 ? -25.492 -0.782 10.922 1.00 92.88 368 PHE A O 1
ATOM 2869 N N . PRO A 1 369 ? -27.701 -1.078 11.256 1.00 91.38 369 PRO A N 1
ATOM 2870 C CA . PRO A 1 369 ? -27.991 -1.274 9.844 1.00 91.38 369 PRO A CA 1
ATOM 2871 C C . PRO A 1 369 ? -27.865 0.051 9.078 1.00 91.38 369 PRO A C 1
ATOM 2873 O O . PRO A 1 369 ? -28.397 1.077 9.501 1.00 91.38 369 PRO A O 1
ATOM 2876 N N . LEU A 1 370 ? -27.213 0.010 7.917 1.00 90.75 370 LEU A N 1
ATOM 2877 C CA . LEU A 1 370 ? -27.068 1.112 6.966 1.00 90.75 370 LEU A CA 1
ATOM 2878 C C . LEU A 1 370 ? -27.599 0.683 5.584 1.00 90.75 370 LEU A C 1
ATOM 2880 O O . LEU A 1 370 ? -26.801 0.389 4.692 1.00 90.75 370 LEU A O 1
ATOM 2884 N N . PRO A 1 371 ? -28.934 0.621 5.393 1.00 89.00 371 PRO A N 1
ATOM 2885 C CA . PRO A 1 371 ? -29.532 0.152 4.146 1.00 89.00 371 PRO A CA 1
ATOM 2886 C C . PRO A 1 371 ? -28.997 0.886 2.912 1.00 89.00 371 PRO A C 1
ATOM 2888 O O . PRO A 1 371 ? -29.090 2.112 2.803 1.00 89.00 371 PRO A O 1
ATOM 2891 N N . GLY A 1 372 ? -28.456 0.122 1.968 1.00 87.88 372 GLY A N 1
ATOM 2892 C CA . GLY A 1 372 ? -27.918 0.598 0.699 1.00 87.88 372 GLY A CA 1
ATOM 2893 C C . GLY A 1 372 ? -26.472 1.100 0.746 1.00 87.88 372 GLY A C 1
ATOM 2894 O O . GLY A 1 372 ? -25.970 1.528 -0.295 1.00 87.88 372 GLY A O 1
ATOM 2895 N N . ALA A 1 373 ? -25.795 1.094 1.897 1.00 90.25 373 ALA A N 1
ATOM 2896 C CA . ALA A 1 373 ? -24.382 1.477 1.993 1.00 90.25 373 ALA A CA 1
ATOM 2897 C C . ALA A 1 373 ? -23.423 0.481 1.300 1.00 90.25 373 ALA A C 1
ATOM 2899 O O . ALA A 1 373 ? -22.257 0.807 1.056 1.00 90.25 373 ALA A O 1
ATOM 2900 N N . GLY A 1 374 ? -23.911 -0.722 0.989 1.00 91.38 374 GLY A N 1
ATOM 2901 C CA . GLY A 1 374 ? -23.144 -1.876 0.547 1.00 91.38 374 GLY A CA 1
ATOM 2902 C C . GLY A 1 374 ? -22.047 -2.267 1.538 1.00 91.38 374 GLY A C 1
ATOM 2903 O O . GLY A 1 374 ? -21.997 -1.822 2.689 1.00 91.38 374 GLY A O 1
ATOM 2904 N N . HIS A 1 375 ? -21.082 -3.035 1.038 1.00 92.69 375 HIS A N 1
ATOM 2905 C CA . HIS A 1 375 ? -19.920 -3.480 1.806 1.00 92.69 375 HIS A CA 1
ATOM 2906 C C . HIS A 1 375 ? -19.066 -2.338 2.411 1.00 92.69 375 HIS A C 1
ATOM 2908 O O . HIS A 1 375 ? -18.371 -2.503 3.412 1.00 92.69 375 HIS A O 1
ATOM 2914 N N . GLN A 1 376 ? -19.081 -1.144 1.810 1.00 91.88 376 GLN A N 1
ATOM 2915 C CA . GLN A 1 376 ? -18.211 -0.021 2.188 1.00 91.88 376 GLN A CA 1
ATOM 2916 C C . GLN A 1 376 ? -18.886 0.932 3.191 1.00 91.88 376 GLN A C 1
ATOM 2918 O O . GLN A 1 376 ? -18.845 2.151 3.033 1.00 91.88 376 GLN A O 1
ATOM 2923 N N . CYS A 1 377 ? -19.472 0.394 4.262 1.00 93.69 377 CYS A N 1
ATOM 2924 C CA . CYS A 1 377 ? -20.246 1.160 5.248 1.00 93.69 377 CYS A CA 1
ATOM 2925 C C . CYS A 1 377 ? -19.509 2.395 5.814 1.00 93.69 377 CYS A C 1
ATOM 2927 O O . CYS A 1 377 ? -20.071 3.488 5.842 1.00 93.69 377 CYS A O 1
ATOM 2929 N N . PHE A 1 378 ? -18.231 2.283 6.202 1.00 94.88 378 PHE A N 1
ATOM 2930 C CA . PHE A 1 378 ? -17.462 3.452 6.665 1.00 94.88 378 PHE A CA 1
ATOM 2931 C C . PHE A 1 378 ? -17.217 4.492 5.573 1.00 94.88 378 PHE A C 1
ATOM 2933 O O . PHE A 1 378 ? -17.190 5.683 5.876 1.00 94.88 378 PHE A O 1
ATOM 2940 N N . ARG A 1 379 ? -17.071 4.080 4.309 1.00 93.12 379 ARG A N 1
ATOM 2941 C CA . ARG A 1 379 ? -16.978 5.030 3.198 1.00 93.12 379 ARG A CA 1
ATOM 2942 C C . ARG A 1 379 ? -18.282 5.800 3.041 1.00 93.12 379 ARG A C 1
ATOM 2944 O O . ARG A 1 379 ? -18.230 7.012 2.899 1.00 93.12 379 ARG A O 1
ATOM 2951 N N . ALA A 1 380 ? -19.421 5.126 3.159 1.00 92.81 380 ALA A N 1
ATOM 2952 C CA . ALA A 1 380 ? -20.716 5.787 3.122 1.00 92.81 380 ALA A CA 1
ATOM 2953 C C . ALA A 1 380 ? -20.850 6.802 4.282 1.00 92.81 380 ALA A C 1
ATOM 2955 O O . ALA A 1 380 ? -21.176 7.964 4.057 1.00 92.81 380 ALA A O 1
ATOM 2956 N N . LEU A 1 381 ? -20.474 6.434 5.517 1.00 92.12 381 LEU A N 1
ATOM 2957 C CA . LEU A 1 381 ? -20.426 7.384 6.644 1.00 92.12 381 LEU A CA 1
ATOM 2958 C C . LEU A 1 381 ? -19.466 8.568 6.400 1.00 92.12 381 LEU A C 1
ATOM 2960 O O . LEU A 1 381 ? -19.717 9.676 6.878 1.00 92.12 381 LEU A O 1
ATOM 2964 N N . LEU A 1 382 ? -18.346 8.337 5.707 1.00 92.38 382 LEU A N 1
ATOM 2965 C CA . LEU A 1 382 ? -17.373 9.373 5.355 1.00 92.38 382 LEU A CA 1
ATOM 2966 C C . LEU A 1 382 ? -17.938 10.339 4.309 1.00 92.38 382 LEU A C 1
ATOM 2968 O O . LEU A 1 382 ? -17.799 11.547 4.473 1.00 92.38 382 LEU A O 1
ATOM 2972 N N . GLU A 1 383 ? -18.583 9.812 3.269 1.00 91.00 383 GLU A N 1
ATOM 2973 C CA . GLU A 1 383 ? -19.216 10.586 2.194 1.00 91.00 383 GLU A CA 1
ATOM 2974 C C . GLU A 1 383 ? -20.356 11.467 2.730 1.00 91.00 383 GLU A C 1
ATOM 2976 O O . GLU A 1 383 ? -20.523 12.592 2.269 1.00 91.00 383 GLU A O 1
ATOM 2981 N N . HIS A 1 384 ? -21.048 11.025 3.786 1.00 88.25 384 HIS A N 1
ATOM 2982 C CA . HIS A 1 384 ? -22.039 11.828 4.514 1.00 88.25 384 HIS A CA 1
ATOM 2983 C C . HIS A 1 384 ? -21.449 12.712 5.631 1.00 88.25 384 HIS A C 1
ATOM 2985 O O . HIS A 1 384 ? -22.192 13.343 6.381 1.00 88.25 384 HIS A O 1
ATOM 2991 N N . GLY A 1 385 ? -20.122 12.764 5.794 1.00 89.75 385 GLY A N 1
ATOM 2992 C CA . GLY A 1 385 ? -19.456 13.650 6.757 1.00 89.75 385 GLY A CA 1
ATOM 2993 C C . GLY A 1 385 ? -19.643 13.289 8.238 1.00 89.75 385 GLY A C 1
ATOM 2994 O O . GLY A 1 385 ? -19.251 14.069 9.105 1.00 89.75 385 GLY A O 1
ATOM 2995 N N . ILE A 1 386 ? -20.194 12.113 8.554 1.00 91.44 386 ILE A N 1
ATOM 2996 C CA . ILE A 1 386 ? -20.520 11.704 9.932 1.00 91.44 386 ILE A CA 1
ATOM 2997 C C . ILE A 1 386 ? -19.490 10.759 10.560 1.00 91.44 386 ILE A C 1
ATOM 2999 O O . ILE A 1 386 ? -19.392 10.713 11.785 1.00 91.44 386 ILE A O 1
ATOM 3003 N N . LEU A 1 387 ? -18.661 10.070 9.760 1.00 93.56 387 LEU A N 1
ATOM 3004 C CA . LEU A 1 387 ? -17.701 9.070 10.264 1.00 93.56 387 LEU A CA 1
ATOM 3005 C C . LEU A 1 387 ? -16.785 9.615 11.370 1.00 93.56 387 LEU A C 1
ATOM 3007 O O . LEU A 1 387 ? -16.567 8.951 12.381 1.00 93.56 387 LEU A O 1
ATOM 3011 N N . LYS A 1 388 ? -16.258 10.834 11.197 1.00 93.88 388 LYS A N 1
ATOM 3012 C CA . LYS A 1 388 ? -15.368 11.464 12.184 1.00 93.88 388 LYS A CA 1
ATOM 3013 C C . LYS A 1 388 ? -16.050 11.580 13.549 1.00 93.88 388 LYS A C 1
ATOM 3015 O O . LYS A 1 388 ? -15.473 11.178 14.556 1.00 93.88 388 LYS A O 1
ATOM 3020 N N . HIS A 1 389 ? -17.271 12.110 13.559 1.00 91.62 389 HIS A N 1
ATOM 3021 C CA . HIS A 1 389 ? -18.062 12.266 14.773 1.00 91.62 389 HIS A CA 1
ATOM 3022 C C . HIS A 1 389 ? -18.380 10.901 15.392 1.00 91.62 389 HIS A C 1
ATOM 3024 O O . HIS A 1 389 ? -18.158 10.710 16.581 1.00 91.62 389 HIS A O 1
ATOM 3030 N N . THR A 1 390 ? -18.792 9.922 14.580 1.00 92.50 390 THR A N 1
ATOM 3031 C CA . THR A 1 390 ? -19.061 8.543 15.018 1.00 92.50 390 THR A CA 1
ATOM 3032 C C . THR A 1 390 ? -17.884 7.938 15.790 1.00 92.50 390 THR A C 1
ATOM 3034 O O . THR A 1 390 ? -18.083 7.426 16.892 1.00 92.50 390 THR A O 1
ATOM 3037 N N . VAL A 1 391 ? -16.658 8.022 15.257 1.00 95.19 391 VAL A N 1
ATOM 3038 C CA . VAL A 1 391 ? -15.475 7.464 15.938 1.00 95.19 391 VAL A CA 1
ATOM 3039 C C . VAL A 1 391 ? -15.155 8.237 17.222 1.00 95.19 391 VAL A C 1
ATOM 3041 O O . VAL A 1 391 ? -14.833 7.629 18.238 1.00 95.19 391 VAL A O 1
ATOM 3044 N N . GLN A 1 392 ? -15.282 9.567 17.219 1.00 94.00 392 GLN A N 1
ATOM 3045 C CA . GLN A 1 392 ? -15.036 10.384 18.414 1.00 94.00 392 GLN A CA 1
ATOM 3046 C C . GLN A 1 392 ? -16.047 10.103 19.535 1.00 94.00 392 GLN A C 1
ATOM 3048 O O . GLN A 1 392 ? -15.645 9.945 20.687 1.00 94.00 392 GLN A O 1
ATOM 3053 N N . SER A 1 393 ? -17.337 9.973 19.210 1.00 91.81 393 SER A N 1
ATOM 3054 C CA . SER A 1 393 ? -18.375 9.590 20.174 1.00 91.81 393 SER A CA 1
ATOM 3055 C C . SER A 1 393 ? -18.110 8.206 20.765 1.00 91.81 393 SER A C 1
ATOM 3057 O O . SER A 1 393 ? -18.229 8.030 21.976 1.00 91.81 393 SER A O 1
ATOM 3059 N N . PHE A 1 394 ? -17.682 7.248 19.936 1.00 94.75 394 PHE A N 1
ATOM 3060 C CA . PHE A 1 394 ? -17.327 5.907 20.399 1.00 94.75 394 PHE A CA 1
ATOM 3061 C C . PHE A 1 394 ? -16.181 5.927 21.421 1.00 94.75 394 PHE A C 1
ATOM 3063 O O . PHE A 1 394 ? -16.271 5.279 22.465 1.00 94.75 394 PHE A O 1
ATOM 3070 N N . VAL A 1 395 ? -15.132 6.722 21.173 1.00 95.81 395 VAL A N 1
ATOM 3071 C CA . VAL A 1 395 ? -14.010 6.887 22.117 1.00 95.81 395 VAL A CA 1
ATOM 3072 C C . VAL A 1 395 ? -14.478 7.461 23.455 1.00 95.81 395 VAL A C 1
ATOM 3074 O O . VAL A 1 395 ? -14.022 7.022 24.509 1.00 95.81 395 VAL A O 1
ATOM 3077 N N . GLN A 1 396 ? -15.436 8.388 23.428 1.00 94.31 396 GLN A N 1
ATOM 3078 C CA . GLN A 1 396 ? -16.031 8.993 24.625 1.00 94.31 396 GLN A CA 1
ATOM 3079 C C . GLN A 1 396 ? -16.967 8.044 25.397 1.00 94.31 396 GLN A C 1
ATOM 3081 O O . GLN A 1 396 ? -17.461 8.414 26.457 1.00 94.31 396 GLN A O 1
ATOM 3086 N N . GLY A 1 397 ? -17.215 6.828 24.896 1.00 91.00 397 GLY A N 1
ATOM 3087 C CA . GLY A 1 397 ? -18.146 5.874 25.502 1.00 91.00 397 GLY A CA 1
ATOM 3088 C C . GLY A 1 397 ? -19.616 6.149 25.184 1.00 91.00 397 GLY A C 1
ATOM 3089 O O . GLY A 1 397 ? -20.490 5.495 25.747 1.00 91.00 397 GLY A O 1
ATOM 3090 N N . ASN A 1 398 ? -19.899 7.077 24.269 1.00 87.81 398 ASN A N 1
ATOM 3091 C CA . ASN A 1 398 ? -21.250 7.315 23.783 1.00 87.81 398 ASN A CA 1
ATOM 3092 C C . ASN A 1 398 ? -21.605 6.255 22.737 1.00 87.81 398 ASN A C 1
ATOM 3094 O O . ASN A 1 398 ? -20.798 5.947 21.855 1.00 87.81 398 ASN A O 1
ATOM 3098 N N . ILE A 1 399 ? -22.830 5.726 22.801 1.00 74.38 399 ILE A N 1
ATOM 3099 C CA . ILE A 1 399 ? -23.360 4.871 21.736 1.00 74.38 399 ILE A CA 1
ATOM 3100 C C . ILE A 1 399 ? -23.397 5.722 20.464 1.00 74.38 399 ILE A C 1
ATOM 3102 O O . ILE A 1 399 ? -24.060 6.766 20.465 1.00 74.38 399 ILE A O 1
ATOM 3106 N N . PRO A 1 400 ? -22.697 5.329 19.385 1.00 67.44 400 PRO A N 1
ATOM 3107 C CA . PRO A 1 400 ? -22.752 6.092 18.157 1.00 67.44 400 PRO A CA 1
ATOM 3108 C C . PRO A 1 400 ? -24.199 6.133 17.677 1.00 67.44 400 PRO A C 1
ATOM 3110 O O . PRO A 1 400 ? -24.794 5.099 17.406 1.00 67.44 400 PRO A O 1
ATOM 3113 N N . ASN A 1 401 ? -24.776 7.327 17.597 1.00 66.81 401 ASN A N 1
ATOM 3114 C CA . ASN A 1 401 ? -26.064 7.546 16.959 1.00 66.81 401 ASN A CA 1
ATOM 3115 C C . ASN A 1 401 ? -25.777 8.182 15.597 1.00 66.81 401 ASN A C 1
ATOM 3117 O O . ASN A 1 401 ? -25.860 9.408 15.475 1.00 66.81 401 ASN A O 1
ATOM 3121 N N . PRO A 1 402 ? -25.335 7.407 14.581 1.00 59.91 402 PRO A N 1
ATOM 3122 C CA . PRO A 1 402 ? -25.423 7.910 13.220 1.00 59.91 402 PRO A CA 1
ATOM 3123 C C . PRO A 1 402 ? -26.906 8.216 13.035 1.00 59.91 402 PRO A C 1
ATOM 3125 O O . PRO A 1 402 ? -27.733 7.316 13.154 1.00 59.91 402 PRO A O 1
ATOM 3128 N N . THR A 1 403 ? -27.294 9.472 12.857 1.00 56.12 403 THR A N 1
ATOM 3129 C CA . THR A 1 403 ? -28.706 9.788 12.670 1.00 56.12 403 THR A CA 1
ATOM 3130 C C . THR A 1 403 ? -29.165 9.013 11.437 1.00 56.12 403 THR A C 1
ATOM 3132 O O . THR A 1 403 ? -28.890 9.416 10.312 1.00 56.12 403 THR A O 1
ATOM 3135 N N . LEU A 1 404 ? -29.856 7.883 11.632 1.00 52.25 404 LEU A N 1
ATOM 3136 C CA . LEU A 1 404 ? -30.500 7.096 10.574 1.00 52.25 404 LEU A CA 1
ATOM 3137 C C . LEU A 1 404 ? -31.343 8.024 9.681 1.00 52.25 404 LEU A C 1
ATOM 3139 O O . LEU A 1 404 ? -31.429 7.847 8.472 1.00 52.25 404 LEU A O 1
ATOM 3143 N N . GLN A 1 405 ? -31.868 9.100 10.275 1.00 48.81 405 GLN A N 1
ATOM 3144 C CA . GLN A 1 405 ? -32.572 10.191 9.606 1.00 48.81 405 GLN A CA 1
ATOM 3145 C C . GLN A 1 405 ? -31.743 10.941 8.546 1.00 48.81 405 GLN A C 1
ATOM 3147 O O . GLN A 1 405 ? -32.319 11.389 7.559 1.00 48.81 405 GLN A O 1
ATOM 3152 N N . ALA A 1 406 ? -30.424 11.087 8.709 1.00 52.81 406 ALA A N 1
ATOM 3153 C CA . ALA A 1 406 ? -29.555 11.746 7.730 1.00 52.81 406 ALA A CA 1
ATOM 3154 C C . ALA A 1 406 ? -29.358 10.877 6.476 1.00 52.81 406 ALA A C 1
ATOM 3156 O O . ALA A 1 406 ? -29.474 11.383 5.363 1.00 52.81 406 ALA A O 1
ATOM 3157 N N . PHE A 1 407 ? -29.173 9.562 6.652 1.00 55.22 407 PHE A N 1
ATOM 3158 C CA . PHE A 1 407 ? -29.068 8.601 5.544 1.00 55.22 407 PHE A CA 1
ATOM 3159 C C . PHE A 1 407 ? -30.377 8.472 4.750 1.00 55.22 407 PHE A C 1
ATOM 3161 O O . PHE A 1 407 ? -30.358 8.389 3.524 1.00 55.22 407 PHE A O 1
ATOM 3168 N N . VAL A 1 408 ? -31.522 8.501 5.441 1.00 53.72 408 VAL A N 1
ATOM 3169 C CA . VAL A 1 408 ? -32.851 8.436 4.808 1.00 53.72 408 VAL A CA 1
ATOM 3170 C C . VAL A 1 408 ? -33.194 9.742 4.069 1.00 53.72 408 VAL A C 1
ATOM 3172 O O . VAL A 1 408 ? -33.758 9.698 2.977 1.00 53.72 408 VAL A O 1
ATOM 3175 N N . ARG A 1 409 ? -32.830 10.918 4.608 1.00 51.03 409 ARG A N 1
ATOM 3176 C CA . ARG A 1 409 ? -33.158 12.220 3.990 1.00 51.03 409 ARG A CA 1
ATOM 3177 C C . ARG A 1 409 ? -32.402 12.506 2.690 1.00 51.03 409 ARG A C 1
ATOM 3179 O O . ARG A 1 409 ? -33.002 13.075 1.781 1.00 51.03 409 ARG A O 1
ATOM 3186 N N . ASP A 1 410 ? -31.127 12.134 2.587 1.00 53.62 410 ASP A N 1
ATOM 3187 C CA . ASP A 1 410 ? -30.318 12.438 1.393 1.00 53.62 410 ASP A CA 1
ATOM 3188 C C . ASP A 1 410 ? -30.684 11.561 0.185 1.00 53.62 410 ASP A C 1
ATOM 3190 O O . ASP A 1 410 ? -30.621 12.014 -0.958 1.00 53.62 410 ASP A O 1
ATOM 3194 N N . ARG A 1 411 ? -31.150 10.324 0.414 1.00 52.19 411 ARG A N 1
ATOM 3195 C CA . ARG A 1 411 ? -31.595 9.442 -0.675 1.00 52.19 411 ARG A CA 1
ATOM 3196 C C . ARG A 1 411 ? -33.006 9.701 -1.161 1.00 52.19 411 ARG A C 1
ATOM 3198 O O . ARG A 1 411 ? -33.249 9.498 -2.346 1.00 52.19 411 ARG A O 1
ATOM 3205 N N . ASN A 1 412 ? -33.908 10.195 -0.314 1.00 49.59 412 ASN A N 1
ATOM 3206 C CA . ASN A 1 412 ? -35.217 10.639 -0.794 1.00 49.59 412 ASN A CA 1
ATOM 3207 C C . ASN A 1 412 ? -35.039 11.724 -1.871 1.00 49.59 412 ASN A C 1
ATOM 3209 O O . ASN A 1 412 ? -35.572 11.575 -2.961 1.00 49.59 412 ASN A O 1
ATOM 3213 N N . LYS A 1 413 ? -34.106 12.668 -1.674 1.00 49.44 413 LYS A N 1
ATOM 3214 C CA . LYS A 1 413 ? -33.742 13.665 -2.698 1.00 49.44 413 LYS A CA 1
ATOM 3215 C C . LYS A 1 413 ? -33.170 13.077 -3.998 1.00 49.44 413 LYS A C 1
ATOM 3217 O O . LYS A 1 413 ? -33.383 13.655 -5.057 1.00 49.44 413 LYS A O 1
ATOM 3222 N N . GLN A 1 414 ? -32.433 11.963 -3.942 1.00 45.47 414 GLN A N 1
ATOM 3223 C CA . GLN A 1 414 ? -31.902 11.290 -5.141 1.00 45.47 414 GLN A CA 1
ATOM 3224 C C . GLN A 1 414 ? -32.931 10.383 -5.833 1.00 45.47 414 GLN A C 1
ATOM 3226 O O . GLN A 1 414 ? -32.918 10.279 -7.055 1.00 45.47 414 GLN A O 1
ATOM 3231 N N . SER A 1 415 ? -33.819 9.733 -5.078 1.00 48.34 415 SER A N 1
ATOM 3232 C CA . SER A 1 415 ? -34.887 8.882 -5.625 1.00 48.34 415 SER A CA 1
ATOM 3233 C C . SER A 1 415 ? -36.025 9.696 -6.246 1.00 48.34 415 SER A C 1
ATOM 3235 O O . SER A 1 415 ? -36.510 9.322 -7.312 1.00 48.34 415 SER A O 1
ATOM 3237 N N . ASP A 1 416 ? -36.345 10.864 -5.681 1.00 49.19 416 ASP A N 1
ATOM 3238 C CA . ASP A 1 416 ? -37.241 11.854 -6.294 1.00 49.19 416 ASP A CA 1
ATOM 3239 C C . ASP A 1 416 ? -36.688 12.369 -7.640 1.00 49.19 416 ASP A C 1
ATOM 3241 O O . ASP A 1 416 ? -37.451 12.733 -8.531 1.00 49.19 416 ASP A O 1
ATOM 3245 N N . ALA A 1 417 ? -35.361 12.345 -7.826 1.00 46.06 417 ALA A N 1
ATOM 3246 C CA . ALA A 1 417 ? -34.696 12.755 -9.063 1.00 46.06 417 ALA A CA 1
ATOM 3247 C C . ALA A 1 417 ? -34.580 11.642 -10.129 1.00 46.06 417 ALA A C 1
ATOM 3249 O O . ALA A 1 417 ? -34.259 11.948 -11.276 1.00 46.06 417 ALA A O 1
ATOM 3250 N N . LEU A 1 418 ? -34.816 10.368 -9.781 1.00 42.06 418 LEU A N 1
ATOM 3251 C CA . LEU A 1 418 ? -34.565 9.214 -10.667 1.00 42.06 418 LEU A CA 1
ATOM 3252 C C . LEU A 1 418 ? -35.810 8.404 -11.060 1.00 42.06 418 LEU A C 1
ATOM 3254 O O . LEU A 1 418 ? -35.686 7.455 -11.830 1.00 42.06 418 LEU A O 1
ATOM 3258 N N . GLY A 1 419 ? -37.005 8.799 -10.617 1.00 39.06 419 GLY A N 1
ATOM 3259 C CA . GLY A 1 419 ? -38.252 8.136 -11.003 1.00 39.06 419 GLY A CA 1
ATOM 3260 C C . GLY A 1 419 ? -38.485 6.819 -10.250 1.00 39.06 419 GLY A C 1
ATOM 3261 O O . GLY A 1 419 ? -37.621 5.958 -10.111 1.00 39.06 419 GLY A O 1
ATOM 3262 N N . SER A 1 420 ? -39.689 6.686 -9.712 1.00 43.19 420 SER A N 1
ATOM 3263 C CA . SER A 1 420 ? -40.123 5.682 -8.743 1.00 43.19 420 SER A CA 1
ATOM 3264 C C . SER A 1 420 ? -39.999 4.219 -9.201 1.00 43.19 420 SER A C 1
ATOM 3266 O O . SER A 1 420 ? -40.787 3.758 -10.020 1.00 43.19 420 SER A O 1
ATOM 3268 N N . ASN A 1 421 ? -39.119 3.463 -8.540 1.00 42.09 421 ASN A N 1
ATOM 3269 C CA . ASN A 1 421 ? -39.271 2.029 -8.259 1.00 42.09 421 ASN A CA 1
ATOM 3270 C C . ASN A 1 421 ? -38.979 1.817 -6.766 1.00 42.09 421 ASN A C 1
ATOM 3272 O O . ASN A 1 421 ? -37.914 1.350 -6.363 1.00 42.09 421 ASN A O 1
ATOM 3276 N N . ALA A 1 422 ? -39.903 2.275 -5.922 1.00 44.25 422 ALA A N 1
ATOM 3277 C CA . ALA A 1 422 ? -39.756 2.222 -4.476 1.00 44.25 422 ALA A CA 1
ATOM 3278 C C . ALA A 1 422 ? -40.160 0.839 -3.944 1.00 44.25 422 ALA A C 1
ATOM 3280 O O . ALA A 1 422 ? -41.342 0.511 -3.850 1.00 44.25 422 ALA A O 1
ATOM 3281 N N . ILE A 1 423 ? -39.168 0.049 -3.527 1.00 49.38 423 ILE A N 1
ATOM 3282 C CA . ILE A 1 423 ? -39.375 -0.954 -2.477 1.00 49.38 423 ILE A CA 1
ATOM 3283 C C . ILE A 1 423 ? -39.912 -0.196 -1.256 1.00 49.38 423 ILE A C 1
ATOM 3285 O O . ILE A 1 423 ? -39.320 0.796 -0.831 1.00 49.38 423 ILE A O 1
ATOM 3289 N N . SER A 1 424 ? -41.054 -0.628 -0.717 1.00 47.47 424 SER A N 1
ATOM 3290 C CA . SER A 1 424 ? -41.713 0.038 0.409 1.00 47.47 424 SER A CA 1
ATOM 3291 C C . SER A 1 424 ? -40.765 0.139 1.606 1.00 47.47 424 SER A C 1
ATOM 3293 O O . SER A 1 424 ? -40.423 -0.863 2.236 1.00 47.47 424 SER A O 1
ATOM 3295 N N . TRP A 1 425 ? -40.355 1.361 1.957 1.00 47.56 425 TRP A N 1
ATOM 3296 C CA . TRP A 1 425 ? -39.488 1.629 3.108 1.00 47.56 425 TRP A CA 1
ATOM 3297 C C . TRP A 1 425 ? -40.083 1.128 4.428 1.00 47.56 425 TRP A C 1
ATOM 3299 O O . TRP A 1 425 ? -39.328 0.827 5.344 1.00 47.56 425 TRP A O 1
ATOM 3309 N N . ILE A 1 426 ? -41.405 0.935 4.514 1.00 46.12 426 ILE A N 1
ATOM 3310 C CA . ILE A 1 426 ? -42.074 0.297 5.658 1.00 46.12 426 ILE A CA 1
ATOM 3311 C C . ILE A 1 426 ? -41.568 -1.143 5.860 1.00 46.12 426 ILE A C 1
ATOM 3313 O O . ILE A 1 426 ? -41.382 -1.571 6.997 1.00 46.12 426 ILE A O 1
ATOM 3317 N N . GLN A 1 427 ? -41.254 -1.877 4.785 1.00 48.84 427 GLN A N 1
ATOM 3318 C CA . GLN A 1 427 ? -40.683 -3.227 4.869 1.00 48.84 427 GLN A CA 1
ATOM 3319 C C . GLN A 1 427 ? -39.213 -3.211 5.317 1.00 48.84 427 GLN A C 1
ATOM 3321 O O . GLN A 1 427 ? -38.803 -4.074 6.093 1.00 48.84 427 GLN A O 1
ATOM 3326 N N . ILE A 1 428 ? -38.426 -2.218 4.886 1.00 50.66 428 ILE A N 1
ATOM 3327 C CA . ILE A 1 428 ? -37.032 -2.036 5.331 1.00 50.66 428 ILE A CA 1
ATOM 3328 C C . ILE A 1 428 ? -37.001 -1.607 6.802 1.00 50.66 428 ILE A C 1
ATOM 3330 O O . ILE A 1 428 ? -36.285 -2.210 7.596 1.00 50.66 428 ILE A O 1
ATOM 3334 N N . PHE A 1 429 ? -37.832 -0.637 7.195 1.00 49.03 429 PHE A N 1
ATOM 3335 C CA . PHE A 1 429 ? -37.983 -0.218 8.588 1.00 49.03 429 PHE A CA 1
ATOM 3336 C C . PHE A 1 429 ? -38.457 -1.371 9.472 1.00 49.03 429 PHE A C 1
ATOM 3338 O O . PHE A 1 429 ? -37.886 -1.559 10.537 1.00 49.03 429 PHE A O 1
ATOM 3345 N N . SER A 1 430 ? -39.419 -2.187 9.028 1.00 48.94 430 SER A N 1
ATOM 3346 C CA . SER A 1 430 ? -39.870 -3.373 9.768 1.00 48.94 430 SER A CA 1
ATOM 3347 C C . SER A 1 430 ? -38.754 -4.420 9.931 1.00 48.94 430 SER A C 1
ATOM 3349 O O . SER A 1 430 ? -38.546 -4.916 11.039 1.00 48.94 430 SER A O 1
ATOM 3351 N N . LYS A 1 431 ? -37.953 -4.683 8.883 1.00 50.03 431 LYS A N 1
ATOM 3352 C CA . LYS A 1 431 ? -36.759 -5.543 8.982 1.00 50.03 431 LYS A CA 1
ATOM 3353 C C . LYS A 1 431 ? -35.712 -4.970 9.946 1.00 50.03 431 LYS A C 1
ATOM 3355 O O . LYS A 1 431 ? -35.188 -5.714 10.768 1.00 50.03 431 LYS A O 1
ATOM 3360 N N . CYS A 1 432 ? -35.431 -3.667 9.894 1.00 45.25 432 CYS A N 1
ATOM 3361 C CA . CYS A 1 432 ? -34.470 -3.003 10.782 1.00 45.25 432 CYS A CA 1
ATOM 3362 C C . CYS A 1 432 ? -34.957 -2.908 12.239 1.00 45.25 432 CYS A C 1
ATOM 3364 O O . CYS A 1 432 ? -34.140 -2.999 13.154 1.00 45.25 432 CYS A O 1
ATOM 3366 N N . PHE A 1 433 ? -36.267 -2.769 12.471 1.00 50.00 433 PHE A N 1
ATOM 3367 C CA . PHE A 1 433 ? -36.848 -2.692 13.815 1.00 50.00 433 PHE A CA 1
ATOM 3368 C C . PHE A 1 433 ? -36.654 -4.003 14.583 1.00 50.00 433 PHE A C 1
ATOM 3370 O O . PHE A 1 433 ? -36.333 -3.970 15.767 1.00 50.00 433 PHE A O 1
ATOM 3377 N N . ASN A 1 434 ? -36.727 -5.152 13.902 1.00 50.03 434 ASN A N 1
ATOM 3378 C CA . ASN A 1 434 ? -36.443 -6.449 14.522 1.00 50.03 434 ASN A CA 1
ATOM 3379 C C . ASN A 1 434 ? -34.993 -6.553 15.034 1.00 50.03 434 ASN A C 1
ATOM 3381 O O . ASN A 1 434 ? -34.762 -7.149 16.081 1.00 50.03 434 ASN A O 1
ATOM 3385 N N . TYR A 1 435 ? -34.016 -5.917 14.377 1.00 45.75 435 TYR A N 1
ATOM 3386 C CA . TYR A 1 435 ? -32.613 -5.960 14.814 1.00 45.75 435 TYR A CA 1
ATOM 3387 C C . TYR A 1 435 ? -32.313 -5.099 16.049 1.00 45.75 435 TYR A C 1
ATOM 3389 O O . TYR A 1 435 ? -31.438 -5.457 16.833 1.00 45.75 435 TYR A O 1
ATOM 3397 N N . LEU A 1 436 ? -33.060 -4.014 16.279 1.00 44.00 436 LEU A N 1
ATOM 3398 C CA . LEU A 1 436 ? -32.899 -3.166 17.471 1.00 44.00 436 LEU A CA 1
ATOM 3399 C C . LEU A 1 436 ? -33.325 -3.864 18.778 1.00 44.00 436 LEU A C 1
ATOM 3401 O O . LEU A 1 436 ? -32.946 -3.411 19.858 1.00 44.00 436 LEU A O 1
ATOM 3405 N N . PHE A 1 437 ? -34.077 -4.969 18.696 1.00 44.47 437 PHE A N 1
ATOM 3406 C CA . PHE A 1 437 ? -34.641 -5.664 19.860 1.00 44.47 437 PHE A CA 1
ATOM 3407 C C . PHE A 1 437 ? -34.076 -7.067 20.127 1.00 44.47 437 PHE A C 1
ATOM 3409 O O . PHE A 1 437 ? -34.330 -7.609 21.200 1.00 44.47 437 PHE A O 1
ATOM 3416 N N . ILE A 1 438 ? -33.257 -7.640 19.236 1.00 46.78 438 ILE A N 1
ATOM 3417 C CA . ILE A 1 438 ? -32.674 -8.984 19.439 1.00 46.78 438 ILE A CA 1
ATOM 3418 C C . ILE A 1 438 ? -31.583 -8.996 20.538 1.00 46.78 438 ILE A C 1
ATOM 3420 O O . ILE A 1 438 ? -31.349 -10.033 21.151 1.00 46.78 438 ILE A O 1
ATOM 3424 N N . GLY A 1 439 ? -30.977 -7.847 20.869 1.00 37.91 439 GLY A N 1
ATOM 3425 C CA . GLY A 1 439 ? -29.894 -7.751 21.866 1.00 37.91 439 GLY A CA 1
ATOM 3426 C C . GLY A 1 439 ? -30.306 -7.408 23.307 1.00 37.91 439 GLY A C 1
ATOM 3427 O O . GLY A 1 439 ? -29.462 -7.430 24.199 1.00 37.91 439 GLY A O 1
ATOM 3428 N N . ARG A 1 440 ? -31.577 -7.082 23.589 1.00 38.53 440 ARG A N 1
ATOM 3429 C CA . ARG A 1 440 ? -32.023 -6.768 24.962 1.00 38.53 440 ARG A CA 1
ATOM 3430 C C . ARG A 1 440 ? -32.711 -7.974 25.595 1.00 38.53 440 ARG A C 1
ATOM 3432 O O . ARG A 1 440 ? -33.938 -8.062 25.596 1.00 38.53 440 ARG A O 1
ATOM 3439 N N . LYS A 1 441 ? -31.937 -8.869 26.221 1.00 35.75 441 LYS A N 1
ATOM 3440 C CA . LYS A 1 441 ? -32.492 -9.619 27.358 1.00 35.75 441 LYS A CA 1
ATOM 3441 C C . LYS A 1 441 ? -32.892 -8.583 28.410 1.00 35.75 441 LYS A C 1
ATOM 3443 O O . LYS A 1 441 ? -32.071 -7.751 28.789 1.00 35.75 441 LYS A O 1
ATOM 3448 N N . ARG A 1 442 ? -34.169 -8.583 28.806 1.00 33.88 442 ARG A N 1
ATOM 3449 C CA . ARG A 1 442 ? -34.639 -7.817 29.967 1.00 33.88 442 ARG A CA 1
ATOM 3450 C C . ARG A 1 442 ? -33.753 -8.211 31.154 1.00 33.88 442 ARG A C 1
ATOM 3452 O O . ARG A 1 442 ? -33.659 -9.403 31.441 1.00 33.88 442 ARG A O 1
ATOM 3459 N N . VAL A 1 443 ? -33.066 -7.226 31.736 1.00 37.53 443 VAL A N 1
ATOM 3460 C CA . VAL A 1 443 ? -32.489 -7.332 33.084 1.00 37.53 443 VAL A CA 1
ATOM 3461 C C . VAL A 1 443 ? -33.635 -7.449 34.073 1.00 37.53 443 VAL A C 1
ATOM 3463 O O . VAL A 1 443 ? -34.638 -6.725 33.858 1.00 37.53 443 VAL A O 1
#

InterPro domains:
  IPR011990 Tetratricopeptide-like helical domain superfamily [G3DSA:1.25.40.10] (3-198)
  IPR029058 Alpha/Beta hydrolase fold [SSF53474] (213-378)